Protein AF-A0A1E5MGR9-F1 (afdb_monomer_lite)

pLDDT: mean 73.89, std 19.74, range [27.45, 97.69]

Secondary structure (DSSP, 8-state):
-------------------------------PPP-------------SSHHHHHHHHHHHHHHHHHHHHHHHHTS--SPPP-----TTS-----------------S-HHHHHHHH-HHHHHHHHHHHHHHHHHHHHHHHHHHHHHH-SSS---HHHHHHHHHHHHHHHHHHHHHHHHHHHHHHHHHHHHTHHHHHHHHHTT--HHHHHHHHHHHHHHHHHHHHHHHHHHHHHHHHHHHHHHHHTTSS--------TTHHHHHHHHHHHHHHHHHHHHHHHHHS-HHHHHSTT-PPPTTTT--HHHHHHHHHHHHHHHHHHHHHHHHHTT-TTHHHHHHHHHHHHHHHHHHHHHHHHHHHHHHHHHHTTTSHHHHHHHHHHHHSHHHHHHHHHHHHHHHHHHHHHHHHHHHHHHHHHHHHHH-HHHHHHHHHHHHHHHHHHHHHHHHHHHHHHHHHHHHHHHHHHTTHHHHHHHHHTT--HHHHHHHHHHHHHHHHHHHHHHHHHHHHHHHHHHHHHTGGGSTT---PPP---HHHHHHHHHHHHHHHHHHHHHHHHHHHHS-HHHHHH--

Foldseek 3Di:
DDDDDDDDDDDDDDDDDDDDDDDDDDDDDDDDDDDDDDDDDDDDDDDDDPPVVVVVVVVVVVVVVVVVVVVVCVPDPDDPDDPPDDPDDDDDPDDDPDPDDPPVPDPPPLVVLCVVAVLLLQLLLLLLLLLLLLVQVLVQVVVQVVPDPPDDPPVVVVVVSVVVSVLSLVLSLLLLLLLLLLLLLLVLLVCLLVLLVVVVVPDDLVNVLVSQLVSLLVSLLSSLVNNNVVSQVVNLVVLVVCCVVVNGPNPDRDDDPVSVVSSVSSSVSSSVSSNVSSVVSVPDNSVVSNVPPCPDPPPDDPPVVLLVQLCCQQVQLVVQLVVLLVCLQADLCSLVSNSVSLSSNVVSVLSCQLVVVLVVLVVQLVVCVVPDQLVVLSVVCNVPSVLLSSLLSLLLSLLLQLLLLQLLLVVLVVLLVVVCVVPVVVCPSVVVVSVVVVVVSVVSSVSSLVSSLSSNLSSLLSSLLSCLLVLLVCVVVPQALVNSLSSLLSSLLVSLVVSNVSSNVNSQVSSLSSNSSNSNVPPPGDDDHGDGDPVSSVCSNCSSSVSNSVSSVVSSVVSSPDDSVVSVVPD

Radius of gyration: 34.25 Å; chains: 1; bounding box: 116×72×104 Å

Sequence (571 aa):
MAAGRRDGHHLRDGHRRPRLRHRTDDAGLHEPCRRDRGRLQDHPAEVGADHGRRRRARRLQGDVRAAVRRLVDDREGRPLGRVDAEPGRRRVLSVPRHRGRRRRGDHRLPFRLLVEDPATVSVAALSAGLGALVVTGAAAARRIVELGDRTGSSATVALILPVVAWVFIGVALYVSAVVASNTCATVIAGQTRSLALQRLLGATGARLRRQVTRTGLVSGLVGAVVGTVLGTLVADAALAVAAALGTLPPLGVLAPPALVPVGLLVATITTLAFRIGSRAVLAIPPLRALESGVEPPPGTTRSVGRTVTAAALFLSGAAGLGVAVVLGASTVDALLLAVGCGALSFTGVVVASPVLLPAVLRLVAAATARSVVPAMAARNSLRAPRRTARATVGLLIAVTLMATFAVGFATYASMLSQQAADDPEYYRGIEEQFDQLAVMFTGLVGAAGVIAAAGVVAVTALTIAQRGRELGLLRVVGATRQQVRALVLVETAITIAVAVVLGVLLGTAYGWAGAYTLLGATKGATLIAPVVPGWLVVVVLVGASATGLAAALGPAARAVRAAPVAALRYE

Structure (mmCIF, N/CA/C/O backbone):
data_AF-A0A1E5MGR9-F1
#
_entry.id   AF-A0A1E5MGR9-F1
#
loop_
_atom_site.group_PDB
_atom_site.id
_atom_site.type_symbol
_atom_site.label_atom_id
_atom_site.label_alt_id
_atom_site.label_comp_id
_atom_site.label_asym_id
_atom_site.label_entity_id
_atom_site.label_seq_id
_atom_site.pdbx_PDB_ins_code
_atom_site.Cartn_x
_atom_site.Cartn_y
_atom_site.Cartn_z
_atom_site.occupancy
_atom_site.B_iso_or_equiv
_atom_site.auth_seq_id
_atom_site.auth_comp_id
_atom_site.auth_asym_id
_atom_site.auth_atom_id
_atom_site.pdbx_PDB_model_num
ATOM 1 N N . MET A 1 1 ? 55.588 9.726 48.166 1.00 40.75 1 MET A N 1
ATOM 2 C CA . MET A 1 1 ? 55.482 10.911 49.045 1.00 40.75 1 MET A CA 1
ATOM 3 C C . MET A 1 1 ? 54.068 10.968 49.597 1.00 40.75 1 MET A C 1
ATOM 5 O O . MET A 1 1 ? 53.138 10.629 48.881 1.00 40.75 1 MET A O 1
ATOM 9 N N . ALA A 1 2 ? 53.966 11.206 50.899 1.00 32.16 2 ALA A N 1
ATOM 10 C CA . ALA A 1 2 ? 52.970 10.649 51.806 1.00 32.16 2 ALA A CA 1
ATOM 11 C C . ALA A 1 2 ? 51.600 11.352 51.842 1.00 32.16 2 ALA A C 1
ATOM 13 O O . ALA A 1 2 ? 51.458 12.521 51.502 1.00 32.16 2 ALA A O 1
ATOM 14 N N . ALA A 1 3 ? 50.623 10.593 52.342 1.00 39.44 3 ALA A N 1
ATOM 15 C CA . ALA A 1 3 ? 49.330 11.041 52.842 1.00 39.44 3 ALA A CA 1
ATOM 16 C C . ALA A 1 3 ? 49.456 11.988 54.057 1.00 39.44 3 ALA A C 1
ATOM 18 O O . ALA A 1 3 ? 50.406 11.876 54.831 1.00 39.44 3 ALA A O 1
ATOM 19 N N . GLY A 1 4 ? 48.453 12.847 54.278 1.00 31.98 4 GLY A N 1
ATOM 20 C CA . GLY A 1 4 ? 48.377 13.747 55.435 1.00 31.98 4 GLY A CA 1
ATOM 21 C C . GLY A 1 4 ? 46.939 14.156 55.767 1.00 31.98 4 GLY A C 1
ATOM 22 O O . GLY A 1 4 ? 46.261 14.769 54.958 1.00 31.98 4 GLY A O 1
ATOM 23 N N . ARG A 1 5 ? 46.483 13.748 56.951 1.00 40.75 5 ARG A N 1
ATOM 24 C CA . ARG A 1 5 ? 45.120 13.743 57.517 1.00 40.75 5 ARG A CA 1
ATOM 25 C C . ARG A 1 5 ? 44.881 14.977 58.423 1.00 40.75 5 ARG A C 1
ATOM 27 O O . ARG A 1 5 ? 45.863 15.480 58.958 1.00 40.75 5 ARG A O 1
ATOM 34 N N . ARG A 1 6 ? 43.596 15.254 58.742 1.00 36.41 6 ARG A N 1
ATOM 35 C CA . ARG A 1 6 ? 43.021 16.034 59.889 1.00 36.41 6 ARG A CA 1
ATOM 36 C C . ARG A 1 6 ? 42.923 17.561 59.736 1.00 36.41 6 ARG A C 1
ATOM 38 O O . ARG A 1 6 ? 43.790 18.152 59.119 1.00 36.41 6 ARG A O 1
ATOM 45 N N . ASP A 1 7 ? 42.009 18.302 60.371 1.00 37.56 7 ASP A N 1
ATOM 46 C CA . ASP A 1 7 ? 40.642 18.149 60.924 1.00 37.56 7 ASP A CA 1
ATOM 47 C C . ASP A 1 7 ? 40.231 19.558 61.432 1.00 37.56 7 ASP A C 1
ATOM 49 O O . ASP A 1 7 ? 41.080 20.272 61.959 1.00 37.56 7 ASP A O 1
ATOM 53 N N . GLY A 1 8 ? 38.935 19.905 61.364 1.00 31.95 8 GLY A N 1
ATOM 54 C CA . GLY A 1 8 ? 38.244 20.767 62.347 1.00 31.95 8 GLY A CA 1
ATOM 55 C C . GLY A 1 8 ? 38.149 22.290 62.110 1.00 31.95 8 GLY A C 1
ATOM 56 O O . GLY A 1 8 ? 39.122 23.006 62.294 1.00 31.95 8 GLY A O 1
ATOM 57 N N . HIS A 1 9 ? 36.937 22.816 61.855 1.00 32.44 9 HIS A N 1
ATOM 58 C CA . HIS A 1 9 ? 36.139 23.552 62.862 1.00 32.44 9 HIS A CA 1
ATOM 59 C C . HIS A 1 9 ? 34.752 24.020 62.349 1.00 32.44 9 HIS A C 1
ATOM 61 O O . HIS A 1 9 ? 34.523 24.238 61.165 1.00 32.44 9 HIS A O 1
ATOM 67 N N . HIS A 1 10 ? 33.834 24.116 63.314 1.00 33.66 10 HIS A N 1
ATOM 68 C CA . HIS A 1 10 ? 32.396 24.424 63.303 1.00 33.66 10 HIS A CA 1
ATOM 69 C C . HIS A 1 10 ? 31.927 25.730 62.625 1.00 33.66 10 HIS A C 1
ATOM 71 O O . HIS A 1 10 ? 32.617 26.736 62.719 1.00 33.66 10 HIS A O 1
ATOM 77 N N . LEU A 1 11 ? 30.663 25.752 62.150 1.00 35.34 11 LEU A N 1
ATOM 78 C CA . LEU A 1 11 ? 29.572 26.615 62.672 1.00 35.34 11 LEU A CA 1
ATOM 79 C C . LEU A 1 11 ? 28.176 26.249 62.093 1.00 35.34 11 LEU A C 1
ATOM 81 O O . LEU A 1 11 ? 28.044 25.771 60.970 1.00 35.34 11 LEU A O 1
ATOM 85 N N . ARG A 1 12 ? 27.157 26.429 62.945 1.00 34.25 12 ARG A N 1
ATOM 86 C CA . ARG A 1 12 ? 25.702 26.184 62.810 1.00 34.25 12 ARG A CA 1
ATOM 87 C C . ARG A 1 12 ? 25.030 27.064 61.734 1.00 34.25 12 ARG A C 1
ATOM 89 O O . ARG A 1 12 ? 25.466 28.185 61.537 1.00 34.25 12 ARG A O 1
ATOM 96 N N . ASP A 1 13 ? 23.938 26.632 61.092 1.00 33.78 13 ASP A N 1
ATOM 97 C CA . ASP A 1 13 ? 22.536 26.755 61.548 1.00 33.78 13 ASP A CA 1
ATOM 98 C C . ASP A 1 13 ? 21.529 26.334 60.456 1.00 33.78 13 ASP A C 1
ATOM 100 O O . ASP A 1 13 ? 21.789 26.421 59.257 1.00 33.78 13 ASP A O 1
ATOM 104 N N . GLY A 1 14 ? 20.373 25.819 60.887 1.00 31.42 14 GLY A N 1
ATOM 105 C CA . GLY A 1 14 ? 19.325 25.268 60.027 1.00 31.42 14 GLY A CA 1
ATOM 106 C C . GLY A 1 14 ? 18.208 26.254 59.671 1.00 31.42 14 GLY A C 1
ATOM 107 O O . GLY A 1 14 ? 17.793 27.066 60.490 1.00 31.42 14 GLY A O 1
ATOM 108 N N . HIS A 1 15 ? 17.619 26.093 58.481 1.00 33.97 15 HIS A N 1
ATOM 109 C CA . HIS A 1 15 ? 16.372 26.765 58.100 1.00 33.97 15 HIS A CA 1
ATOM 110 C C . HIS A 1 15 ? 15.193 25.785 58.010 1.00 33.97 15 HIS A C 1
ATOM 112 O O . HIS A 1 15 ? 15.117 24.918 57.138 1.00 33.97 15 HIS A O 1
ATOM 118 N N . ARG A 1 16 ? 14.236 25.967 58.931 1.00 33.56 16 ARG A N 1
ATOM 119 C CA . ARG A 1 16 ? 12.859 25.452 58.873 1.00 33.56 16 ARG A CA 1
ATOM 120 C C . ARG A 1 16 ? 11.961 26.424 58.092 1.00 33.56 16 ARG A C 1
ATOM 122 O O . ARG A 1 16 ? 12.127 27.635 58.163 1.00 33.56 16 ARG A O 1
ATOM 129 N N . ARG A 1 17 ? 10.966 25.855 57.402 1.00 35.66 17 ARG A N 1
ATOM 130 C CA . ARG A 1 17 ? 9.860 26.530 56.693 1.00 35.66 17 ARG A CA 1
ATOM 131 C C . ARG A 1 17 ? 8.928 27.311 57.639 1.00 35.66 17 ARG A C 1
ATOM 133 O O . ARG A 1 17 ? 8.664 26.800 58.729 1.00 35.66 17 ARG A O 1
ATOM 140 N N . PRO A 1 18 ? 8.265 28.387 57.173 1.00 37.91 18 PRO A N 1
ATOM 141 C CA . PRO A 1 18 ? 7.058 28.902 57.808 1.00 37.91 18 PRO A CA 1
ATOM 142 C C . PRO A 1 18 ? 5.771 28.560 57.032 1.00 37.91 18 PRO A C 1
ATOM 144 O O . PRO A 1 18 ? 5.722 28.551 55.803 1.00 37.91 18 PRO A O 1
ATOM 147 N N . ARG A 1 19 ? 4.718 28.272 57.806 1.00 34.41 19 ARG A N 1
ATOM 148 C CA . ARG A 1 19 ? 3.299 28.257 57.416 1.00 34.41 19 ARG A CA 1
ATOM 149 C C . ARG A 1 19 ? 2.758 29.685 57.513 1.00 34.41 19 ARG A C 1
ATOM 151 O O . ARG A 1 19 ? 3.053 30.348 58.502 1.00 34.41 19 ARG A O 1
ATOM 158 N N . LEU A 1 20 ? 1.883 30.102 56.597 1.00 34.19 20 LEU A N 1
ATOM 159 C CA . LEU A 1 20 ? 1.044 31.289 56.784 1.00 34.19 20 LEU A CA 1
ATOM 160 C C . LEU A 1 20 ? -0.440 30.946 56.619 1.00 34.19 20 LEU A C 1
ATOM 162 O O . LEU A 1 20 ? -0.850 30.260 55.685 1.00 34.19 20 LEU A O 1
ATOM 166 N N . ARG A 1 21 ? -1.194 31.392 57.628 1.00 30.08 21 ARG A N 1
ATOM 167 C CA . ARG A 1 21 ? -2.652 31.403 57.773 1.00 30.08 21 ARG A CA 1
ATOM 168 C C . ARG A 1 21 ? -3.216 32.590 56.984 1.00 30.08 21 ARG A C 1
ATOM 170 O O . ARG A 1 21 ? -2.609 33.653 57.018 1.00 30.08 21 ARG A O 1
ATOM 177 N N . HIS A 1 22 ? -4.412 32.449 56.418 1.00 30.16 22 HIS A N 1
ATOM 178 C CA . HIS A 1 22 ? -5.260 33.583 56.046 1.00 30.16 22 HIS A CA 1
ATOM 179 C C . HIS A 1 22 ? -6.579 33.519 56.834 1.00 30.16 22 HIS A C 1
ATOM 181 O O . HIS A 1 22 ? -7.263 32.498 56.824 1.00 30.16 22 HIS A O 1
ATOM 187 N N . ARG A 1 23 ? -6.878 34.618 57.537 1.00 29.06 23 ARG A N 1
ATOM 188 C CA . ARG A 1 23 ? -8.192 35.077 58.028 1.00 29.06 23 ARG A CA 1
ATOM 189 C C . ARG A 1 23 ? -8.547 36.277 57.127 1.00 29.06 23 ARG A C 1
ATOM 191 O O . ARG A 1 23 ? -7.646 37.071 56.873 1.00 29.06 23 ARG A O 1
ATOM 198 N N . THR A 1 24 ? -9.613 36.191 56.329 1.00 30.05 24 THR A N 1
ATOM 199 C CA . THR A 1 24 ? -10.964 36.774 56.533 1.00 30.05 24 THR A CA 1
ATOM 200 C C . THR A 1 24 ? -10.984 38.294 56.636 1.00 30.05 24 THR A C 1
ATOM 202 O O . THR A 1 24 ? -10.437 38.818 57.597 1.00 30.05 24 THR A O 1
ATOM 205 N N . ASP A 1 25 ? -11.690 38.934 55.701 1.00 28.56 25 ASP A N 1
ATOM 206 C CA . ASP A 1 25 ? -12.711 39.933 56.023 1.00 28.56 25 ASP A CA 1
ATOM 207 C C . ASP A 1 25 ? -13.871 39.863 55.015 1.00 28.56 25 ASP A C 1
ATOM 209 O O . ASP A 1 25 ? -13.696 39.490 53.852 1.00 28.56 25 ASP A O 1
ATOM 213 N N . ASP A 1 26 ? -15.053 40.123 55.567 1.00 31.56 26 ASP A N 1
ATOM 214 C CA . ASP A 1 26 ? -16.410 39.851 55.103 1.00 31.56 26 ASP A CA 1
ATOM 215 C C . ASP A 1 26 ? -17.000 40.901 54.148 1.00 31.56 26 ASP A C 1
ATOM 217 O O . ASP A 1 26 ? -16.723 42.091 54.259 1.00 31.56 26 ASP A O 1
ATOM 221 N N . ALA A 1 27 ? -17.929 40.442 53.303 1.00 29.59 27 ALA A N 1
ATOM 222 C CA . ALA A 1 27 ? -19.227 41.062 52.980 1.00 29.59 27 ALA A CA 1
ATOM 223 C C . ALA A 1 27 ? -19.928 40.123 51.975 1.00 29.59 27 ALA A C 1
ATOM 225 O O . ALA A 1 27 ? -19.333 39.768 50.966 1.00 29.59 27 ALA A O 1
ATOM 226 N N . GLY A 1 28 ? -21.155 39.633 52.107 1.00 27.92 28 GLY A N 1
ATOM 227 C CA . GLY A 1 28 ? -22.273 39.828 53.019 1.00 27.92 28 GLY A CA 1
ATOM 228 C C . GLY A 1 28 ? -23.504 39.197 52.335 1.00 27.92 28 GLY A C 1
ATOM 229 O O . GLY A 1 28 ? -23.497 39.017 51.118 1.00 27.92 28 GLY A O 1
ATOM 230 N N . LEU A 1 29 ? -24.550 38.905 53.116 1.00 30.78 29 LEU A N 1
ATOM 231 C CA . LEU A 1 29 ? -25.884 38.399 52.722 1.00 30.78 29 LEU A CA 1
ATOM 232 C C . LEU A 1 29 ? -26.057 36.867 52.644 1.00 30.78 29 LEU A C 1
ATOM 234 O O . LEU A 1 29 ? -26.198 36.259 51.586 1.00 30.78 29 LEU A O 1
ATOM 238 N N . HIS A 1 30 ? -26.162 36.275 53.838 1.00 29.61 30 HIS A N 1
ATOM 239 C CA . HIS A 1 30 ? -26.976 35.092 54.118 1.00 29.61 30 HIS A CA 1
ATOM 240 C C . HIS A 1 30 ? -28.259 35.538 54.833 1.00 29.61 30 HIS A C 1
ATOM 242 O O . HIS A 1 30 ? -28.177 36.267 55.819 1.00 29.61 30 HIS A O 1
ATOM 248 N N . GLU A 1 31 ? -29.413 35.021 54.411 1.00 32.34 31 GLU A N 1
ATOM 249 C CA . GLU A 1 31 ? -30.639 35.011 55.216 1.00 32.34 31 GLU A CA 1
ATOM 250 C C . GLU A 1 31 ? -31.077 33.543 55.440 1.00 32.34 31 GLU A C 1
ATOM 252 O O . GLU A 1 31 ? -31.094 32.767 54.478 1.00 32.34 31 GLU A O 1
ATOM 257 N N . PRO A 1 32 ? -31.361 33.101 56.685 1.00 36.81 32 PRO A N 1
ATOM 258 C CA . PRO A 1 32 ? -31.695 31.713 57.004 1.00 36.81 32 PRO A CA 1
ATOM 259 C C . PRO A 1 32 ? -33.201 31.522 57.249 1.00 36.81 32 PRO A C 1
ATOM 261 O O . PRO A 1 32 ? -33.793 32.193 58.093 1.00 36.81 32 PRO A O 1
ATOM 264 N N . CYS A 1 33 ? -33.829 30.547 56.586 1.00 27.45 33 CYS A N 1
ATOM 265 C CA . CYS A 1 33 ? -35.236 30.231 56.843 1.00 27.45 33 CYS A CA 1
ATOM 266 C C . CYS A 1 33 ? -35.388 29.226 58.001 1.00 27.45 33 CYS A C 1
ATOM 268 O O . CYS A 1 33 ? -34.855 28.113 57.980 1.00 27.45 33 CYS A O 1
ATOM 270 N N . ARG A 1 34 ? -36.099 29.683 59.036 1.00 32.53 34 ARG A N 1
ATOM 271 C CA . ARG A 1 34 ? -36.456 29.000 60.285 1.00 32.53 34 ARG A CA 1
ATOM 272 C C . ARG A 1 34 ? -37.511 27.907 60.077 1.00 32.53 34 ARG A C 1
ATOM 274 O O . ARG A 1 34 ? -38.329 27.958 59.170 1.00 32.53 34 ARG A O 1
ATOM 281 N N . ARG A 1 35 ? -37.505 26.970 61.033 1.00 34.66 35 ARG A N 1
ATOM 282 C CA . ARG A 1 35 ? -38.599 26.059 61.411 1.00 34.66 35 ARG A CA 1
ATOM 283 C C . ARG A 1 35 ? -39.973 26.728 61.346 1.00 34.66 35 ARG A C 1
ATOM 285 O O . ARG A 1 35 ? -40.137 27.781 61.956 1.00 34.66 35 ARG A O 1
ATOM 292 N N . ASP A 1 36 ? -40.958 25.985 60.847 1.00 32.50 36 ASP A N 1
ATOM 293 C CA . ASP A 1 36 ? -42.330 26.120 61.323 1.00 32.50 36 ASP A CA 1
ATOM 294 C C . ASP A 1 36 ? -42.951 24.752 61.651 1.00 32.50 36 ASP A C 1
ATOM 296 O O . ASP A 1 36 ? -42.753 23.756 60.951 1.00 32.50 36 ASP A O 1
ATOM 300 N N . ARG A 1 37 ? -43.636 24.706 62.794 1.00 34.75 37 ARG A N 1
ATOM 301 C CA . ARG A 1 37 ? -44.414 23.585 63.332 1.00 34.75 37 ARG A CA 1
ATOM 302 C C . ARG A 1 37 ? -45.860 24.072 63.356 1.00 34.75 37 ARG A C 1
ATOM 304 O O . ARG A 1 37 ? -46.156 24.954 64.154 1.00 34.75 37 ARG A O 1
ATOM 311 N N . GLY A 1 38 ? -46.781 23.422 62.645 1.00 29.67 38 GLY A N 1
ATOM 312 C CA . GLY A 1 38 ? -48.200 23.616 62.953 1.00 29.67 38 GLY A CA 1
ATOM 313 C C . GLY A 1 38 ? -49.220 23.082 61.949 1.00 29.67 38 GLY A C 1
ATOM 314 O O . GLY A 1 38 ? -49.337 23.625 60.865 1.00 29.67 38 GLY A O 1
ATOM 315 N N . ARG A 1 39 ? -50.015 22.111 62.435 1.00 31.77 39 ARG A N 1
ATOM 316 C CA . ARG A 1 39 ? -51.460 21.855 62.198 1.00 31.77 39 ARG A CA 1
ATOM 317 C C . ARG A 1 39 ? -51.910 21.430 60.785 1.00 31.77 39 ARG A C 1
ATOM 319 O O . ARG A 1 39 ? -51.790 22.169 59.826 1.00 31.77 39 ARG A O 1
ATOM 326 N N . LEU A 1 40 ? -52.329 20.169 60.616 1.00 33.09 40 LEU A N 1
ATOM 327 C CA . LEU A 1 40 ? -53.703 19.644 60.814 1.00 33.09 40 LEU A CA 1
ATOM 328 C C . LEU A 1 40 ? -54.726 20.252 59.843 1.00 33.09 40 LEU A C 1
ATOM 330 O O . LEU A 1 40 ? -55.331 21.275 60.148 1.00 33.09 40 LEU A O 1
ATOM 334 N N . GLN A 1 41 ? -54.967 19.545 58.737 1.00 33.81 41 GLN A N 1
ATOM 335 C CA . GLN A 1 41 ? -56.296 19.422 58.138 1.00 33.81 41 GLN A CA 1
ATOM 336 C C . GLN A 1 41 ? -56.512 17.959 57.733 1.00 33.81 41 GLN A C 1
ATOM 338 O O . GLN A 1 41 ? -55.766 17.401 56.928 1.00 33.81 41 GLN A O 1
ATOM 343 N N . ASP A 1 42 ? -57.505 17.350 58.375 1.00 31.67 42 ASP A N 1
ATOM 344 C CA . ASP A 1 42 ? -58.020 16.013 58.116 1.00 31.67 42 ASP A CA 1
ATOM 345 C C . ASP A 1 42 ? -58.845 15.992 56.823 1.00 31.67 42 ASP A C 1
ATOM 347 O O . ASP A 1 42 ? -59.769 16.788 56.654 1.00 31.67 42 ASP A O 1
ATOM 351 N N . HIS A 1 43 ? -58.591 15.009 55.957 1.00 30.61 43 HIS A N 1
ATOM 352 C CA . HIS A 1 43 ? -59.608 14.473 55.055 1.00 30.61 43 HIS A CA 1
ATOM 353 C C . HIS A 1 43 ? -59.535 12.936 55.052 1.00 30.61 43 HIS A C 1
ATOM 355 O O . HIS A 1 43 ? -58.435 12.381 54.978 1.00 30.61 43 HIS A O 1
ATOM 361 N N . PRO A 1 44 ? -60.677 12.234 55.190 1.00 40.78 44 PRO A N 1
ATOM 362 C CA . PRO A 1 44 ? -60.718 10.787 55.351 1.00 40.78 44 PRO A CA 1
ATOM 363 C C . PRO A 1 44 ? -60.778 10.062 53.995 1.00 40.78 44 PRO A C 1
ATOM 365 O O . PRO A 1 44 ? -61.059 10.671 52.970 1.00 40.78 44 PRO A O 1
ATOM 368 N N . ALA A 1 45 ? -60.619 8.735 54.064 1.00 34.75 45 ALA A N 1
ATOM 369 C CA . ALA A 1 45 ? -60.832 7.718 53.023 1.00 34.75 45 ALA A CA 1
ATOM 370 C C . ALA A 1 45 ? -59.576 7.247 52.262 1.00 34.75 45 ALA A C 1
ATOM 372 O O . ALA A 1 45 ? -59.086 7.888 51.345 1.00 34.75 45 ALA A O 1
ATOM 373 N N . GLU A 1 46 ? -59.065 6.075 52.661 1.00 36.03 46 GLU A N 1
ATOM 374 C CA . GLU A 1 46 ? -59.038 4.845 51.840 1.00 36.03 46 GLU A CA 1
ATOM 375 C C . GLU A 1 46 ? -58.137 3.790 52.513 1.00 36.03 46 GLU A C 1
ATOM 377 O O . GLU A 1 46 ? -57.000 3.506 52.129 1.00 36.03 46 GLU A O 1
ATOM 382 N N . VAL A 1 47 ? -58.671 3.168 53.566 1.00 41.69 47 VAL A N 1
ATOM 383 C CA . VAL A 1 47 ? -58.131 1.924 54.122 1.00 41.69 47 VAL A CA 1
ATOM 384 C C . VAL A 1 47 ? -58.641 0.784 53.238 1.00 41.69 47 VAL A C 1
ATOM 386 O O . VAL A 1 47 ? -59.791 0.379 53.355 1.00 41.69 47 VAL A O 1
ATOM 389 N N . GLY A 1 48 ? -57.809 0.267 52.330 1.00 41.59 48 GLY A N 1
ATOM 390 C CA . GLY A 1 48 ? -58.196 -0.920 51.550 1.00 41.59 48 GLY A CA 1
ATOM 391 C C . GLY A 1 48 ? -57.172 -1.491 50.567 1.00 41.59 48 GLY A C 1
ATOM 392 O O . GLY A 1 48 ? -57.154 -2.700 50.344 1.00 41.59 48 GLY A O 1
ATOM 393 N N . ALA A 1 49 ? -56.262 -0.686 50.009 1.00 41.81 49 ALA A N 1
ATOM 394 C CA . ALA A 1 49 ? -55.472 -1.118 48.844 1.00 41.81 49 ALA A CA 1
ATOM 395 C C . ALA A 1 49 ? -54.014 -1.570 49.115 1.00 41.81 49 ALA A C 1
ATOM 397 O O . ALA A 1 49 ? -53.342 -2.035 48.190 1.00 41.81 49 ALA A O 1
ATOM 398 N N . ASP A 1 50 ? -53.494 -1.489 50.350 1.00 46.81 50 ASP A N 1
ATOM 399 C CA . ASP A 1 50 ? -52.058 -1.746 50.621 1.00 46.81 50 ASP A CA 1
ATOM 400 C C . ASP A 1 50 ? -51.734 -3.208 51.026 1.00 46.81 50 ASP A C 1
ATOM 402 O O . ASP A 1 50 ? -50.607 -3.693 50.885 1.00 46.81 50 ASP A O 1
ATOM 406 N N . HIS A 1 51 ? -52.726 -3.991 51.465 1.00 47.06 51 HIS A N 1
ATOM 407 C CA . HIS A 1 51 ? -52.478 -5.367 51.932 1.00 47.06 51 HIS A CA 1
ATOM 408 C C . HIS A 1 51 ? -52.225 -6.372 50.789 1.00 47.06 51 HIS A C 1
ATOM 410 O O . HIS A 1 51 ? -51.447 -7.320 50.952 1.00 47.06 51 HIS A O 1
ATOM 416 N N . GLY A 1 52 ? -52.804 -6.145 49.604 1.00 46.12 52 GLY A N 1
ATOM 417 C CA . GLY A 1 52 ? -52.606 -7.000 48.425 1.00 46.12 52 GLY A CA 1
ATOM 418 C C . GLY A 1 52 ? -51.227 -6.837 47.772 1.00 46.12 52 GLY A C 1
ATOM 419 O O . GLY A 1 52 ? -50.593 -7.828 47.391 1.00 46.12 52 GLY A O 1
ATOM 420 N N . ARG A 1 53 ? -50.708 -5.600 47.703 1.00 46.72 53 ARG A N 1
ATOM 421 C CA . ARG A 1 53 ? -49.395 -5.303 47.098 1.00 46.72 53 ARG A CA 1
ATOM 422 C C . ARG A 1 53 ? -48.238 -5.804 47.963 1.00 46.72 53 ARG A C 1
ATOM 424 O O . ARG A 1 53 ? -47.310 -6.418 47.433 1.00 46.72 53 ARG A O 1
ATOM 431 N N . ARG A 1 54 ? -48.329 -5.673 49.293 1.00 50.88 54 ARG A N 1
ATOM 432 C CA . ARG A 1 54 ? -47.316 -6.214 50.222 1.00 50.88 54 ARG A CA 1
ATOM 433 C C . ARG A 1 54 ? -47.272 -7.745 50.235 1.00 50.88 54 ARG A C 1
ATOM 435 O O . ARG A 1 54 ? -46.186 -8.318 50.325 1.00 50.88 54 ARG A O 1
ATOM 442 N N . ARG A 1 55 ? -48.416 -8.431 50.086 1.00 51.62 55 ARG A N 1
ATOM 443 C CA . ARG A 1 55 ? -48.455 -9.905 49.977 1.00 51.62 55 ARG A CA 1
ATOM 444 C C . ARG A 1 55 ? -47.869 -10.415 48.654 1.00 51.62 55 ARG A C 1
ATOM 446 O O . ARG A 1 55 ? -47.142 -11.408 48.679 1.00 51.62 55 ARG A O 1
ATOM 453 N N . ARG A 1 56 ? -48.103 -9.730 47.525 1.00 50.06 56 ARG A N 1
ATOM 454 C CA . ARG A 1 56 ? -47.476 -10.079 46.231 1.00 50.06 56 ARG A CA 1
ATOM 455 C C . ARG A 1 56 ? -45.966 -9.822 46.214 1.00 50.06 56 ARG A C 1
ATOM 457 O O . ARG A 1 56 ? -45.228 -10.686 45.753 1.00 50.06 56 ARG A O 1
ATOM 464 N N . ALA A 1 57 ? -45.493 -8.714 46.790 1.00 52.53 57 ALA A N 1
ATOM 465 C CA . ALA A 1 57 ? -44.058 -8.426 46.888 1.00 52.53 57 ALA A CA 1
ATOM 466 C C . ALA A 1 57 ? -43.304 -9.457 47.754 1.00 52.53 57 ALA A C 1
ATOM 468 O O . ALA A 1 57 ? -42.219 -9.902 47.383 1.00 52.53 57 ALA A O 1
ATOM 469 N N . ARG A 1 58 ? -43.910 -9.907 48.866 1.00 54.50 58 ARG A N 1
ATOM 470 C CA . ARG A 1 58 ? -43.331 -10.955 49.726 1.00 54.50 58 ARG A CA 1
ATOM 471 C C . ARG A 1 58 ? -43.287 -12.332 49.054 1.00 54.50 58 ARG A C 1
ATOM 473 O O . ARG A 1 58 ? -42.317 -13.054 49.263 1.00 54.50 58 ARG A O 1
ATOM 480 N N . ARG A 1 59 ? -44.283 -12.687 48.228 1.00 55.91 59 ARG A N 1
ATOM 481 C CA . ARG A 1 59 ? -44.265 -13.942 47.448 1.00 55.91 59 ARG A CA 1
ATOM 482 C C . ARG A 1 59 ? -43.174 -13.931 46.371 1.00 55.91 59 ARG A C 1
ATOM 484 O O . ARG A 1 59 ? -42.376 -14.856 46.332 1.00 55.91 59 ARG A O 1
ATOM 491 N N . LEU A 1 60 ? -43.039 -12.837 45.617 1.00 53.06 60 LEU A N 1
ATOM 492 C CA . LEU A 1 60 ? -41.967 -12.674 44.621 1.00 53.06 60 LEU A CA 1
ATOM 493 C C . LEU A 1 60 ? -40.557 -12.700 45.242 1.00 53.06 60 LEU A C 1
ATOM 495 O O . LEU A 1 60 ? -39.648 -13.301 44.676 1.00 53.06 60 LEU A O 1
ATOM 499 N N . GLN A 1 61 ? -40.359 -12.114 46.429 1.00 54.19 61 GLN A N 1
ATOM 500 C CA . GLN A 1 61 ? -39.086 -12.230 47.160 1.00 54.19 61 GLN A CA 1
ATOM 501 C C . GLN A 1 61 ? -38.806 -13.652 47.674 1.00 54.19 61 GLN A C 1
ATOM 503 O O . GLN A 1 61 ? -37.640 -14.051 47.749 1.00 54.19 61 GLN A O 1
ATOM 508 N N . GLY A 1 62 ? -39.849 -14.413 48.020 1.00 58.25 62 GLY A N 1
ATOM 509 C CA . GLY A 1 62 ? -39.745 -15.827 48.385 1.00 58.25 62 GLY A CA 1
ATOM 510 C C . GLY A 1 62 ? -39.319 -16.697 47.203 1.00 58.25 62 GLY A C 1
ATOM 511 O O . GLY A 1 62 ? -38.365 -17.466 47.329 1.00 58.25 62 GLY A O 1
ATOM 512 N N . ASP A 1 63 ? -39.946 -16.499 46.043 1.00 62.97 63 ASP A N 1
ATOM 513 C CA . ASP A 1 63 ? -39.668 -17.268 44.825 1.00 62.97 63 ASP A CA 1
ATOM 514 C C . ASP A 1 63 ? -38.265 -16.988 44.271 1.00 62.97 63 ASP A C 1
ATOM 516 O O . ASP A 1 63 ? -37.555 -17.913 43.879 1.00 62.97 63 ASP A O 1
ATOM 520 N N . VAL A 1 64 ? -37.795 -15.736 44.339 1.00 54.75 64 VAL A N 1
ATOM 521 C CA . VAL A 1 64 ? -36.416 -15.386 43.957 1.00 54.75 64 VAL A CA 1
ATOM 522 C C . VAL A 1 64 ? -35.396 -16.007 44.917 1.00 54.75 64 VAL A C 1
ATOM 524 O O . VAL A 1 64 ? -34.378 -16.530 44.471 1.00 54.75 64 VAL A O 1
ATOM 527 N N . ARG A 1 65 ? -35.657 -16.028 46.233 1.00 57.38 65 ARG A N 1
ATOM 528 C CA . ARG A 1 65 ? -34.764 -16.699 47.200 1.00 57.38 65 ARG A CA 1
ATOM 529 C C . ARG A 1 65 ? -34.738 -18.216 47.016 1.00 57.38 65 ARG A C 1
ATOM 531 O O . ARG A 1 65 ? -33.677 -18.817 47.181 1.00 57.38 65 ARG A O 1
ATOM 538 N N . ALA A 1 66 ? -35.868 -18.825 46.665 1.00 57.34 66 ALA A N 1
ATOM 539 C CA . ALA A 1 66 ? -35.946 -20.251 46.369 1.00 57.34 66 ALA A CA 1
ATOM 540 C C . ALA A 1 66 ? -35.215 -20.600 45.061 1.00 57.34 66 ALA A C 1
ATOM 542 O O . ALA A 1 66 ? -34.465 -21.573 45.027 1.00 57.34 66 ALA A O 1
ATOM 543 N N . ALA A 1 67 ? -35.354 -19.774 44.019 1.00 54.50 67 ALA A N 1
ATOM 544 C CA . ALA A 1 67 ? -34.642 -19.940 42.754 1.00 54.50 67 ALA A CA 1
ATOM 545 C C . ALA A 1 67 ? -33.124 -19.761 42.913 1.00 54.50 67 ALA A C 1
ATOM 547 O O . ALA A 1 67 ? -32.354 -20.556 42.384 1.00 54.50 67 ALA A O 1
ATOM 548 N N . VAL A 1 68 ? -32.687 -18.774 43.705 1.00 50.16 68 VAL A N 1
ATOM 549 C CA . VAL A 1 68 ? -31.263 -18.559 44.011 1.00 50.16 68 VAL A CA 1
ATOM 550 C C . VAL A 1 68 ? -30.688 -19.713 44.836 1.00 50.16 68 VAL A C 1
ATOM 552 O O . VAL A 1 68 ? -29.576 -20.141 44.554 1.00 50.16 68 VAL A O 1
ATOM 555 N N . ARG A 1 69 ? -31.433 -20.279 45.799 1.00 50.47 69 ARG A N 1
ATOM 556 C CA . ARG A 1 69 ? -30.983 -21.482 46.527 1.00 50.47 69 ARG A CA 1
ATOM 557 C C . ARG A 1 69 ? -30.847 -22.697 45.614 1.00 50.47 69 ARG A C 1
ATOM 559 O O . ARG A 1 69 ? -29.829 -23.370 45.684 1.00 50.47 69 ARG A O 1
ATOM 566 N N . ARG A 1 70 ? -31.803 -22.923 44.707 1.00 48.41 70 ARG A N 1
ATOM 567 C CA . ARG A 1 70 ? -31.715 -24.017 43.724 1.00 48.41 70 ARG A CA 1
ATOM 568 C C . ARG A 1 70 ? -30.537 -23.840 42.758 1.00 48.41 70 ARG A C 1
ATOM 570 O O . ARG A 1 70 ? -29.886 -24.818 42.433 1.00 48.41 70 ARG A O 1
ATOM 577 N N . LEU A 1 71 ? -30.214 -22.607 42.361 1.00 45.91 71 LEU A N 1
ATOM 578 C CA . LEU A 1 71 ? -29.051 -22.294 41.513 1.00 45.91 71 LEU A CA 1
ATOM 579 C C . LEU A 1 71 ? -27.698 -22.445 42.223 1.00 45.91 71 LEU A C 1
ATOM 581 O O . LEU A 1 71 ? -26.685 -22.649 41.556 1.00 45.91 71 LEU A O 1
ATOM 585 N N . VAL A 1 72 ? -27.674 -22.319 43.552 1.00 46.47 72 VAL A N 1
ATOM 586 C CA . VAL A 1 72 ? -26.468 -22.517 44.369 1.00 46.47 72 VAL A CA 1
ATOM 587 C C . VAL A 1 72 ? -26.255 -24.000 44.695 1.00 46.47 72 VAL A C 1
ATOM 589 O O . VAL A 1 72 ? -25.109 -24.431 44.701 1.00 46.47 72 VAL A O 1
ATOM 592 N N . ASP A 1 73 ? -27.319 -24.790 44.873 1.00 44.19 73 ASP A N 1
ATOM 593 C CA . ASP A 1 73 ? -27.206 -26.243 45.101 1.00 44.19 73 ASP A CA 1
ATOM 594 C C . ASP A 1 73 ? -26.831 -27.037 43.832 1.00 44.19 73 ASP A C 1
ATOM 596 O O . ASP A 1 73 ? -26.191 -28.082 43.930 1.00 44.19 73 ASP A O 1
ATOM 600 N N . ASP A 1 74 ? -27.157 -26.537 42.632 1.00 42.22 74 ASP A N 1
ATOM 601 C CA . ASP A 1 74 ? -26.883 -27.236 41.359 1.00 42.22 74 ASP A CA 1
ATOM 602 C C . ASP A 1 74 ? -25.419 -27.100 40.883 1.00 42.22 74 ASP A C 1
ATOM 604 O O . ASP A 1 74 ? -24.984 -27.735 39.919 1.00 42.22 74 ASP A O 1
ATOM 608 N N . ARG A 1 75 ? -24.613 -26.273 41.566 1.00 42.38 75 ARG A N 1
ATOM 609 C CA . ARG A 1 75 ? -23.170 -26.150 41.328 1.00 42.38 75 ARG A CA 1
ATOM 610 C C . ARG A 1 75 ? -22.391 -26.514 42.582 1.00 42.38 75 ARG A C 1
ATOM 612 O O . ARG A 1 75 ? -22.047 -25.660 43.384 1.00 42.38 75 ARG A O 1
ATOM 619 N N . GLU A 1 76 ? -22.039 -27.794 42.632 1.00 46.19 76 GLU A N 1
ATOM 620 C CA . GLU A 1 76 ? -21.188 -28.442 43.634 1.00 46.19 76 GLU A CA 1
ATOM 621 C C . GLU A 1 76 ? -21.904 -28.739 44.956 1.00 46.19 76 GLU A C 1
ATOM 623 O O . GLU A 1 76 ? -21.880 -27.958 45.900 1.00 46.19 76 GLU A O 1
ATOM 628 N N . GLY A 1 77 ? -22.479 -29.944 45.045 1.00 41.06 77 GLY A N 1
ATOM 629 C CA . GLY A 1 77 ? -23.047 -30.515 46.268 1.00 41.06 77 GLY A CA 1
ATOM 630 C C . GLY A 1 77 ? -22.013 -30.762 47.372 1.00 41.06 77 GLY A C 1
ATOM 631 O O . GLY A 1 77 ? -21.721 -31.906 47.721 1.00 41.06 77 GLY A O 1
ATOM 632 N N . ARG A 1 78 ? -21.454 -29.696 47.950 1.00 38.44 78 ARG A N 1
ATOM 633 C CA . ARG A 1 78 ? -20.756 -29.725 49.237 1.00 38.44 78 ARG A CA 1
ATOM 634 C C . ARG A 1 78 ? -21.160 -28.503 50.057 1.00 38.44 78 ARG A C 1
ATOM 636 O O . ARG A 1 78 ? -20.986 -27.382 49.584 1.00 38.44 78 ARG A O 1
ATOM 643 N N . PRO A 1 79 ? -21.661 -28.688 51.289 1.00 37.59 79 PRO A N 1
ATOM 644 C CA . PRO A 1 79 ? -22.047 -27.565 52.123 1.00 37.59 79 PRO A CA 1
ATOM 645 C C . PRO A 1 79 ? -20.813 -26.707 52.415 1.00 37.59 79 PRO A C 1
ATOM 647 O O . PRO A 1 79 ? -19.806 -27.194 52.935 1.00 37.59 79 PRO A O 1
ATOM 650 N N . LEU A 1 80 ? -20.892 -25.419 52.075 1.00 40.31 80 LEU A N 1
ATOM 651 C CA . LEU A 1 80 ? -19.972 -24.412 52.593 1.00 40.31 80 LEU A CA 1
ATOM 652 C C . LEU A 1 80 ? -20.060 -24.472 54.123 1.00 40.31 80 LEU A C 1
ATOM 654 O O . LEU A 1 80 ? -21.142 -24.309 54.690 1.00 40.31 80 LEU A O 1
ATOM 658 N N . GLY A 1 81 ? -18.935 -24.788 54.770 1.00 35.78 81 GLY A N 1
ATOM 659 C CA . GLY A 1 81 ? -18.853 -24.954 56.218 1.00 35.78 81 GLY A CA 1
ATOM 660 C C . GLY A 1 81 ? -19.470 -23.766 56.954 1.00 35.78 81 GLY A C 1
ATOM 661 O O . GLY A 1 81 ? -19.280 -22.615 56.552 1.00 35.78 81 GLY A O 1
ATOM 662 N N . ARG A 1 82 ? -20.234 -24.068 58.012 1.00 36.88 82 ARG A N 1
ATOM 663 C CA . ARG A 1 82 ? -20.825 -23.081 58.922 1.00 36.88 82 ARG A CA 1
ATOM 664 C C . ARG A 1 82 ? -19.784 -22.026 59.286 1.00 36.88 82 ARG A C 1
ATOM 666 O O . ARG A 1 82 ? -18.707 -22.341 59.784 1.00 36.88 82 ARG A O 1
ATOM 673 N N . VAL A 1 83 ? -20.125 -20.770 59.022 1.00 41.16 83 VAL A N 1
ATOM 674 C CA . VAL A 1 83 ? -19.412 -19.623 59.576 1.00 41.16 83 VAL A CA 1
ATOM 675 C C . VAL A 1 83 ? -20.012 -19.391 60.953 1.00 41.16 83 VAL A C 1
ATOM 677 O O . VAL A 1 83 ? -21.003 -18.675 61.085 1.00 41.16 83 VAL A O 1
ATOM 680 N N . ASP A 1 84 ? -19.445 -20.045 61.962 1.00 37.00 84 ASP A N 1
ATOM 681 C CA . ASP A 1 84 ? -19.749 -19.722 63.349 1.00 37.00 84 ASP A CA 1
ATOM 682 C C . ASP A 1 84 ? -19.159 -18.339 63.646 1.00 37.00 84 ASP A C 1
ATOM 684 O O . ASP A 1 84 ? -17.959 -18.083 63.501 1.00 37.00 84 ASP A O 1
ATOM 688 N N . ALA A 1 85 ? -20.048 -17.397 63.946 1.00 41.91 85 ALA A N 1
ATOM 689 C CA . ALA A 1 85 ? -19.711 -16.012 64.207 1.00 41.91 85 ALA A CA 1
ATOM 690 C C . ALA A 1 85 ? -19.409 -15.834 65.699 1.00 41.91 85 ALA A C 1
ATOM 692 O O . ALA A 1 85 ? -20.325 -15.615 66.486 1.00 41.91 85 ALA A O 1
ATOM 693 N N . GLU A 1 86 ? -18.132 -15.870 66.081 1.00 44.38 86 GLU A N 1
ATOM 694 C CA . GLU A 1 86 ? -17.701 -15.295 67.359 1.00 44.38 86 GLU A CA 1
ATOM 695 C C . GLU A 1 86 ? -17.290 -13.818 67.187 1.00 44.38 86 GLU A C 1
ATOM 697 O O . GLU A 1 86 ? -16.531 -13.483 66.264 1.00 44.38 86 GLU A O 1
ATOM 702 N N . PRO A 1 87 ? -17.757 -12.899 68.055 1.00 38.62 87 PRO A N 1
ATOM 703 C CA . PRO A 1 87 ? -17.382 -11.495 67.990 1.00 38.62 87 PRO A CA 1
ATOM 704 C C . PRO A 1 87 ? -16.001 -11.279 68.628 1.00 38.62 87 PRO A C 1
ATOM 706 O O . PRO A 1 87 ? -15.854 -11.385 69.840 1.00 38.62 87 PRO A O 1
ATOM 709 N N . GLY A 1 88 ? -14.983 -10.925 67.829 1.00 44.75 88 GLY A N 1
ATOM 710 C CA . GLY A 1 88 ? -13.725 -10.388 68.380 1.00 44.75 88 GLY A CA 1
ATOM 711 C C . GLY A 1 88 ? -12.431 -10.581 67.581 1.00 44.75 88 GLY A C 1
ATOM 712 O O . GLY A 1 88 ? -11.441 -9.924 67.893 1.00 44.75 88 GLY A O 1
ATOM 713 N N . ARG A 1 89 ? -12.381 -11.419 66.534 1.00 38.47 89 ARG A N 1
ATOM 714 C CA . ARG A 1 89 ? -11.135 -11.642 65.764 1.00 38.47 89 ARG A CA 1
ATOM 715 C C . ARG A 1 89 ? -11.162 -11.038 64.358 1.00 38.47 89 ARG A C 1
ATOM 717 O O . ARG A 1 89 ? -12.119 -11.189 63.602 1.00 38.47 89 ARG A O 1
ATOM 724 N N . ARG A 1 90 ? -10.067 -10.347 64.004 1.00 40.09 90 ARG A N 1
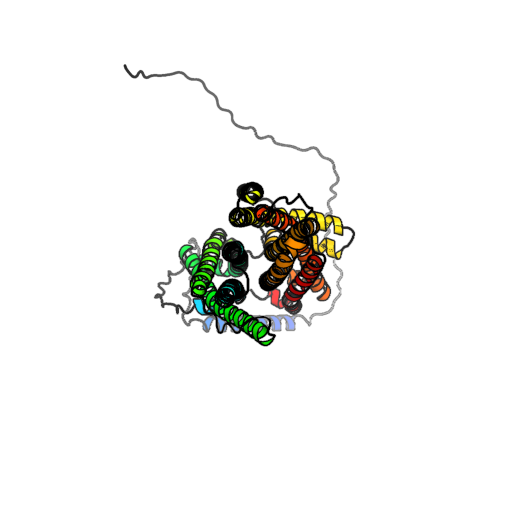ATOM 725 C CA . ARG A 1 90 ? -9.821 -9.761 62.674 1.00 40.09 90 ARG A CA 1
ATOM 726 C C . ARG A 1 90 ? -9.988 -10.823 61.583 1.00 40.09 90 ARG A C 1
ATOM 728 O O . ARG A 1 90 ? -9.340 -11.865 61.615 1.00 40.09 90 ARG A O 1
ATOM 735 N N . ARG A 1 91 ? -10.834 -10.515 60.597 1.00 42.28 91 ARG A N 1
ATOM 736 C CA . ARG A 1 91 ? -11.111 -11.358 59.428 1.00 42.28 91 ARG A CA 1
ATOM 737 C C . ARG A 1 91 ? -9.860 -11.470 58.556 1.00 42.28 91 ARG A C 1
ATOM 739 O O . ARG A 1 91 ? -9.487 -10.505 57.897 1.00 42.28 91 ARG A O 1
ATOM 746 N N . VAL A 1 92 ? -9.248 -12.649 58.507 1.00 39.38 92 VAL A N 1
ATOM 747 C CA . VAL A 1 92 ? -8.330 -13.024 57.424 1.00 39.38 92 VAL A CA 1
ATOM 748 C C . VAL A 1 92 ? -9.090 -13.995 56.533 1.00 39.38 92 VAL A C 1
ATOM 750 O O . VAL A 1 92 ? -9.407 -15.106 56.945 1.00 39.38 92 VAL A O 1
ATOM 753 N N . LEU A 1 93 ? -9.433 -13.546 55.326 1.00 35.84 93 LEU A N 1
ATOM 754 C CA . LEU A 1 93 ? -10.059 -14.378 54.305 1.00 35.84 93 LEU A CA 1
ATOM 755 C C . LEU A 1 93 ? -9.014 -15.394 53.814 1.00 35.84 93 LEU A C 1
ATOM 757 O O . LEU A 1 93 ? -8.183 -15.083 52.959 1.00 35.84 93 LEU A O 1
ATOM 761 N N . SER A 1 94 ? -9.008 -16.597 54.383 1.00 35.47 94 SER A N 1
ATOM 762 C CA . SER A 1 94 ? -8.175 -17.696 53.904 1.00 35.47 94 SER A CA 1
ATOM 763 C C . SER A 1 94 ? -8.808 -18.296 52.647 1.00 35.47 94 SER A C 1
ATOM 765 O O . SER A 1 94 ? -9.683 -19.155 52.699 1.00 35.47 94 SER A O 1
ATOM 767 N N . VAL A 1 95 ? -8.367 -17.829 51.478 1.00 40.81 95 VAL A N 1
ATOM 768 C CA . VAL A 1 95 ? -8.701 -18.483 50.206 1.00 40.81 95 VAL A CA 1
ATOM 769 C C . VAL A 1 95 ? -7.973 -19.837 50.164 1.00 40.81 95 VAL A C 1
ATOM 771 O O . VAL A 1 95 ? -6.742 -19.856 50.292 1.00 40.81 95 VAL A O 1
ATOM 774 N N . PRO A 1 96 ? -8.671 -20.976 49.988 1.00 37.72 96 PRO A N 1
ATOM 775 C CA . PRO A 1 96 ? -8.024 -22.280 49.941 1.00 37.72 96 PRO A CA 1
ATOM 776 C C . PRO A 1 96 ? -7.059 -22.343 48.754 1.00 37.72 96 PRO A C 1
ATOM 778 O O . PRO A 1 96 ? -7.430 -22.061 47.613 1.00 37.72 96 PRO A O 1
ATOM 781 N N . ARG A 1 97 ? -5.805 -22.744 48.997 1.00 40.88 97 ARG A N 1
ATOM 782 C CA . ARG A 1 97 ? -4.856 -23.046 47.918 1.00 40.88 97 ARG A CA 1
ATOM 783 C C . ARG A 1 97 ? -5.329 -24.295 47.180 1.00 40.88 97 ARG A C 1
ATOM 785 O O . ARG A 1 97 ? -5.069 -25.419 47.601 1.00 40.88 97 ARG A O 1
ATOM 792 N N . HIS A 1 98 ? -6.000 -24.088 46.055 1.00 38.25 98 HIS A N 1
ATOM 793 C CA . HIS A 1 98 ? -6.422 -25.153 45.158 1.00 38.25 98 HIS A CA 1
ATOM 794 C C . HIS A 1 98 ? -5.182 -25.854 44.570 1.00 38.25 98 HIS A C 1
ATOM 796 O O . HIS A 1 98 ? -4.542 -25.357 43.642 1.00 38.25 98 HIS A O 1
ATOM 802 N N . ARG A 1 99 ? -4.829 -27.040 45.083 1.00 42.03 99 ARG A N 1
ATOM 803 C CA . ARG A 1 99 ? -3.925 -27.983 44.397 1.00 42.03 99 ARG A CA 1
ATOM 804 C C . ARG A 1 99 ? -4.702 -28.672 43.271 1.00 42.03 99 ARG A C 1
ATOM 806 O O . ARG A 1 99 ? -5.045 -29.845 43.346 1.00 42.03 99 ARG A O 1
ATOM 813 N N . GLY A 1 100 ? -5.035 -27.915 42.228 1.00 37.84 100 GLY A N 1
ATOM 814 C CA . GLY A 1 100 ? -5.593 -28.470 40.999 1.00 37.84 100 GLY A CA 1
ATOM 815 C C . GLY A 1 100 ? -4.516 -29.243 40.241 1.00 37.84 100 GLY A C 1
ATOM 816 O O . GLY A 1 100 ? -3.530 -28.656 39.791 1.00 37.84 100 GLY A O 1
ATOM 817 N N . ARG A 1 101 ? -4.699 -30.562 40.093 1.00 39.78 101 ARG A N 1
ATOM 818 C CA . ARG A 1 101 ? -3.955 -31.387 39.129 1.00 39.78 101 ARG A CA 1
ATOM 819 C C . ARG A 1 101 ? -3.950 -30.662 37.781 1.00 39.78 101 ARG A C 1
ATOM 821 O O . ARG A 1 101 ? -5.011 -30.348 37.245 1.00 39.78 101 ARG A O 1
ATOM 828 N N . ARG A 1 102 ? -2.757 -30.406 37.234 1.00 41.00 102 ARG A N 1
ATOM 829 C CA . ARG A 1 102 ? -2.565 -29.857 35.886 1.00 41.00 102 ARG A CA 1
ATOM 830 C C . ARG A 1 102 ? -3.124 -30.847 34.861 1.00 41.00 102 ARG A C 1
ATOM 832 O O . ARG A 1 102 ? -2.374 -31.638 34.296 1.00 41.00 102 ARG A O 1
ATOM 839 N N . ARG A 1 103 ? -4.432 -30.807 34.593 1.00 40.84 103 ARG A N 1
ATOM 840 C CA . ARG A 1 103 ? -4.959 -31.334 33.333 1.00 40.84 103 ARG A CA 1
ATOM 841 C C . ARG A 1 103 ? -4.257 -30.542 32.234 1.00 40.84 103 ARG A C 1
ATOM 843 O O . ARG A 1 103 ? -4.370 -29.317 32.185 1.00 40.84 103 ARG A O 1
ATOM 850 N N . ARG A 1 104 ? -3.459 -31.236 31.416 1.00 44.62 104 ARG A N 1
ATOM 851 C CA . ARG A 1 104 ? -2.908 -30.715 30.162 1.00 44.62 104 ARG A CA 1
ATOM 852 C C . ARG A 1 104 ? -4.101 -30.273 29.316 1.00 44.62 104 ARG A C 1
ATOM 854 O O . ARG A 1 104 ? -4.734 -31.090 28.665 1.00 44.62 104 ARG A O 1
ATOM 861 N N . GLY A 1 105 ? -4.455 -28.995 29.430 1.00 42.22 105 GLY A N 1
ATOM 862 C CA . GLY A 1 105 ? -5.473 -28.364 28.609 1.00 42.22 105 GLY A CA 1
ATOM 863 C C . GLY A 1 105 ? -5.047 -28.469 27.155 1.00 42.22 105 GLY A C 1
ATOM 864 O O . GLY A 1 105 ? -3.950 -28.030 26.792 1.00 42.22 105 GLY A O 1
ATOM 865 N N . ASP A 1 106 ? -5.916 -29.110 26.390 1.00 42.72 106 ASP A N 1
ATOM 866 C CA . ASP A 1 106 ? -5.828 -29.401 24.972 1.00 42.72 106 ASP A CA 1
ATOM 867 C C . ASP A 1 106 ? -5.139 -28.260 24.200 1.00 42.72 106 ASP A C 1
ATOM 869 O O . ASP A 1 106 ? -5.583 -27.111 24.188 1.00 42.72 106 ASP A O 1
ATOM 873 N N . HIS A 1 107 ? -3.984 -28.551 23.601 1.00 46.94 107 HIS A N 1
ATOM 874 C CA . HIS A 1 107 ? -3.121 -27.570 22.934 1.00 46.94 107 HIS A CA 1
ATOM 875 C C . HIS A 1 107 ? -3.639 -27.136 21.549 1.00 46.94 107 HIS A C 1
ATOM 877 O O . HIS A 1 107 ? -2.900 -26.518 20.785 1.00 46.94 107 HIS A O 1
ATOM 883 N N . ARG A 1 108 ? -4.920 -27.368 21.236 1.00 45.44 108 ARG A N 1
ATOM 884 C CA . ARG A 1 108 ? -5.573 -26.989 19.966 1.00 45.44 108 ARG A CA 1
ATOM 885 C C . ARG A 1 108 ? -5.917 -25.491 19.846 1.00 45.44 108 ARG A C 1
ATOM 887 O O . ARG A 1 108 ? -6.756 -25.095 19.045 1.00 45.44 108 ARG A O 1
ATOM 894 N N . LEU A 1 109 ? -5.238 -24.635 20.609 1.00 52.00 109 LEU A N 1
ATOM 895 C CA . LEU A 1 109 ? -5.399 -23.178 20.577 1.00 52.00 109 LEU A CA 1
ATOM 896 C C . LEU A 1 109 ? -4.915 -22.471 19.288 1.00 52.00 109 LEU A C 1
ATOM 898 O O . LEU A 1 109 ? -5.524 -21.454 18.963 1.00 52.00 109 LEU A O 1
ATOM 902 N N . PRO A 1 110 ? -3.889 -22.924 18.524 1.00 48.78 110 PRO A N 1
ATOM 903 C CA . PRO A 1 110 ? -3.432 -22.145 17.369 1.00 48.78 110 PRO A CA 1
ATOM 904 C C . PRO A 1 110 ? -4.436 -22.149 16.204 1.00 48.78 110 PRO A C 1
ATOM 906 O O . PRO A 1 110 ? -4.510 -21.161 15.483 1.00 48.78 110 PRO A O 1
ATOM 909 N N . PHE A 1 111 ? -5.245 -23.205 16.048 1.00 44.81 111 PHE A N 1
ATOM 910 C CA . PHE A 1 111 ? -6.208 -23.317 14.943 1.00 44.81 111 PHE A CA 1
ATOM 911 C C . PHE A 1 111 ? -7.465 -22.462 15.135 1.00 44.81 111 PHE A C 1
ATOM 913 O O . PHE A 1 111 ? -7.930 -21.858 14.174 1.00 44.81 111 PHE A O 1
ATOM 920 N N . ARG A 1 112 ? -7.990 -22.338 16.365 1.00 49.69 112 ARG A N 1
ATOM 921 C CA . ARG A 1 112 ? -9.140 -21.449 16.631 1.00 49.69 112 ARG A CA 1
ATOM 922 C C . ARG A 1 112 ? -8.800 -19.979 16.376 1.00 49.69 112 ARG A C 1
ATOM 924 O O . ARG A 1 112 ? -9.595 -19.271 15.776 1.00 49.69 112 ARG A O 1
ATOM 931 N N . LEU A 1 113 ? -7.584 -19.565 16.737 1.00 50.22 113 LEU A N 1
ATOM 932 C CA . LEU A 1 113 ? -7.081 -18.213 16.474 1.00 50.22 113 LEU A CA 1
ATOM 933 C C . LEU A 1 113 ? -6.898 -17.909 14.978 1.00 50.22 113 LEU A C 1
ATOM 935 O O . LEU A 1 113 ? -6.974 -16.747 14.596 1.00 50.22 113 LEU A O 1
ATOM 939 N N . LEU A 1 114 ? -6.672 -18.923 14.134 1.00 50.31 114 LEU A N 1
ATOM 940 C CA . LEU A 1 114 ? -6.535 -18.734 12.686 1.00 50.31 114 LEU A CA 1
ATOM 941 C C . LEU A 1 114 ? -7.881 -18.435 12.008 1.00 50.31 114 LEU A C 1
ATOM 943 O O . LEU A 1 114 ? -7.938 -17.648 11.071 1.00 50.31 114 LEU A O 1
ATOM 947 N N . VAL A 1 115 ? -8.961 -19.037 12.514 1.00 48.28 115 VAL A N 1
ATOM 948 C CA . VAL A 1 115 ? -10.338 -18.785 12.053 1.00 48.28 115 VAL A CA 1
ATOM 949 C C . VAL A 1 115 ? -10.855 -17.429 12.554 1.00 48.28 115 VAL A C 1
ATOM 951 O O . VAL A 1 115 ? -11.699 -16.810 11.912 1.00 48.28 115 VAL A O 1
ATOM 954 N N . GLU A 1 116 ? -10.335 -16.941 13.683 1.00 57.34 116 GLU A N 1
ATOM 955 C CA . GLU A 1 116 ? -10.763 -15.679 14.298 1.00 57.34 116 GLU A CA 1
ATOM 956 C C . GLU A 1 116 ? -10.144 -14.422 13.655 1.00 57.34 116 GLU A C 1
ATOM 958 O O . GLU A 1 116 ? -10.689 -13.335 13.844 1.00 57.34 116 GLU A O 1
ATOM 963 N N . ASP A 1 117 ? -9.058 -14.539 12.875 1.00 70.00 117 ASP A N 1
ATOM 964 C CA . ASP A 1 117 ? -8.367 -13.380 12.282 1.00 70.00 117 ASP A CA 1
ATOM 965 C C . ASP A 1 117 ? -8.047 -13.536 10.779 1.00 70.00 117 ASP A C 1
ATOM 967 O O . ASP A 1 117 ? -6.879 -13.601 10.368 1.00 70.00 117 ASP A O 1
ATOM 971 N N . PRO A 1 118 ? -9.084 -13.582 9.920 1.00 77.69 118 PRO A N 1
ATOM 972 C CA . PRO A 1 118 ? -8.910 -13.722 8.474 1.00 77.69 118 PRO A CA 1
ATOM 973 C C . PRO A 1 118 ? -8.124 -12.559 7.856 1.00 77.69 118 PRO A C 1
ATOM 975 O O . PRO A 1 118 ? -7.460 -12.747 6.840 1.00 77.69 118 PRO A O 1
ATOM 978 N N . ALA A 1 119 ? -8.147 -11.379 8.486 1.00 78.12 119 ALA A N 1
ATOM 979 C CA . ALA A 1 119 ? -7.462 -10.183 8.007 1.00 78.12 119 ALA A CA 1
ATOM 980 C C . ALA A 1 119 ? -5.938 -10.366 7.946 1.00 78.12 119 ALA A C 1
ATOM 982 O O . ALA A 1 119 ? -5.291 -9.933 6.992 1.00 78.12 119 ALA A O 1
ATOM 983 N N . THR A 1 120 ? -5.350 -11.030 8.943 1.00 82.19 120 THR A N 1
ATOM 984 C CA . THR A 1 120 ? -3.897 -11.244 8.975 1.00 82.19 120 THR A CA 1
ATOM 985 C C . THR A 1 120 ? -3.454 -12.217 7.881 1.00 82.19 120 THR A C 1
ATOM 987 O O . THR A 1 120 ? -2.470 -11.962 7.186 1.00 82.19 120 THR A O 1
ATOM 990 N N . VAL A 1 121 ? -4.200 -13.311 7.694 1.00 88.31 121 VAL A N 1
ATOM 991 C CA . VAL A 1 121 ? -3.911 -14.309 6.653 1.00 88.31 121 VAL A CA 1
ATOM 992 C C . VAL A 1 121 ? -4.101 -13.711 5.260 1.00 88.31 121 VAL A C 1
ATOM 994 O O . VAL A 1 121 ? -3.243 -13.907 4.403 1.00 88.31 121 VAL A O 1
ATOM 997 N N . SER A 1 122 ? -5.168 -12.932 5.039 1.00 86.25 122 SER A N 1
ATOM 998 C CA . SER A 1 122 ? -5.416 -12.291 3.744 1.00 86.25 122 SER A CA 1
ATOM 999 C C . SER A 1 122 ? -4.316 -11.301 3.371 1.00 86.25 122 SER A C 1
ATOM 1001 O O . SER A 1 122 ? -3.871 -11.291 2.231 1.00 86.25 122 SER A O 1
ATOM 1003 N N . VAL A 1 123 ? -3.832 -10.500 4.328 1.00 80.81 123 VAL A N 1
ATOM 1004 C CA . VAL A 1 123 ? -2.725 -9.560 4.088 1.00 80.81 123 VAL A CA 1
ATOM 1005 C C . VAL A 1 123 ? -1.445 -10.311 3.724 1.00 80.81 123 VAL A C 1
ATOM 1007 O O . VAL A 1 123 ? -0.801 -9.966 2.738 1.00 80.81 123 VAL A O 1
ATOM 1010 N N . ALA A 1 124 ? -1.089 -11.355 4.478 1.00 86.75 124 ALA A N 1
ATOM 1011 C CA . ALA A 1 124 ? 0.093 -12.160 4.178 1.00 86.75 124 ALA A CA 1
ATOM 1012 C C . ALA A 1 124 ? -0.011 -12.849 2.803 1.00 86.75 124 ALA A C 1
ATOM 1014 O O . ALA A 1 124 ? 0.970 -12.869 2.059 1.00 86.75 124 ALA A O 1
ATOM 1015 N N . ALA A 1 125 ? -1.198 -13.348 2.439 1.00 90.06 125 ALA A N 1
ATOM 1016 C CA . ALA A 1 125 ? -1.451 -13.945 1.130 1.00 90.06 125 ALA A CA 1
ATOM 1017 C C . ALA A 1 125 ? -1.328 -12.943 -0.016 1.00 90.06 125 ALA A C 1
ATOM 1019 O O . ALA A 1 125 ? -0.662 -13.224 -1.004 1.00 90.06 125 ALA A O 1
ATOM 1020 N N . LEU A 1 126 ? -1.898 -11.750 0.124 1.00 86.75 126 LEU A N 1
ATOM 1021 C CA . LEU A 1 126 ? -1.794 -10.712 -0.899 1.00 86.75 126 LEU A CA 1
ATOM 1022 C C . LEU A 1 126 ? -0.351 -10.236 -1.097 1.00 86.75 126 LEU A C 1
ATOM 1024 O O . LEU A 1 126 ? 0.094 -10.092 -2.234 1.00 86.75 126 LEU A O 1
ATOM 1028 N N . SER A 1 127 ? 0.407 -10.065 -0.009 1.00 84.69 127 SER A N 1
ATOM 1029 C CA . SER A 1 127 ? 1.830 -9.719 -0.081 1.00 84.69 127 SER A CA 1
ATOM 1030 C C . SER A 1 127 ? 2.658 -10.792 -0.794 1.00 84.69 127 SER A C 1
ATOM 1032 O O . SER A 1 127 ? 3.482 -10.472 -1.649 1.00 84.69 127 SER A O 1
ATOM 1034 N N . ALA A 1 128 ? 2.447 -12.068 -0.455 1.00 89.50 128 ALA A N 1
ATOM 1035 C CA . ALA A 1 128 ? 3.147 -13.177 -1.100 1.00 89.50 128 ALA A CA 1
ATOM 1036 C C . ALA A 1 128 ? 2.714 -13.376 -2.559 1.00 89.50 128 ALA A C 1
ATOM 1038 O O . ALA A 1 128 ? 3.558 -13.669 -3.401 1.00 89.50 128 ALA A O 1
ATOM 1039 N N . GLY A 1 129 ? 1.435 -13.153 -2.870 1.00 89.81 129 GLY A N 1
ATOM 1040 C CA . GLY A 1 129 ? 0.909 -13.212 -4.231 1.00 89.81 129 GLY A CA 1
ATOM 1041 C C . GLY A 1 129 ? 1.477 -12.130 -5.139 1.00 89.81 129 GLY A C 1
ATOM 1042 O O . GLY A 1 129 ? 1.863 -12.435 -6.262 1.00 89.81 129 GLY A O 1
ATOM 1043 N N . LEU A 1 130 ? 1.639 -10.899 -4.644 1.00 86.81 130 LEU A N 1
ATOM 1044 C CA . LEU A 1 130 ? 2.342 -9.854 -5.394 1.00 86.81 130 LEU A CA 1
ATOM 1045 C C . LEU A 1 130 ? 3.803 -10.225 -5.641 1.00 86.81 130 LEU A C 1
ATOM 1047 O O . LEU A 1 130 ? 4.291 -10.083 -6.758 1.00 86.81 130 LEU A O 1
ATOM 1051 N N . GLY A 1 131 ? 4.497 -10.711 -4.608 1.00 86.75 131 GLY A N 1
ATOM 1052 C CA . GLY A 1 131 ? 5.873 -11.176 -4.753 1.00 86.75 131 GLY A CA 1
ATOM 1053 C C . GLY A 1 131 ? 5.991 -12.276 -5.811 1.00 86.75 131 GLY A C 1
ATOM 1054 O O . GLY A 1 131 ? 6.877 -12.217 -6.659 1.00 86.75 131 GLY A O 1
ATOM 1055 N N . ALA A 1 132 ? 5.060 -13.232 -5.814 1.00 89.19 132 ALA A N 1
ATOM 1056 C CA . ALA A 1 132 ? 4.992 -14.272 -6.832 1.00 89.19 132 ALA A CA 1
ATOM 1057 C C . ALA A 1 132 ? 4.718 -13.710 -8.232 1.00 89.19 132 ALA A C 1
ATOM 1059 O O . ALA A 1 132 ? 5.379 -14.128 -9.177 1.00 89.19 132 ALA A O 1
ATOM 1060 N N . LEU A 1 133 ? 3.824 -12.729 -8.369 1.00 87.75 133 LEU A N 1
ATOM 1061 C CA . LEU A 1 133 ? 3.522 -12.086 -9.648 1.00 87.75 133 LEU A CA 1
ATOM 1062 C C . LEU A 1 133 ? 4.746 -11.363 -10.231 1.00 87.75 133 LEU A C 1
ATOM 1064 O O . LEU A 1 133 ? 5.065 -11.552 -11.402 1.00 87.75 133 LEU A O 1
ATOM 1068 N N . VAL A 1 134 ? 5.491 -10.619 -9.406 1.00 83.75 134 VAL A N 1
ATOM 1069 C CA . VAL A 1 134 ? 6.735 -9.941 -9.820 1.00 83.75 134 VAL A CA 1
ATOM 1070 C C . VAL A 1 134 ? 7.813 -10.948 -10.222 1.00 83.75 134 VAL A C 1
ATOM 1072 O O . VAL A 1 134 ? 8.442 -10.798 -11.267 1.00 83.75 134 VAL A O 1
ATOM 1075 N N . VAL A 1 135 ? 8.026 -11.993 -9.417 1.00 86.94 135 VAL A N 1
ATOM 1076 C CA . VAL A 1 135 ? 9.056 -13.010 -9.688 1.00 86.94 135 VAL A CA 1
ATOM 1077 C C . VAL A 1 135 ? 8.723 -13.822 -10.941 1.00 86.94 135 VAL A C 1
ATOM 1079 O O . VAL A 1 135 ? 9.614 -14.097 -11.744 1.00 86.94 135 VAL A O 1
ATOM 1082 N N . THR A 1 136 ? 7.453 -14.181 -11.131 1.00 88.06 136 THR A N 1
ATOM 1083 C CA . THR A 1 136 ? 6.989 -14.929 -12.310 1.00 88.06 136 THR A CA 1
ATOM 1084 C C . THR A 1 136 ? 7.066 -14.062 -13.564 1.00 88.06 136 THR A C 1
ATOM 1086 O O . THR A 1 136 ? 7.587 -14.517 -14.576 1.00 88.06 136 THR A O 1
ATOM 1089 N N . GLY A 1 137 ? 6.669 -12.786 -13.482 1.00 81.94 137 GLY A N 1
ATOM 1090 C CA . GLY A 1 137 ? 6.822 -11.825 -14.577 1.00 81.94 137 GLY A CA 1
ATOM 1091 C C . GLY A 1 137 ? 8.285 -11.607 -14.976 1.00 81.94 137 GLY A C 1
ATOM 1092 O O . GLY A 1 137 ? 8.612 -11.642 -16.159 1.00 81.94 137 GLY A O 1
ATOM 1093 N N . ALA A 1 138 ? 9.194 -11.481 -14.005 1.00 80.00 138 ALA A N 1
ATOM 1094 C CA . ALA A 1 138 ? 10.628 -11.377 -14.280 1.00 80.00 138 ALA A CA 1
ATOM 1095 C C . ALA A 1 138 ? 11.195 -12.653 -14.929 1.00 80.00 138 ALA A C 1
ATOM 1097 O O . ALA A 1 138 ? 12.040 -12.573 -15.820 1.00 80.00 138 ALA A O 1
ATOM 1098 N N . ALA A 1 139 ? 10.732 -13.834 -14.508 1.00 83.94 139 ALA A N 1
ATOM 1099 C CA . ALA A 1 139 ? 11.117 -15.100 -15.127 1.00 83.94 139 ALA A CA 1
ATOM 1100 C C . ALA A 1 139 ? 10.575 -15.229 -16.561 1.00 83.94 139 ALA A C 1
ATOM 1102 O O . ALA A 1 139 ? 11.294 -15.699 -17.442 1.00 83.94 139 ALA A O 1
ATOM 1103 N N . ALA A 1 140 ? 9.347 -14.768 -16.805 1.00 82.25 140 ALA A N 1
ATOM 1104 C CA . ALA A 1 140 ? 8.746 -14.734 -18.133 1.00 82.25 140 ALA A CA 1
ATOM 1105 C C . ALA A 1 140 ? 9.532 -13.812 -19.069 1.00 82.25 140 ALA A C 1
ATOM 1107 O O . ALA A 1 140 ? 9.906 -14.230 -20.159 1.00 82.25 140 ALA A O 1
ATOM 1108 N N . ALA A 1 141 ? 9.871 -12.606 -18.609 1.00 76.75 141 ALA A N 1
ATOM 1109 C CA . ALA A 1 141 ? 10.665 -11.656 -19.379 1.00 76.75 141 ALA A CA 1
ATOM 1110 C C . ALA A 1 141 ? 12.048 -12.220 -19.753 1.00 76.75 141 ALA A C 1
ATOM 1112 O O . ALA A 1 141 ? 12.474 -12.084 -20.896 1.00 76.75 141 ALA A O 1
ATOM 1113 N N . ARG A 1 142 ? 12.720 -12.936 -18.837 1.00 77.69 142 ARG A N 1
ATOM 1114 C CA . ARG A 1 142 ? 13.980 -13.638 -19.149 1.00 77.69 142 ARG A CA 1
ATOM 1115 C C . ARG A 1 142 ? 13.801 -14.713 -20.221 1.00 77.69 142 ARG A C 1
ATOM 1117 O O . ARG A 1 142 ? 14.582 -14.740 -21.163 1.00 77.69 142 ARG A O 1
ATOM 1124 N N . ARG A 1 143 ? 12.757 -15.545 -20.125 1.00 80.00 143 ARG A N 1
ATOM 1125 C CA . ARG A 1 143 ? 12.477 -16.569 -21.146 1.00 80.00 143 ARG A CA 1
ATOM 1126 C C . ARG A 1 143 ? 12.155 -15.971 -22.514 1.00 80.00 143 ARG A C 1
ATOM 1128 O O . ARG A 1 143 ? 12.558 -16.535 -23.519 1.00 80.00 143 ARG A O 1
ATOM 1135 N N . ILE A 1 144 ? 11.435 -14.849 -22.562 1.00 75.50 144 ILE A N 1
ATOM 1136 C CA . ILE A 1 144 ? 11.136 -14.151 -23.823 1.00 75.50 144 ILE A CA 1
ATOM 1137 C C . ILE A 1 144 ? 12.437 -13.706 -24.500 1.00 75.50 144 ILE A C 1
ATOM 1139 O O . ILE A 1 144 ? 12.596 -13.914 -25.698 1.00 75.50 144 ILE A O 1
ATOM 1143 N N . VAL A 1 145 ? 13.381 -13.159 -23.727 1.00 71.88 145 VAL A N 1
ATOM 1144 C CA . VAL A 1 145 ? 14.705 -12.764 -24.232 1.00 71.88 145 VAL A CA 1
ATOM 1145 C C . VAL A 1 145 ? 15.525 -13.976 -24.688 1.00 71.88 145 VAL A C 1
ATOM 1147 O O . VAL A 1 145 ? 16.207 -13.889 -25.700 1.00 71.88 145 VAL A O 1
ATOM 1150 N N . GLU A 1 146 ? 15.445 -15.110 -23.987 1.00 74.69 146 GLU A N 1
ATOM 1151 C CA . GLU A 1 146 ? 16.138 -16.351 -24.378 1.00 74.69 146 GLU A CA 1
ATOM 1152 C C . GLU A 1 146 ? 15.568 -16.990 -25.659 1.00 74.69 146 GLU A C 1
ATOM 1154 O O . GLU A 1 146 ? 16.312 -17.618 -26.405 1.00 74.69 146 GLU A O 1
ATOM 1159 N N . LEU A 1 147 ? 14.260 -16.856 -25.911 1.00 70.50 147 LEU A N 1
ATOM 1160 C CA . LEU A 1 147 ? 13.569 -17.473 -27.054 1.00 70.50 147 LEU A CA 1
ATOM 1161 C C . LEU A 1 147 ? 13.560 -16.601 -28.322 1.00 70.50 147 LEU A C 1
ATOM 1163 O O . LEU A 1 147 ? 13.278 -17.106 -29.408 1.00 70.50 147 LEU A O 1
ATOM 1167 N N . GLY A 1 148 ? 13.795 -15.295 -28.199 1.00 65.12 148 GLY A N 1
ATOM 1168 C CA . GLY A 1 148 ? 13.743 -14.358 -29.317 1.00 65.12 148 GLY A CA 1
ATOM 1169 C C . GLY A 1 148 ? 15.086 -14.191 -30.030 1.00 65.12 148 GLY A C 1
ATOM 1170 O O . GLY A 1 148 ? 15.891 -13.368 -29.614 1.00 65.12 148 GLY A O 1
ATOM 1171 N N . ASP A 1 149 ? 15.273 -14.838 -31.186 1.00 55.22 149 ASP A N 1
ATOM 1172 C CA . ASP A 1 149 ? 16.392 -14.559 -32.119 1.00 55.22 149 ASP A CA 1
ATOM 1173 C C . ASP A 1 149 ? 16.295 -13.169 -32.799 1.00 55.22 149 ASP A C 1
ATOM 1175 O O . ASP A 1 149 ? 17.186 -12.750 -33.539 1.00 55.22 149 ASP A O 1
ATOM 1179 N N . ARG A 1 150 ? 15.204 -12.420 -32.573 1.00 51.38 150 ARG A N 1
ATOM 1180 C CA . ARG A 1 150 ? 14.938 -11.098 -33.163 1.00 51.38 150 ARG A CA 1
ATOM 1181 C C . ARG A 1 150 ? 14.521 -10.071 -32.115 1.00 51.38 150 ARG A C 1
ATOM 1183 O O . ARG A 1 150 ? 13.367 -9.679 -32.067 1.00 51.38 150 ARG A O 1
ATOM 1190 N N . THR A 1 151 ? 15.481 -9.599 -31.335 1.00 47.28 151 THR A N 1
ATOM 1191 C CA . THR A 1 151 ? 15.538 -8.214 -30.835 1.00 47.28 151 THR A CA 1
ATOM 1192 C C . THR A 1 151 ? 16.959 -8.003 -30.344 1.00 47.28 151 THR A C 1
ATOM 1194 O O . THR A 1 151 ? 17.397 -8.700 -29.433 1.00 47.28 151 THR A O 1
ATOM 1197 N N . GLY A 1 152 ? 17.698 -7.105 -30.997 1.00 47.44 152 GLY A N 1
ATOM 1198 C CA . GLY A 1 152 ? 19.119 -6.870 -30.757 1.00 47.44 152 GLY A CA 1
ATOM 1199 C C . GLY A 1 152 ? 19.475 -6.844 -29.271 1.00 47.44 152 GLY A C 1
ATOM 1200 O O . GLY A 1 152 ? 18.903 -6.087 -28.488 1.00 47.44 152 GLY A O 1
ATOM 1201 N N . SER A 1 153 ? 20.434 -7.690 -28.910 1.00 48.44 153 SER A N 1
ATOM 1202 C CA . SER A 1 153 ? 21.047 -7.825 -27.595 1.00 48.44 153 SER A CA 1
ATOM 1203 C C . SER A 1 153 ? 21.702 -6.514 -27.148 1.00 48.44 153 SER A C 1
ATOM 1205 O O . SER A 1 153 ? 22.920 -6.353 -27.206 1.00 48.44 153 SER A O 1
ATOM 1207 N N . SER A 1 154 ? 20.909 -5.545 -26.702 1.00 55.75 154 SER A N 1
ATOM 1208 C CA . SER A 1 154 ? 21.448 -4.407 -25.973 1.00 55.75 154 SER A CA 1
ATOM 1209 C C . SER A 1 154 ? 21.755 -4.898 -24.564 1.00 55.75 154 SER A C 1
ATOM 1211 O O . SER A 1 154 ? 20.838 -5.208 -23.799 1.00 55.75 154 SER A O 1
ATOM 1213 N N . ALA A 1 155 ? 23.044 -4.995 -24.215 1.00 61.59 155 ALA A N 1
ATOM 1214 C CA . ALA A 1 155 ? 23.515 -5.336 -22.866 1.00 61.59 155 ALA A CA 1
ATOM 1215 C C . ALA A 1 155 ? 22.766 -4.543 -21.771 1.00 61.59 155 ALA A C 1
ATOM 1217 O O . ALA A 1 155 ? 22.566 -5.023 -20.659 1.00 61.59 155 ALA A O 1
ATOM 1218 N N . THR A 1 156 ? 22.265 -3.361 -22.126 1.00 62.16 156 THR A N 1
ATOM 1219 C CA . THR A 1 156 ? 21.425 -2.479 -21.322 1.00 62.16 156 THR A CA 1
ATOM 1220 C C . THR A 1 156 ? 20.119 -3.124 -20.837 1.00 62.16 156 THR A C 1
ATOM 1222 O O . THR A 1 156 ? 19.805 -3.014 -19.655 1.00 62.16 156 THR A O 1
ATOM 1225 N N . VAL A 1 157 ? 19.366 -3.847 -21.680 1.00 64.19 157 VAL A N 1
ATOM 1226 C CA . VAL A 1 157 ? 18.093 -4.480 -21.260 1.00 64.19 157 VAL A CA 1
ATOM 1227 C C . VAL A 1 157 ? 18.361 -5.606 -20.261 1.00 64.19 157 VAL A C 1
ATOM 1229 O O . VAL A 1 157 ? 17.686 -5.700 -19.234 1.00 64.19 157 VAL A O 1
ATOM 1232 N N . ALA A 1 158 ? 19.401 -6.409 -20.509 1.00 65.31 158 ALA A N 1
ATOM 1233 C CA . ALA A 1 158 ? 19.828 -7.481 -19.612 1.00 65.31 158 ALA A CA 1
ATOM 1234 C C . ALA A 1 158 ? 20.322 -6.961 -18.246 1.00 65.31 158 ALA A C 1
ATOM 1236 O O . ALA A 1 158 ? 20.169 -7.657 -17.242 1.00 65.31 158 ALA A O 1
ATOM 1237 N N . LEU A 1 159 ? 20.865 -5.738 -18.192 1.00 65.75 159 LEU A N 1
ATOM 1238 C CA . LEU A 1 159 ? 21.287 -5.073 -16.955 1.00 65.75 159 LEU A CA 1
ATOM 1239 C C . LEU A 1 159 ? 20.125 -4.392 -16.208 1.00 65.75 159 LEU A C 1
ATOM 1241 O O . LEU A 1 159 ? 20.083 -4.444 -14.981 1.00 65.75 159 LEU A O 1
ATOM 1245 N N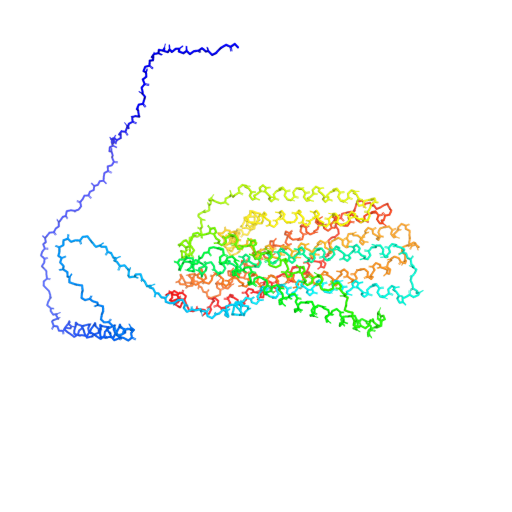 . ILE A 1 160 ? 19.151 -3.803 -16.911 1.00 69.75 160 ILE A N 1
ATOM 1246 C CA . ILE A 1 160 ? 18.027 -3.077 -16.287 1.00 69.75 160 ILE A CA 1
ATOM 1247 C C . ILE A 1 160 ? 16.983 -4.032 -15.694 1.00 69.75 160 ILE A C 1
ATOM 1249 O O . ILE A 1 160 ? 16.507 -3.811 -14.579 1.00 69.75 160 ILE A O 1
ATOM 1253 N N . LEU A 1 161 ? 16.638 -5.116 -16.397 1.00 72.06 161 LEU A N 1
ATOM 1254 C CA . LEU A 1 161 ? 15.623 -6.080 -15.955 1.00 72.06 161 LEU A CA 1
ATOM 1255 C C . LEU A 1 161 ? 15.843 -6.626 -14.528 1.00 72.06 161 LEU A C 1
ATOM 1257 O O . LEU A 1 161 ? 14.891 -6.622 -13.739 1.00 72.06 161 LEU A O 1
ATOM 1261 N N . PRO A 1 162 ? 17.052 -7.092 -14.139 1.00 74.31 162 PRO A N 1
ATOM 1262 C CA . PRO A 1 162 ? 17.290 -7.563 -12.780 1.00 74.31 162 PRO A CA 1
ATOM 1263 C C . PRO A 1 162 ? 17.211 -6.433 -11.750 1.00 74.31 162 PRO A C 1
ATOM 1265 O O . PRO A 1 162 ? 16.674 -6.668 -10.668 1.00 74.31 162 PRO A O 1
ATOM 1268 N N . VAL A 1 163 ? 17.681 -5.222 -12.069 1.00 77.56 163 VAL A N 1
ATOM 1269 C CA . VAL A 1 163 ? 17.587 -4.060 -11.168 1.00 77.56 163 VAL A CA 1
ATOM 1270 C C . VAL A 1 163 ? 16.122 -3.725 -10.897 1.00 77.56 163 VAL A C 1
ATOM 1272 O O . VAL A 1 163 ? 15.713 -3.654 -9.739 1.00 77.56 163 VAL A O 1
ATOM 1275 N N . VAL A 1 164 ? 15.303 -3.619 -11.946 1.00 75.44 164 VAL A N 1
ATOM 1276 C CA . VAL A 1 164 ? 13.862 -3.351 -11.837 1.00 75.44 164 VAL A CA 1
ATOM 1277 C C . VAL A 1 164 ? 13.159 -4.447 -11.029 1.00 75.44 164 VAL A C 1
ATOM 1279 O O . VAL A 1 164 ? 12.398 -4.144 -10.108 1.00 75.44 164 VAL A O 1
ATOM 1282 N N . ALA A 1 165 ? 13.459 -5.723 -11.291 1.00 77.06 165 ALA A N 1
ATOM 1283 C CA . ALA A 1 165 ? 12.899 -6.834 -10.523 1.00 77.06 165 ALA A CA 1
ATOM 1284 C C . ALA A 1 165 ? 13.255 -6.746 -9.026 1.00 77.06 165 ALA A C 1
ATOM 1286 O O . ALA A 1 165 ? 12.379 -6.907 -8.174 1.00 77.06 165 ALA A O 1
ATOM 1287 N N . TRP A 1 166 ? 14.512 -6.441 -8.688 1.00 82.56 166 TRP A N 1
ATOM 1288 C CA . TRP A 1 166 ? 14.948 -6.273 -7.298 1.00 82.56 166 TRP A CA 1
ATOM 1289 C C . TRP A 1 166 ? 14.312 -5.065 -6.612 1.00 82.56 166 TRP A C 1
ATOM 1291 O O . TRP A 1 166 ? 13.934 -5.174 -5.443 1.00 82.56 166 TRP A O 1
ATOM 1301 N N . VAL A 1 167 ? 14.126 -3.951 -7.327 1.00 83.69 167 VAL A N 1
ATOM 1302 C CA . VAL A 1 167 ? 13.376 -2.788 -6.832 1.00 83.69 167 VAL A CA 1
ATOM 1303 C C . VAL A 1 167 ? 11.964 -3.204 -6.436 1.00 83.69 167 VAL A C 1
ATOM 1305 O O . VAL A 1 167 ? 11.536 -2.942 -5.311 1.00 83.69 167 VAL A O 1
ATOM 1308 N N . PHE A 1 168 ? 11.249 -3.908 -7.313 1.00 80.12 168 PHE A N 1
ATOM 1309 C CA . PHE A 1 168 ? 9.874 -4.313 -7.040 1.00 80.12 168 PHE A CA 1
ATOM 1310 C C . PHE A 1 168 ? 9.753 -5.357 -5.935 1.00 80.12 168 PHE A C 1
ATOM 1312 O O . PHE A 1 168 ? 8.868 -5.239 -5.088 1.00 80.12 168 PHE A O 1
ATOM 1319 N N . ILE A 1 169 ? 10.658 -6.337 -5.885 1.00 80.19 169 ILE A N 1
ATOM 1320 C CA . ILE A 1 169 ? 10.720 -7.296 -4.775 1.00 80.19 169 ILE A CA 1
ATOM 1321 C C . ILE A 1 169 ? 10.982 -6.550 -3.460 1.00 80.19 169 ILE A C 1
ATOM 1323 O O . ILE A 1 169 ? 10.268 -6.765 -2.481 1.00 80.19 169 ILE A O 1
ATOM 1327 N N . GLY A 1 170 ? 11.956 -5.635 -3.433 1.00 83.56 170 GLY A N 1
ATOM 1328 C CA . GLY A 1 170 ? 12.283 -4.836 -2.252 1.00 83.56 170 GLY A CA 1
ATOM 1329 C C . GLY A 1 170 ? 11.102 -3.994 -1.769 1.00 83.56 170 GLY A C 1
ATOM 1330 O O . GLY A 1 170 ? 10.756 -4.024 -0.587 1.00 83.56 170 GLY A O 1
ATOM 1331 N N . VAL A 1 171 ? 10.424 -3.311 -2.691 1.00 84.06 171 VAL A N 1
ATOM 1332 C CA . VAL A 1 171 ? 9.210 -2.535 -2.419 1.00 84.06 171 VAL A CA 1
ATOM 1333 C C . VAL A 1 171 ? 8.075 -3.423 -1.902 1.00 84.06 171 VAL A C 1
ATOM 1335 O O . VAL A 1 171 ? 7.440 -3.075 -0.905 1.00 84.06 171 VAL A O 1
ATOM 1338 N N . ALA A 1 172 ? 7.826 -4.580 -2.521 1.00 80.69 172 ALA A N 1
ATOM 1339 C CA . ALA A 1 172 ? 6.781 -5.509 -2.095 1.00 80.69 172 ALA A CA 1
ATOM 1340 C C . ALA A 1 172 ? 7.039 -6.039 -0.675 1.00 80.69 172 ALA A C 1
ATOM 1342 O O . ALA A 1 172 ? 6.131 -6.062 0.161 1.00 80.69 172 ALA A O 1
ATOM 1343 N N . LEU A 1 173 ? 8.287 -6.405 -0.365 1.00 84.19 173 LEU A N 1
ATOM 1344 C CA . LEU A 1 173 ? 8.693 -6.831 0.976 1.00 84.19 173 LEU A CA 1
ATOM 1345 C C . LEU A 1 173 ? 8.564 -5.693 1.996 1.00 84.19 173 LEU A C 1
ATOM 1347 O O . LEU A 1 173 ? 8.074 -5.919 3.106 1.00 84.19 173 LEU A O 1
ATOM 1351 N N . TYR A 1 174 ? 8.947 -4.471 1.624 1.00 87.00 174 TYR A N 1
ATOM 1352 C CA . TYR A 1 174 ? 8.804 -3.293 2.474 1.00 87.00 174 TYR A CA 1
ATOM 1353 C C . TYR A 1 174 ? 7.334 -2.997 2.795 1.00 87.00 174 TYR A C 1
ATOM 1355 O O . TYR A 1 174 ? 6.961 -2.916 3.968 1.00 87.00 174 TYR A O 1
ATOM 1363 N N . VAL A 1 175 ? 6.475 -2.902 1.774 1.00 82.44 175 VAL A N 1
ATOM 1364 C CA . VAL A 1 175 ? 5.034 -2.681 1.959 1.00 82.44 175 VAL A CA 1
ATOM 1365 C C . VAL A 1 175 ? 4.429 -3.800 2.799 1.00 82.44 175 VAL A C 1
ATOM 1367 O O . VAL A 1 175 ? 3.710 -3.513 3.756 1.00 82.44 175 VAL A O 1
ATOM 1370 N N . SER A 1 176 ? 4.787 -5.058 2.529 1.00 81.50 176 SER A N 1
ATOM 1371 C CA . SER A 1 176 ? 4.367 -6.201 3.343 1.00 81.50 176 SER A CA 1
ATOM 1372 C C . SER A 1 176 ? 4.746 -6.022 4.813 1.00 81.50 176 SER A C 1
ATOM 1374 O O . SER A 1 176 ? 3.901 -6.190 5.691 1.00 81.50 176 SER A O 1
ATOM 1376 N N . ALA A 1 177 ? 5.978 -5.598 5.109 1.00 84.69 177 ALA A N 1
ATOM 1377 C CA . ALA A 1 177 ? 6.428 -5.369 6.478 1.00 84.69 177 ALA A CA 1
ATOM 1378 C C . ALA A 1 177 ? 5.631 -4.275 7.190 1.00 84.69 177 ALA A C 1
ATOM 1380 O O . ALA A 1 177 ? 5.210 -4.462 8.338 1.00 84.69 177 ALA A O 1
ATOM 1381 N N . VAL A 1 178 ? 5.382 -3.149 6.519 1.00 83.31 178 VAL A N 1
ATOM 1382 C CA . VAL A 1 178 ? 4.624 -2.044 7.111 1.00 83.31 178 VAL A CA 1
ATOM 1383 C C . VAL A 1 178 ? 3.159 -2.438 7.324 1.00 83.31 178 VAL A C 1
ATOM 1385 O O . VAL A 1 178 ? 2.623 -2.236 8.419 1.00 83.31 178 VAL A O 1
ATOM 1388 N N . VAL A 1 179 ? 2.514 -3.051 6.327 1.00 78.75 179 VAL A N 1
ATOM 1389 C CA . VAL A 1 179 ? 1.108 -3.477 6.415 1.00 78.75 179 VAL A CA 1
ATOM 1390 C C . VAL A 1 179 ? 0.939 -4.592 7.451 1.00 78.75 179 VAL A C 1
ATOM 1392 O O . VAL A 1 179 ? 0.020 -4.519 8.271 1.00 78.75 179 VAL A O 1
ATOM 1395 N N . ALA A 1 180 ? 1.840 -5.578 7.503 1.00 81.31 180 ALA A N 1
ATOM 1396 C CA . ALA A 1 180 ? 1.827 -6.633 8.517 1.00 81.31 180 ALA A CA 1
ATOM 1397 C C . ALA A 1 180 ? 2.016 -6.065 9.930 1.00 81.31 180 ALA A C 1
ATOM 1399 O O . ALA A 1 180 ? 1.294 -6.447 10.852 1.00 81.31 180 ALA A O 1
ATOM 1400 N N . SER A 1 181 ? 2.936 -5.110 10.109 1.00 82.00 181 SER A N 1
ATOM 1401 C CA . SER A 1 181 ? 3.142 -4.410 11.385 1.00 82.00 181 SER A CA 1
ATOM 1402 C C . SER A 1 181 ? 1.890 -3.651 11.830 1.00 82.00 181 SER A C 1
ATOM 1404 O O . SER A 1 181 ? 1.463 -3.777 12.983 1.00 82.00 181 SER A O 1
ATOM 1406 N N . ASN A 1 182 ? 1.244 -2.927 10.911 1.00 81.44 182 ASN A N 1
ATOM 1407 C CA . ASN A 1 182 ? 0.013 -2.196 11.207 1.00 81.44 182 ASN A CA 1
ATOM 1408 C C . ASN A 1 182 ? -1.155 -3.136 11.540 1.00 81.44 182 ASN A C 1
ATOM 1410 O O . ASN A 1 182 ? -1.882 -2.921 12.514 1.00 81.44 182 ASN A O 1
ATOM 1414 N N . THR A 1 183 ? -1.310 -4.210 10.767 1.00 81.44 183 THR A N 1
ATOM 1415 C CA . THR A 1 183 ? -2.350 -5.225 10.980 1.00 81.44 183 THR A CA 1
ATOM 1416 C C . THR A 1 183 ? -2.161 -5.888 12.339 1.00 81.44 183 THR A C 1
ATOM 1418 O O . THR A 1 183 ? -3.062 -5.841 13.171 1.00 81.44 183 THR A O 1
ATOM 1421 N N . CYS A 1 184 ? -0.950 -6.367 12.631 1.00 80.62 184 CYS A N 1
ATOM 1422 C CA . CYS A 1 184 ? -0.566 -6.917 13.928 1.00 80.62 184 CYS A CA 1
ATOM 1423 C C . CYS A 1 184 ? -0.915 -5.970 15.084 1.00 80.62 184 CYS A C 1
ATOM 1425 O O . CYS A 1 184 ? -1.574 -6.378 16.039 1.00 80.62 184 CYS A O 1
ATOM 1427 N N . ALA A 1 185 ? -0.526 -4.692 15.002 1.00 78.50 185 ALA A N 1
ATOM 1428 C CA . ALA A 1 185 ? -0.829 -3.715 16.045 1.00 78.50 185 ALA A CA 1
ATOM 1429 C C . ALA A 1 185 ? -2.342 -3.542 16.270 1.00 78.50 185 ALA A C 1
ATOM 1431 O O . ALA A 1 185 ? -2.783 -3.342 17.404 1.00 78.50 185 ALA A O 1
ATOM 1432 N N . THR A 1 186 ? -3.134 -3.636 15.202 1.00 77.44 186 THR A N 1
ATOM 1433 C CA . THR A 1 186 ? -4.593 -3.469 15.234 1.00 77.44 186 THR A CA 1
ATOM 1434 C C . THR A 1 186 ? -5.290 -4.713 15.800 1.00 77.44 186 THR A C 1
ATOM 1436 O O . THR A 1 186 ? -6.166 -4.587 16.660 1.00 77.44 186 THR A O 1
ATOM 1439 N N . VAL A 1 187 ? -4.834 -5.905 15.412 1.00 78.50 187 VAL A N 1
ATOM 1440 C CA . VAL A 1 187 ? -5.266 -7.210 15.942 1.00 78.50 187 VAL A CA 1
ATOM 1441 C C . VAL A 1 187 ? -4.977 -7.319 17.433 1.00 78.50 187 VAL A C 1
ATOM 1443 O O . VAL A 1 187 ? -5.862 -7.588 18.246 1.00 78.50 187 VAL A O 1
ATOM 1446 N N . ILE A 1 188 ? -3.734 -7.028 17.808 1.00 76.56 188 ILE A N 1
ATOM 1447 C CA . ILE A 1 188 ? -3.274 -7.048 19.189 1.00 76.56 188 ILE A CA 1
ATOM 1448 C C . ILE A 1 188 ? -4.105 -6.096 20.057 1.00 76.56 188 ILE A C 1
ATOM 1450 O O . ILE A 1 188 ? -4.491 -6.459 21.170 1.00 76.56 188 ILE A O 1
ATOM 1454 N N . ALA A 1 189 ? -4.406 -4.896 19.550 1.00 75.62 189 ALA A N 1
ATOM 1455 C CA . ALA A 1 189 ? -5.249 -3.939 20.258 1.00 75.62 189 ALA A CA 1
ATOM 1456 C C . ALA A 1 189 ? -6.659 -4.500 20.526 1.00 75.62 189 ALA A C 1
ATOM 1458 O O . ALA A 1 189 ? -7.217 -4.262 21.599 1.00 75.62 189 ALA A O 1
ATOM 1459 N N . GLY A 1 190 ? -7.204 -5.309 19.610 1.00 76.38 190 GLY A N 1
ATOM 1460 C CA . GLY A 1 190 ? -8.479 -6.009 19.798 1.00 76.38 190 GLY A CA 1
ATOM 1461 C C . GLY A 1 190 ? -8.452 -7.082 20.895 1.00 76.38 190 GLY A C 1
ATOM 1462 O O . GLY A 1 190 ? -9.479 -7.363 21.506 1.00 76.38 190 GLY A O 1
ATOM 1463 N N . GLN A 1 191 ? -7.279 -7.641 21.205 1.00 77.25 191 GLN A N 1
ATOM 1464 C CA . GLN A 1 191 ? -7.107 -8.728 22.179 1.00 77.25 191 GLN A CA 1
ATOM 1465 C C . GLN A 1 191 ? -6.619 -8.250 23.557 1.00 77.25 191 GLN A C 1
ATOM 1467 O O . GLN A 1 191 ? -6.345 -9.057 24.446 1.00 77.25 191 GLN A O 1
ATOM 1472 N N . THR A 1 192 ? -6.516 -6.939 23.780 1.00 79.06 192 THR A N 1
ATOM 1473 C CA . THR A 1 192 ? -5.903 -6.393 25.003 1.00 79.06 192 THR A CA 1
ATOM 1474 C C . THR A 1 192 ? -6.592 -6.886 26.286 1.00 79.06 192 THR A C 1
ATOM 1476 O O . THR A 1 192 ? -5.911 -7.253 27.244 1.00 79.06 192 THR A O 1
ATOM 1479 N N . ARG A 1 193 ? -7.933 -6.982 26.296 1.00 79.69 193 ARG A N 1
ATOM 1480 C CA . ARG A 1 193 ? -8.718 -7.459 27.454 1.00 79.69 193 ARG A CA 1
ATOM 1481 C C . ARG A 1 193 ? -8.487 -8.945 27.745 1.00 79.69 193 ARG A C 1
ATOM 1483 O O . ARG A 1 193 ? -8.292 -9.313 28.899 1.00 79.69 193 ARG A O 1
ATOM 1490 N N . SER A 1 194 ? -8.473 -9.805 26.724 1.00 82.88 194 SER A N 1
ATOM 1491 C CA . SER A 1 194 ? -8.265 -11.250 26.916 1.00 82.88 194 SER A CA 1
ATOM 1492 C C . SER A 1 194 ? -6.841 -11.554 27.390 1.00 82.88 194 SER A C 1
ATOM 1494 O O . SER A 1 194 ? -6.651 -12.345 28.315 1.00 82.88 194 SER A O 1
ATOM 1496 N N . LEU A 1 195 ? -5.846 -10.856 26.833 1.00 83.38 195 LEU A N 1
ATOM 1497 C CA . LEU A 1 195 ? -4.449 -10.945 27.263 1.00 83.38 195 LEU A CA 1
ATOM 1498 C C . LEU A 1 195 ? -4.279 -10.437 28.702 1.00 83.38 195 LEU A C 1
ATOM 1500 O O . LEU A 1 195 ? -3.532 -11.031 29.480 1.00 83.38 195 LEU A O 1
ATOM 1504 N N . ALA A 1 196 ? -5.004 -9.387 29.094 1.00 83.94 196 ALA A N 1
ATOM 1505 C CA . ALA A 1 196 ? -5.020 -8.894 30.467 1.00 83.94 196 ALA A CA 1
ATOM 1506 C C . ALA A 1 196 ? -5.627 -9.903 31.452 1.00 83.94 196 ALA A C 1
ATOM 1508 O O . ALA A 1 196 ? -5.012 -10.181 32.482 1.00 83.94 196 ALA A O 1
ATOM 1509 N N . LEU A 1 197 ? -6.769 -10.513 31.118 1.00 87.94 197 LEU A N 1
ATOM 1510 C CA . LEU A 1 197 ? -7.383 -11.569 31.932 1.00 87.94 197 LEU A CA 1
ATOM 1511 C C . LEU A 1 197 ? -6.436 -12.759 32.113 1.00 87.94 197 LEU A C 1
ATOM 1513 O O . LEU A 1 197 ? -6.253 -13.233 33.230 1.00 87.94 197 LEU A O 1
ATOM 1517 N N . GLN A 1 198 ? -5.755 -13.199 31.052 1.00 88.81 198 GLN A N 1
ATOM 1518 C CA . GLN A 1 198 ? -4.759 -14.269 31.158 1.00 88.81 198 GLN A CA 1
ATOM 1519 C C . GLN A 1 198 ? -3.598 -13.893 32.089 1.00 88.81 198 GLN A C 1
ATOM 1521 O O . GLN A 1 198 ? -3.164 -14.735 32.874 1.00 88.81 198 GLN A O 1
ATOM 1526 N N . ARG A 1 199 ? -3.112 -12.641 32.054 1.00 87.44 199 ARG A N 1
ATOM 1527 C CA . ARG A 1 199 ? -2.082 -12.154 32.996 1.00 87.44 199 ARG A CA 1
ATOM 1528 C C . ARG A 1 199 ? -2.579 -12.155 34.440 1.00 87.44 199 ARG A C 1
ATOM 1530 O O . ARG A 1 199 ? -1.818 -12.536 35.322 1.00 87.44 199 ARG A O 1
ATOM 1537 N N . LEU A 1 200 ? -3.836 -11.772 34.677 1.00 89.44 200 LEU A N 1
ATOM 1538 C CA . LEU A 1 200 ? -4.458 -11.810 36.008 1.00 89.44 200 LEU A CA 1
ATOM 1539 C C . LEU A 1 200 ? -4.642 -13.244 36.524 1.00 89.44 200 LEU A C 1
ATOM 1541 O O . LEU A 1 200 ? -4.470 -13.492 37.710 1.00 89.44 200 LEU A O 1
ATOM 1545 N N . LEU A 1 201 ? -4.889 -14.200 35.626 1.00 89.50 201 LEU A N 1
ATOM 1546 C CA . LEU A 1 201 ? -4.928 -15.636 35.925 1.00 89.50 201 LEU A CA 1
ATOM 1547 C C . LEU A 1 201 ? -3.528 -16.276 36.059 1.00 89.50 201 LEU A C 1
ATOM 1549 O O . LEU A 1 201 ? -3.413 -17.494 36.190 1.00 89.50 201 LEU A O 1
ATOM 1553 N N . GLY A 1 202 ? -2.454 -15.478 36.022 1.00 88.06 202 GLY A N 1
ATOM 1554 C CA . GLY A 1 202 ? -1.079 -15.931 36.255 1.00 88.06 202 GLY A CA 1
ATOM 1555 C C . GLY A 1 202 ? -0.274 -16.290 35.000 1.00 88.06 202 GLY A C 1
ATOM 1556 O O . GLY A 1 202 ? 0.798 -16.887 35.111 1.00 88.06 202 GLY A O 1
ATOM 1557 N N . ALA A 1 203 ? -0.736 -15.948 33.793 1.00 87.94 203 ALA A N 1
ATOM 1558 C CA . ALA A 1 203 ? 0.065 -16.129 32.583 1.00 87.94 203 ALA A CA 1
ATOM 1559 C C . ALA A 1 203 ? 1.273 -15.176 32.562 1.00 87.94 203 ALA A C 1
ATOM 1561 O O . ALA A 1 203 ? 1.142 -13.958 32.697 1.00 87.94 203 ALA A O 1
ATOM 1562 N N . THR A 1 204 ? 2.468 -15.724 32.331 1.00 87.06 204 THR A N 1
ATOM 1563 C CA . THR A 1 204 ? 3.697 -14.929 32.222 1.00 87.06 204 THR A CA 1
ATOM 1564 C C . THR A 1 204 ? 3.767 -14.179 30.889 1.00 87.06 204 THR A C 1
ATOM 1566 O O . THR A 1 204 ? 3.333 -14.677 29.846 1.00 87.06 204 THR A O 1
ATOM 1569 N N . GLY A 1 205 ? 4.387 -12.993 30.885 1.00 82.81 205 GLY A N 1
ATOM 1570 C CA . GLY A 1 205 ? 4.540 -12.184 29.669 1.00 82.81 205 GLY A CA 1
ATOM 1571 C C . GLY A 1 205 ? 5.310 -12.897 28.548 1.00 82.81 205 GLY A C 1
ATOM 1572 O O . GLY A 1 205 ? 4.973 -12.748 27.376 1.00 82.81 205 GLY A O 1
ATOM 1573 N N . ALA A 1 206 ? 6.291 -13.740 28.892 1.00 85.31 206 ALA A N 1
ATOM 1574 C CA . ALA A 1 206 ? 7.022 -14.561 27.923 1.00 85.31 206 ALA A CA 1
ATOM 1575 C C . ALA A 1 206 ? 6.121 -15.601 27.234 1.00 85.31 206 ALA A C 1
ATOM 1577 O O . ALA A 1 206 ? 6.212 -15.788 26.019 1.00 85.31 206 ALA A O 1
ATOM 1578 N N . ARG A 1 207 ? 5.213 -16.240 27.988 1.00 87.31 207 ARG A N 1
ATOM 1579 C CA . ARG A 1 207 ? 4.257 -17.212 27.441 1.00 87.31 207 ARG A CA 1
ATOM 1580 C C . ARG A 1 207 ? 3.278 -16.541 26.481 1.00 87.31 207 ARG A C 1
ATOM 1582 O O . ARG A 1 207 ? 3.065 -17.059 25.390 1.00 87.31 207 ARG A O 1
ATOM 1589 N N . LEU A 1 208 ? 2.771 -15.364 26.847 1.00 84.88 208 LEU A N 1
ATOM 1590 C CA . LEU A 1 208 ? 1.874 -14.575 25.997 1.00 84.88 208 LEU A CA 1
ATOM 1591 C C . LEU A 1 208 ? 2.570 -14.092 24.724 1.00 84.88 208 LEU A C 1
ATOM 1593 O O . LEU A 1 208 ? 2.032 -14.250 23.634 1.00 84.88 208 LEU A O 1
ATOM 1597 N N . ARG A 1 209 ? 3.809 -13.593 24.823 1.00 85.69 209 ARG A N 1
ATOM 1598 C CA . ARG A 1 209 ? 4.595 -13.216 23.637 1.00 85.69 209 ARG A CA 1
ATOM 1599 C C . ARG A 1 209 ? 4.826 -14.393 22.700 1.00 85.69 209 ARG A C 1
ATOM 1601 O O . ARG A 1 209 ? 4.686 -14.236 21.489 1.00 85.69 209 ARG A O 1
ATOM 1608 N N . ARG A 1 210 ? 5.156 -15.572 23.239 1.00 87.12 210 ARG A N 1
ATOM 1609 C CA . ARG A 1 210 ? 5.340 -16.789 22.434 1.00 87.12 210 ARG A CA 1
ATOM 1610 C C . ARG A 1 210 ? 4.035 -17.225 21.773 1.00 87.12 210 ARG A C 1
ATOM 1612 O O . ARG A 1 210 ? 4.072 -17.658 20.628 1.00 87.12 210 ARG A O 1
ATOM 1619 N N . GLN A 1 211 ? 2.906 -17.086 22.464 1.00 86.31 211 GLN A N 1
ATOM 1620 C CA . GLN A 1 211 ? 1.582 -17.361 21.911 1.00 86.31 211 GLN A CA 1
ATOM 1621 C C . GLN A 1 211 ? 1.255 -16.417 20.746 1.00 86.31 211 GLN A C 1
ATOM 1623 O O . GLN A 1 211 ? 0.999 -16.900 19.651 1.00 86.31 211 GLN A O 1
ATOM 1628 N N . VAL A 1 212 ? 1.378 -15.100 20.940 1.00 84.44 212 VAL A N 1
ATOM 1629 C CA . VAL A 1 212 ? 1.131 -14.086 19.894 1.00 84.44 212 VAL A CA 1
ATOM 1630 C C . VAL A 1 212 ? 2.068 -14.272 18.695 1.00 84.44 212 VAL A C 1
ATOM 1632 O O . VAL A 1 212 ? 1.632 -14.242 17.550 1.00 84.44 212 VAL A O 1
ATOM 1635 N N . THR A 1 213 ? 3.355 -14.534 18.940 1.00 87.69 213 THR A N 1
ATOM 1636 C CA . THR A 1 213 ? 4.331 -14.749 17.856 1.00 87.69 213 THR A CA 1
ATOM 1637 C C . THR A 1 213 ? 4.051 -16.042 17.085 1.00 87.69 213 THR A C 1
ATOM 1639 O O . THR A 1 213 ? 4.226 -16.070 15.873 1.00 87.69 213 THR A O 1
ATOM 1642 N N . ARG A 1 214 ? 3.583 -17.110 17.752 1.00 87.94 214 ARG A N 1
ATOM 1643 C CA . ARG A 1 214 ? 3.164 -18.348 17.072 1.00 87.94 214 ARG A CA 1
ATOM 1644 C C . ARG A 1 214 ? 1.945 -18.128 16.183 1.00 87.94 214 ARG A C 1
ATOM 1646 O O . ARG A 1 214 ? 1.913 -18.687 15.097 1.00 87.94 214 ARG A O 1
ATOM 1653 N N . THR A 1 215 ? 0.989 -17.301 16.601 1.00 86.00 215 THR A N 1
ATOM 1654 C CA . THR A 1 215 ? -0.132 -16.910 15.735 1.00 86.00 215 THR A CA 1
ATOM 1655 C C . THR A 1 215 ? 0.368 -16.186 14.484 1.00 86.00 215 THR A C 1
ATOM 1657 O O . THR A 1 215 ? -0.040 -16.531 13.377 1.00 86.00 215 THR A O 1
ATOM 1660 N N . GLY A 1 216 ? 1.312 -15.251 14.641 1.00 88.19 216 GLY A N 1
ATOM 1661 C CA . GLY A 1 216 ? 1.967 -14.571 13.517 1.00 88.19 216 GLY A CA 1
ATOM 1662 C C . GLY A 1 216 ? 2.719 -15.520 12.577 1.00 88.19 216 GLY A C 1
ATOM 1663 O O . GLY A 1 216 ? 2.615 -15.386 11.366 1.00 88.19 216 GLY A O 1
ATOM 1664 N N . LEU A 1 217 ? 3.424 -16.518 13.121 1.00 90.94 217 LEU A N 1
ATOM 1665 C CA . LEU A 1 217 ? 4.115 -17.542 12.329 1.00 90.94 217 LEU A CA 1
ATOM 1666 C C . LEU A 1 217 ? 3.134 -18.368 11.490 1.00 90.94 217 LEU A C 1
ATOM 1668 O O . LEU A 1 217 ? 3.342 -18.531 10.295 1.00 90.94 217 LEU A O 1
ATOM 1672 N N . VAL A 1 218 ? 2.069 -18.894 12.106 1.00 90.50 218 VAL A N 1
ATOM 1673 C CA . VAL A 1 218 ? 1.105 -19.748 11.394 1.00 90.50 218 VAL A CA 1
ATOM 1674 C C . VAL A 1 218 ? 0.350 -18.942 10.339 1.00 90.50 218 VAL A C 1
ATOM 1676 O O . VAL A 1 218 ? 0.261 -19.382 9.198 1.00 90.50 218 VAL A O 1
ATOM 1679 N N . SER A 1 219 ? -0.140 -17.747 10.683 1.00 88.44 219 SER A N 1
ATOM 1680 C CA . SER A 1 219 ? -0.816 -16.868 9.716 1.00 88.44 219 SER A CA 1
ATOM 1681 C C . SER A 1 219 ? 0.113 -16.430 8.582 1.00 88.44 219 SER A C 1
ATOM 1683 O O . SER A 1 219 ? -0.306 -16.441 7.429 1.00 88.44 219 SER A O 1
ATOM 1685 N N . GLY A 1 220 ? 1.378 -16.127 8.887 1.00 90.75 220 GLY A N 1
ATOM 1686 C CA . GLY A 1 220 ? 2.398 -15.794 7.898 1.00 90.75 220 GLY A CA 1
ATOM 1687 C C . GLY A 1 220 ? 2.725 -16.952 6.956 1.00 90.75 220 GLY A C 1
ATOM 1688 O O . GLY A 1 220 ? 2.816 -16.729 5.758 1.00 90.75 220 GLY A O 1
ATOM 1689 N N . LEU A 1 221 ? 2.861 -18.182 7.464 1.00 92.81 221 LEU A N 1
ATOM 1690 C CA . LEU A 1 221 ? 3.125 -19.369 6.639 1.00 92.81 221 LEU A CA 1
ATOM 1691 C C . LEU A 1 221 ? 1.929 -19.737 5.758 1.00 92.81 221 LEU A C 1
ATOM 1693 O O . LEU A 1 221 ? 2.098 -19.958 4.564 1.00 92.81 221 LEU A O 1
ATOM 1697 N N . VAL A 1 222 ? 0.723 -19.776 6.332 1.00 92.69 222 VAL A N 1
ATOM 1698 C CA . VAL A 1 222 ? -0.503 -20.077 5.577 1.00 92.69 222 VAL A CA 1
ATOM 1699 C C . VAL A 1 222 ? -0.740 -19.012 4.514 1.00 92.69 222 VAL A C 1
ATOM 1701 O O . VAL A 1 222 ? -0.970 -19.350 3.357 1.00 92.69 222 VAL A O 1
ATOM 1704 N N . GLY A 1 223 ? -0.619 -17.735 4.887 1.00 91.56 223 GLY A N 1
ATOM 1705 C CA . GLY A 1 223 ? -0.700 -16.630 3.944 1.00 91.56 223 GLY A CA 1
ATOM 1706 C C . GLY A 1 223 ? 0.356 -16.747 2.849 1.00 91.56 223 GLY A C 1
ATOM 1707 O O . GLY A 1 223 ? 0.003 -16.694 1.683 1.00 91.56 223 GLY A O 1
ATOM 1708 N N . ALA A 1 224 ? 1.622 -16.992 3.193 1.00 93.00 224 ALA A N 1
ATOM 1709 C CA . ALA A 1 224 ? 2.690 -17.135 2.208 1.00 93.00 224 ALA A CA 1
ATOM 1710 C C . ALA A 1 224 ? 2.412 -18.247 1.190 1.00 93.00 224 ALA A C 1
ATOM 1712 O O . ALA A 1 224 ? 2.523 -17.989 0.001 1.00 93.00 224 ALA A O 1
ATOM 1713 N N . VAL A 1 225 ? 1.999 -19.439 1.636 1.00 94.19 225 VAL A N 1
ATOM 1714 C CA . VAL A 1 225 ? 1.691 -20.570 0.742 1.00 94.19 225 VAL A CA 1
ATOM 1715 C C . VAL A 1 225 ? 0.493 -20.264 -0.154 1.00 94.19 225 VAL A C 1
ATOM 1717 O O . VAL A 1 225 ? 0.572 -20.432 -1.367 1.00 94.19 225 VAL A O 1
ATOM 1720 N N . VAL A 1 226 ? -0.617 -19.797 0.426 1.00 93.75 226 VAL A N 1
ATOM 1721 C CA . VAL A 1 226 ? -1.825 -19.458 -0.344 1.00 93.75 226 VAL A CA 1
ATOM 1722 C C . VAL A 1 226 ? -1.523 -18.342 -1.341 1.00 93.75 226 VAL A C 1
ATOM 1724 O O . VAL A 1 226 ? -1.926 -18.408 -2.497 1.00 93.75 226 VAL A O 1
ATOM 1727 N N . GLY A 1 227 ? -0.785 -17.330 -0.893 1.00 92.00 227 GLY A N 1
ATOM 1728 C CA . GLY A 1 227 ? -0.396 -16.181 -1.686 1.00 92.00 227 GLY A CA 1
ATOM 1729 C C . GLY A 1 227 ? 0.506 -16.545 -2.849 1.00 92.00 227 GLY A C 1
ATOM 1730 O O . GLY A 1 227 ? 0.182 -16.182 -3.972 1.00 92.00 227 GLY A O 1
ATOM 1731 N N . THR A 1 228 ? 1.600 -17.278 -2.618 1.00 92.19 228 THR A N 1
ATOM 1732 C CA . THR A 1 228 ? 2.502 -17.665 -3.710 1.00 92.19 228 THR A CA 1
ATOM 1733 C C . THR A 1 228 ? 1.789 -18.527 -4.741 1.00 92.19 228 THR A C 1
ATOM 1735 O O . THR A 1 228 ? 1.917 -18.247 -5.924 1.00 92.19 228 THR A O 1
ATOM 1738 N N . VAL A 1 229 ? 0.977 -19.502 -4.315 1.00 93.00 229 VAL A N 1
ATOM 1739 C CA . VAL A 1 229 ? 0.204 -20.350 -5.236 1.00 93.00 229 VAL A CA 1
ATOM 1740 C C . VAL A 1 229 ? -0.766 -19.514 -6.069 1.00 93.00 229 VAL A C 1
ATOM 1742 O O . VAL A 1 229 ? -0.728 -19.582 -7.294 1.00 93.00 229 VAL A O 1
ATOM 1745 N N . LEU A 1 230 ? -1.610 -18.693 -5.435 1.00 92.44 230 LEU A N 1
ATOM 1746 C CA . LEU A 1 230 ? -2.571 -17.859 -6.163 1.00 92.44 230 LEU A CA 1
ATOM 1747 C C . LEU A 1 230 ? -1.878 -16.832 -7.064 1.00 92.44 230 LEU A C 1
ATOM 1749 O O . LEU A 1 230 ? -2.328 -16.606 -8.181 1.00 92.44 230 LEU A O 1
ATOM 1753 N N . GLY A 1 231 ? -0.787 -16.224 -6.600 1.00 90.06 231 GLY A N 1
ATOM 1754 C CA . GLY A 1 231 ? -0.027 -15.241 -7.368 1.00 90.06 231 GLY A CA 1
ATOM 1755 C C . GLY A 1 231 ? 0.613 -15.840 -8.616 1.00 90.06 231 GLY A C 1
ATOM 1756 O O . GLY A 1 231 ? 0.510 -15.245 -9.685 1.00 90.06 231 GLY A O 1
ATOM 1757 N N . THR A 1 232 ? 1.209 -17.031 -8.506 1.00 89.50 232 THR A N 1
ATOM 1758 C CA . THR A 1 232 ? 1.766 -17.751 -9.660 1.00 89.50 232 THR A CA 1
ATOM 1759 C C . THR A 1 232 ? 0.664 -18.169 -10.630 1.00 89.50 232 THR A C 1
ATOM 1761 O O . THR A 1 232 ? 0.790 -17.903 -11.817 1.00 89.50 232 THR A O 1
ATOM 1764 N N . LEU A 1 23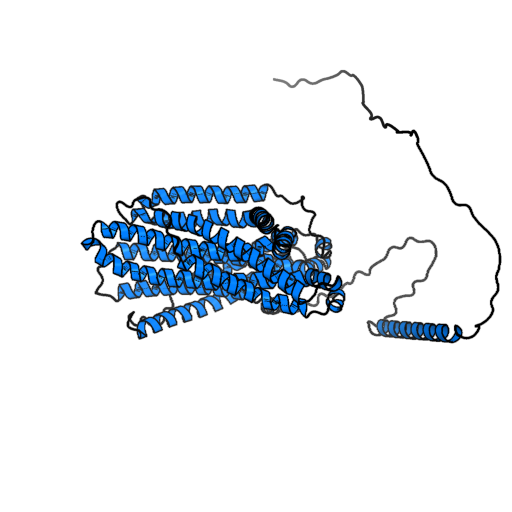3 ? -0.466 -18.697 -10.139 1.00 91.56 233 LEU A N 1
ATOM 1765 C CA . LEU A 1 233 ? -1.610 -19.046 -10.995 1.00 91.56 233 LEU A CA 1
ATOM 1766 C C . LEU A 1 233 ? -2.157 -17.839 -11.766 1.00 91.56 233 LEU A C 1
ATOM 1768 O O . LEU A 1 233 ? -2.460 -17.952 -12.949 1.00 91.56 233 LEU A O 1
ATOM 1772 N N . VAL A 1 234 ? -2.279 -16.680 -11.112 1.00 90.25 234 VAL A N 1
ATOM 1773 C CA . VAL A 1 234 ? -2.723 -15.440 -11.766 1.00 90.25 234 VAL A CA 1
ATOM 1774 C C . VAL A 1 234 ? -1.702 -14.966 -12.801 1.00 90.25 234 VAL A C 1
ATOM 1776 O O . VAL A 1 234 ? -2.098 -14.549 -13.886 1.00 90.25 234 VAL A O 1
ATOM 1779 N N . ALA A 1 235 ? -0.405 -15.039 -12.492 1.00 88.19 235 ALA A N 1
ATOM 1780 C CA . ALA A 1 235 ? 0.652 -14.652 -13.422 1.00 88.19 235 ALA A CA 1
ATOM 1781 C C . ALA A 1 235 ? 0.693 -15.567 -14.656 1.00 88.19 235 ALA A C 1
ATOM 1783 O O . ALA A 1 235 ? 0.679 -15.070 -15.779 1.00 88.19 235 ALA A O 1
ATOM 1784 N N . ASP A 1 236 ? 0.664 -16.886 -14.460 1.00 89.56 236 ASP A N 1
ATOM 1785 C CA . ASP A 1 236 ? 0.635 -17.862 -15.552 1.00 89.56 236 ASP A CA 1
ATOM 1786 C C . ASP A 1 236 ? -0.637 -17.719 -16.397 1.00 89.56 236 ASP A C 1
ATOM 1788 O O . ASP A 1 236 ? -0.568 -17.766 -17.622 1.00 89.56 236 ASP A O 1
ATOM 1792 N N . ALA A 1 237 ? -1.797 -17.477 -15.772 1.00 90.56 237 ALA A N 1
ATOM 1793 C CA . ALA A 1 237 ? -3.038 -17.212 -16.498 1.00 90.56 237 ALA A CA 1
ATOM 1794 C C . ALA A 1 237 ? -2.945 -15.931 -17.339 1.00 90.56 237 ALA A C 1
ATOM 1796 O O . ALA A 1 237 ? -3.367 -15.927 -18.493 1.00 90.56 237 ALA A O 1
ATOM 1797 N N . ALA A 1 238 ? -2.363 -14.856 -16.799 1.00 86.81 238 ALA A N 1
ATOM 1798 C CA . ALA A 1 238 ? -2.156 -13.617 -17.545 1.00 86.81 238 ALA A CA 1
ATOM 1799 C C . ALA A 1 238 ? -1.214 -13.821 -18.744 1.00 86.81 238 ALA A C 1
ATOM 1801 O O . ALA A 1 238 ? -1.497 -13.329 -19.834 1.00 86.81 238 ALA A O 1
ATOM 1802 N N . LEU A 1 239 ? -0.135 -14.590 -18.569 1.00 86.44 239 LEU A N 1
ATOM 1803 C CA . LEU A 1 239 ? 0.793 -14.939 -19.648 1.00 86.44 239 LEU A CA 1
ATOM 1804 C C . LEU A 1 239 ? 0.144 -15.846 -20.697 1.00 86.44 239 LEU A C 1
ATOM 1806 O O . LEU A 1 239 ? 0.363 -15.651 -21.888 1.00 86.44 239 LEU A O 1
ATOM 1810 N N . ALA A 1 240 ? -0.691 -16.798 -20.279 1.00 89.00 240 ALA A N 1
ATOM 1811 C CA . ALA A 1 240 ? -1.446 -17.654 -21.188 1.00 89.00 240 ALA A CA 1
ATOM 1812 C C . ALA A 1 240 ? -2.460 -16.850 -22.015 1.00 89.00 240 ALA A C 1
ATOM 1814 O O . ALA A 1 240 ? -2.582 -17.075 -23.216 1.00 89.00 240 ALA A O 1
ATOM 1815 N N . VAL A 1 241 ? -3.149 -15.883 -21.398 1.00 89.38 241 VAL A N 1
ATOM 1816 C CA . VAL A 1 241 ? -4.049 -14.960 -22.105 1.00 89.38 241 VAL A CA 1
ATOM 1817 C C . VAL A 1 241 ? -3.268 -14.092 -23.090 1.00 89.38 241 VAL A C 1
ATOM 1819 O O . VAL A 1 241 ? -3.682 -13.965 -24.237 1.00 89.38 241 VAL A O 1
ATOM 1822 N N . ALA A 1 242 ? -2.123 -13.540 -22.686 1.00 85.00 242 ALA A N 1
ATOM 1823 C CA . ALA A 1 242 ? -1.258 -12.774 -23.582 1.00 85.00 242 ALA A CA 1
ATOM 1824 C C . ALA A 1 242 ? -0.783 -13.620 -24.780 1.00 85.00 242 ALA A C 1
ATOM 1826 O O . ALA A 1 242 ? -0.861 -13.182 -25.927 1.00 85.00 242 ALA A O 1
ATOM 1827 N N . ALA A 1 243 ? -0.395 -14.873 -24.538 1.00 87.00 243 ALA A N 1
ATOM 1828 C CA . ALA A 1 243 ? -0.024 -15.795 -25.604 1.00 87.00 243 ALA A CA 1
ATOM 1829 C C . ALA A 1 243 ? -1.197 -16.133 -26.537 1.00 87.00 243 ALA A C 1
ATOM 1831 O O . ALA A 1 243 ? -1.029 -16.162 -27.753 1.00 87.00 243 ALA A O 1
ATOM 1832 N N . ALA A 1 244 ? -2.403 -16.318 -25.993 1.00 89.06 244 ALA A N 1
ATOM 1833 C CA . ALA A 1 244 ? -3.611 -16.559 -26.784 1.00 89.06 244 ALA A CA 1
ATOM 1834 C C . ALA A 1 244 ? -4.011 -15.352 -27.651 1.00 89.06 244 ALA A C 1
ATOM 1836 O O . ALA A 1 244 ? -4.566 -15.529 -28.732 1.00 89.06 244 ALA A O 1
ATOM 1837 N N . LEU A 1 245 ? -3.708 -14.133 -27.196 1.00 89.31 245 LEU A N 1
ATOM 1838 C CA . LEU A 1 245 ? -3.896 -12.895 -27.958 1.00 89.31 245 LEU A CA 1
ATOM 1839 C C . LEU A 1 245 ? -2.782 -12.648 -28.992 1.00 89.31 245 LEU A C 1
ATOM 1841 O O . LEU A 1 245 ? -2.827 -11.647 -29.701 1.00 89.31 245 LEU A O 1
ATOM 1845 N N . GLY A 1 246 ? -1.783 -13.532 -29.074 1.00 81.94 246 GLY A N 1
ATOM 1846 C CA . GLY A 1 246 ? -0.649 -13.403 -29.988 1.00 81.94 246 GLY A CA 1
ATOM 1847 C C . GLY A 1 246 ? 0.354 -12.316 -29.595 1.00 81.94 246 GLY A C 1
ATOM 1848 O O . GLY A 1 246 ? 1.222 -11.988 -30.398 1.00 81.94 246 GLY A O 1
ATOM 1849 N N . THR A 1 247 ? 0.261 -11.752 -28.384 1.00 79.75 247 THR A N 1
ATOM 1850 C CA . THR A 1 247 ? 1.193 -10.707 -27.926 1.00 79.75 247 THR A CA 1
ATOM 1851 C C . THR A 1 247 ? 2.510 -11.281 -27.412 1.00 79.75 247 THR A C 1
ATOM 1853 O O . THR A 1 247 ? 3.522 -10.585 -27.427 1.00 79.75 247 THR A O 1
ATOM 1856 N N . LEU A 1 248 ? 2.514 -12.540 -26.961 1.00 77.00 248 LEU A N 1
ATOM 1857 C CA . LEU A 1 248 ? 3.687 -13.234 -26.427 1.00 77.00 248 LEU A CA 1
ATOM 1858 C C . LEU A 1 248 ? 3.770 -14.680 -26.945 1.00 77.00 248 LEU A C 1
ATOM 1860 O O . LEU A 1 248 ? 2.742 -15.290 -27.237 1.00 77.00 248 LEU A O 1
ATOM 1864 N N . PRO A 1 249 ? 4.972 -15.277 -27.025 1.00 81.19 249 PRO A N 1
ATOM 1865 C CA . PRO A 1 249 ? 5.096 -16.709 -27.274 1.00 81.19 249 PRO A CA 1
ATOM 1866 C C . PRO A 1 249 ? 4.536 -17.524 -26.090 1.00 81.19 249 PRO A C 1
ATOM 1868 O O . PRO A 1 249 ? 4.557 -17.053 -24.949 1.00 81.19 249 PRO A O 1
ATOM 1871 N N . PRO A 1 250 ? 4.056 -18.762 -26.307 1.00 84.12 250 PRO A N 1
ATOM 1872 C CA . PRO A 1 250 ? 3.607 -19.629 -25.222 1.00 84.12 250 PRO A CA 1
ATOM 1873 C C . PRO A 1 250 ? 4.797 -20.077 -24.358 1.00 84.12 250 PRO A C 1
ATOM 1875 O O . PRO A 1 250 ? 5.601 -20.913 -24.762 1.00 84.12 250 PRO A O 1
ATOM 1878 N N . LEU A 1 251 ? 4.901 -19.532 -23.142 1.00 81.00 251 LEU A N 1
ATOM 1879 C CA . LEU A 1 251 ? 6.027 -19.776 -22.221 1.00 81.00 251 LEU A CA 1
ATOM 1880 C C . LEU A 1 251 ? 5.846 -21.001 -21.305 1.00 81.00 251 LEU A C 1
ATOM 1882 O O . LEU A 1 251 ? 6.770 -21.359 -20.565 1.00 81.00 251 LEU A O 1
ATOM 1886 N N . GLY A 1 252 ? 4.667 -21.629 -21.337 1.00 83.06 252 GLY A N 1
ATOM 1887 C CA . GLY A 1 252 ? 4.270 -22.682 -20.401 1.00 83.06 252 GLY A CA 1
ATOM 1888 C C . GLY A 1 252 ? 4.128 -22.179 -18.959 1.00 83.06 252 GLY A C 1
ATOM 1889 O O . GLY A 1 252 ? 4.166 -20.982 -18.693 1.00 83.06 252 GLY A O 1
ATOM 1890 N N . VAL A 1 253 ? 3.966 -23.110 -18.018 1.00 82.19 253 VAL A N 1
ATOM 1891 C CA . VAL A 1 253 ? 3.882 -22.797 -16.581 1.00 82.19 253 VAL A CA 1
ATOM 1892 C C . VAL A 1 253 ? 5.262 -22.388 -16.066 1.00 82.19 253 VAL A C 1
ATOM 1894 O O . VAL A 1 253 ? 6.240 -23.131 -16.226 1.00 82.19 253 VAL A O 1
ATOM 1897 N N . LEU A 1 254 ? 5.356 -21.217 -15.433 1.00 80.38 254 LEU A N 1
ATOM 1898 C CA . LEU A 1 254 ? 6.585 -20.744 -14.809 1.00 80.38 254 LEU A CA 1
ATOM 1899 C C . LEU A 1 254 ? 6.539 -21.000 -13.299 1.00 80.38 254 LEU A C 1
ATOM 1901 O O . LEU A 1 254 ? 5.851 -20.322 -12.547 1.00 80.38 254 LEU A O 1
ATOM 1905 N N . ALA A 1 255 ? 7.371 -21.933 -12.831 1.00 83.25 255 ALA A N 1
ATOM 1906 C CA . ALA A 1 255 ? 7.608 -22.167 -11.404 1.00 83.25 255 ALA A CA 1
ATOM 1907 C C . ALA A 1 255 ? 9.046 -21.773 -11.011 1.00 83.25 255 ALA A C 1
ATOM 1909 O O . ALA A 1 255 ? 9.865 -22.645 -10.703 1.00 83.25 255 ALA A O 1
ATOM 1910 N N . PRO A 1 256 ? 9.410 -20.474 -11.059 1.00 82.38 256 PRO A N 1
ATOM 1911 C CA . PRO A 1 256 ? 10.769 -20.052 -10.760 1.00 82.38 256 PRO A CA 1
ATOM 1912 C C . PRO A 1 256 ? 11.155 -20.423 -9.317 1.00 82.38 256 PRO A C 1
ATOM 1914 O O . PRO A 1 256 ? 10.396 -20.147 -8.383 1.00 82.38 256 PRO A O 1
ATOM 1917 N N . PRO A 1 257 ? 12.364 -20.975 -9.085 1.00 84.56 257 PRO A N 1
ATOM 1918 C CA . PRO A 1 257 ? 12.805 -21.383 -7.746 1.00 84.56 257 PRO A CA 1
ATOM 1919 C C . PRO A 1 257 ? 12.861 -20.207 -6.757 1.00 84.56 257 PRO A C 1
ATOM 1921 O O . PRO A 1 257 ? 12.757 -20.398 -5.546 1.00 84.56 257 PRO A O 1
ATOM 1924 N N . ALA A 1 258 ? 12.945 -18.974 -7.269 1.00 84.50 258 ALA A N 1
ATOM 1925 C CA . ALA A 1 258 ? 12.888 -17.738 -6.495 1.00 84.50 258 ALA A CA 1
ATOM 1926 C C . ALA A 1 258 ? 11.546 -17.503 -5.761 1.00 84.50 258 ALA A C 1
ATOM 1928 O O . ALA A 1 258 ? 11.493 -16.657 -4.872 1.00 84.50 258 ALA A O 1
ATOM 1929 N N . LEU A 1 259 ? 10.478 -18.263 -6.041 1.00 87.81 259 LEU A N 1
ATOM 1930 C CA . LEU A 1 259 ? 9.209 -18.167 -5.300 1.00 87.81 259 LEU A CA 1
ATOM 1931 C C . LEU A 1 259 ? 9.336 -18.611 -3.835 1.00 87.81 259 LEU A C 1
ATOM 1933 O O . LEU A 1 259 ? 8.721 -18.016 -2.946 1.00 87.81 259 LEU A O 1
ATOM 1937 N N . VAL A 1 260 ? 10.159 -19.629 -3.567 1.00 90.38 260 VAL A N 1
ATOM 1938 C CA . VAL A 1 260 ? 10.375 -20.172 -2.216 1.00 90.38 260 VAL A CA 1
ATOM 1939 C C . VAL A 1 260 ? 10.967 -19.126 -1.261 1.00 90.38 260 VAL A C 1
ATOM 1941 O O . VAL A 1 260 ? 10.368 -18.895 -0.204 1.00 90.38 260 VAL A O 1
ATOM 1944 N N . PRO A 1 261 ? 12.092 -18.448 -1.584 1.00 90.62 261 PRO A N 1
ATOM 1945 C CA . PRO A 1 261 ? 12.637 -17.426 -0.699 1.00 90.62 261 PRO A CA 1
ATOM 1946 C C . PRO A 1 261 ? 11.682 -16.241 -0.517 1.00 90.62 261 PRO A C 1
ATOM 1948 O O . PRO A 1 261 ? 11.598 -15.722 0.593 1.00 90.62 261 PRO A O 1
ATOM 1951 N N . VAL A 1 262 ? 10.902 -15.847 -1.532 1.00 87.06 262 VAL A N 1
ATOM 1952 C CA . VAL A 1 262 ? 9.895 -14.777 -1.390 1.00 87.06 262 VAL A CA 1
ATOM 1953 C C . VAL A 1 262 ? 8.800 -15.158 -0.391 1.00 87.06 262 VAL A C 1
ATOM 1955 O O . VAL A 1 262 ? 8.511 -14.381 0.523 1.00 87.06 262 VAL A O 1
ATOM 1958 N N . GLY A 1 263 ? 8.236 -16.365 -0.493 1.00 89.88 263 GLY A N 1
ATOM 1959 C CA . GLY A 1 263 ? 7.250 -16.856 0.476 1.00 89.88 263 GLY A CA 1
ATOM 1960 C C . GLY A 1 263 ? 7.813 -16.917 1.902 1.00 89.88 263 GLY A C 1
ATOM 1961 O O . GLY A 1 263 ? 7.174 -16.457 2.853 1.00 89.88 263 GLY A O 1
ATOM 1962 N N . LEU A 1 264 ? 9.048 -17.407 2.058 1.00 93.31 264 LEU A N 1
ATOM 1963 C CA . LEU A 1 264 ? 9.731 -17.457 3.354 1.00 93.31 264 LEU A CA 1
ATOM 1964 C C . LEU A 1 264 ? 9.988 -16.053 3.924 1.00 93.31 264 LEU A C 1
ATOM 1966 O O . LEU A 1 264 ? 9.791 -15.822 5.121 1.00 93.31 264 LEU A O 1
ATOM 1970 N N . LEU A 1 265 ? 10.385 -15.094 3.086 1.00 92.25 265 LEU A N 1
ATOM 1971 C CA . LEU A 1 265 ? 10.577 -13.701 3.485 1.00 92.25 265 LEU A CA 1
ATOM 1972 C C . LEU A 1 265 ? 9.264 -13.080 3.974 1.00 92.25 265 LEU A C 1
ATOM 1974 O O . LEU A 1 265 ? 9.236 -12.483 5.047 1.00 92.25 265 LEU A O 1
ATOM 1978 N N . VAL A 1 266 ? 8.143 -13.293 3.282 1.00 88.25 266 VAL A N 1
ATOM 1979 C CA . VAL A 1 266 ? 6.834 -12.790 3.740 1.00 88.25 266 VAL A CA 1
ATOM 1980 C C . VAL A 1 266 ? 6.418 -13.425 5.075 1.00 88.25 266 VAL A C 1
ATOM 1982 O O . VAL A 1 266 ? 5.972 -12.718 5.989 1.00 88.25 266 VAL A O 1
ATOM 1985 N N . ALA A 1 267 ? 6.618 -14.735 5.246 1.00 91.69 267 ALA A N 1
ATOM 1986 C CA . ALA A 1 267 ? 6.321 -15.420 6.504 1.00 91.69 267 ALA A CA 1
ATOM 1987 C C . ALA A 1 267 ? 7.203 -14.920 7.667 1.00 91.69 267 ALA A C 1
ATOM 1989 O O . ALA A 1 267 ? 6.712 -14.699 8.783 1.00 91.69 267 ALA A O 1
ATOM 1990 N N . THR A 1 268 ? 8.497 -14.692 7.422 1.00 93.69 268 THR A N 1
ATOM 1991 C CA . THR A 1 268 ? 9.433 -14.174 8.435 1.00 93.69 268 THR A CA 1
ATOM 1992 C C . THR A 1 268 ? 9.131 -12.722 8.799 1.00 93.69 268 THR A C 1
ATOM 1994 O O . THR A 1 268 ? 9.071 -12.408 9.991 1.00 93.69 268 THR A O 1
ATOM 1997 N N . ILE A 1 269 ? 8.840 -11.863 7.817 1.00 90.50 269 ILE A N 1
ATOM 1998 C CA . ILE A 1 269 ? 8.393 -10.476 8.015 1.00 90.50 269 ILE A CA 1
ATOM 1999 C C . ILE A 1 269 ? 7.134 -10.432 8.889 1.00 90.50 269 ILE A C 1
ATOM 2001 O O . ILE A 1 269 ? 7.093 -9.706 9.886 1.00 90.50 269 ILE A O 1
ATOM 2005 N N . THR A 1 270 ? 6.135 -11.262 8.579 1.00 89.69 270 THR A N 1
ATOM 2006 C CA . THR A 1 270 ? 4.887 -11.347 9.356 1.00 89.69 270 THR A CA 1
ATOM 2007 C C . THR A 1 270 ? 5.164 -11.793 10.793 1.00 89.69 270 THR A C 1
ATOM 2009 O O . THR A 1 270 ? 4.691 -11.191 11.760 1.00 89.69 270 THR A O 1
ATOM 2012 N N . THR A 1 271 ? 6.014 -12.804 10.967 1.00 91.62 271 THR A N 1
ATOM 2013 C CA . THR A 1 271 ? 6.410 -13.295 12.295 1.00 91.62 271 THR A CA 1
ATOM 2014 C C . THR A 1 271 ? 7.140 -12.219 13.105 1.00 91.62 271 THR A C 1
ATOM 2016 O O . THR A 1 271 ? 6.891 -12.053 14.305 1.00 91.62 271 THR A O 1
ATOM 2019 N N . LEU A 1 272 ? 8.034 -11.461 12.464 1.00 91.94 272 LEU A N 1
ATOM 2020 C CA . LEU A 1 272 ? 8.784 -10.382 13.096 1.00 91.94 272 LEU A CA 1
ATOM 2021 C C . LEU A 1 272 ? 7.864 -9.223 13.499 1.00 91.94 272 LEU A C 1
ATOM 2023 O O . LEU A 1 272 ? 7.983 -8.725 14.621 1.00 91.94 272 LEU A O 1
ATOM 2027 N N . ALA A 1 273 ? 6.896 -8.862 12.654 1.00 87.31 273 ALA A N 1
ATOM 2028 C CA . ALA A 1 273 ? 5.865 -7.876 12.967 1.00 87.31 273 ALA A CA 1
ATOM 2029 C C . ALA A 1 273 ? 5.082 -8.249 14.240 1.00 87.31 273 ALA A C 1
ATOM 2031 O O . ALA A 1 273 ? 4.927 -7.420 15.142 1.00 87.31 273 ALA A O 1
ATOM 2032 N N . PHE A 1 274 ? 4.671 -9.514 14.387 1.00 87.19 274 PHE A N 1
ATOM 2033 C CA . PHE A 1 274 ? 4.030 -10.016 15.613 1.00 87.19 274 PHE A CA 1
ATOM 2034 C C . PHE A 1 274 ? 4.963 -10.010 16.824 1.00 87.19 274 PHE A C 1
ATOM 2036 O O . PHE A 1 274 ? 4.570 -9.613 17.927 1.00 87.19 274 PHE A O 1
ATOM 2043 N N . ARG A 1 275 ? 6.232 -10.378 16.632 1.00 88.56 275 ARG A N 1
ATOM 2044 C CA . ARG A 1 275 ? 7.235 -10.352 17.701 1.00 88.56 275 ARG A CA 1
ATOM 2045 C C . ARG A 1 275 ? 7.476 -8.933 18.221 1.00 88.56 275 ARG A C 1
ATOM 2047 O O . ARG A 1 275 ? 7.549 -8.755 19.440 1.00 88.56 275 ARG A O 1
ATOM 2054 N N . ILE A 1 276 ? 7.582 -7.944 17.333 1.00 85.00 276 ILE A N 1
ATOM 2055 C CA . ILE A 1 276 ? 7.765 -6.526 17.676 1.00 85.00 276 ILE A CA 1
ATOM 2056 C C . ILE A 1 276 ? 6.489 -5.972 18.323 1.00 85.00 276 ILE A C 1
ATOM 2058 O O . ILE A 1 276 ? 6.558 -5.438 19.434 1.00 85.00 276 ILE A O 1
ATOM 2062 N N . GLY A 1 277 ? 5.325 -6.174 17.696 1.00 76.75 277 GLY A N 1
ATOM 2063 C CA . GLY A 1 277 ? 4.027 -5.693 18.184 1.00 76.75 277 GLY A CA 1
ATOM 2064 C C . GLY A 1 277 ? 3.657 -6.232 19.570 1.00 76.75 277 GLY A C 1
ATOM 2065 O O . GLY A 1 277 ? 3.120 -5.501 20.404 1.00 76.75 277 GLY A O 1
ATOM 2066 N N . SER A 1 278 ? 4.051 -7.473 19.884 1.00 79.19 278 SER A N 1
ATOM 2067 C CA . SER A 1 278 ? 3.798 -8.097 21.192 1.00 79.19 278 SER A CA 1
ATOM 2068 C C . SER A 1 278 ? 4.417 -7.349 22.385 1.00 79.19 278 SER A C 1
ATOM 2070 O O . SER A 1 278 ? 3.966 -7.524 23.518 1.00 79.19 278 SER A O 1
ATOM 2072 N N . ARG A 1 279 ? 5.432 -6.495 22.167 1.00 77.00 279 ARG A N 1
ATOM 2073 C CA . ARG A 1 279 ? 6.049 -5.694 23.241 1.00 77.00 279 ARG A CA 1
ATOM 2074 C C . ARG A 1 279 ? 5.073 -4.668 23.818 1.00 77.00 279 ARG A C 1
ATOM 2076 O O . ARG A 1 279 ? 5.025 -4.503 25.035 1.00 77.00 279 ARG A O 1
ATOM 2083 N N . ALA A 1 280 ? 4.271 -4.029 22.966 1.00 65.62 280 ALA A N 1
ATOM 2084 C CA . ALA A 1 280 ? 3.318 -3.001 23.383 1.00 65.62 280 ALA A CA 1
ATOM 2085 C C . ALA A 1 280 ? 2.212 -3.563 24.295 1.00 65.62 280 ALA A C 1
ATOM 2087 O O . ALA A 1 280 ? 1.772 -2.887 25.220 1.00 65.62 280 ALA A O 1
ATOM 2088 N N . VAL A 1 281 ? 1.826 -4.827 24.095 1.00 59.91 281 VAL A N 1
ATOM 2089 C CA . VAL A 1 281 ? 0.835 -5.543 24.924 1.00 59.91 281 VAL A CA 1
ATOM 2090 C C . VAL A 1 281 ? 1.274 -5.657 26.370 1.00 59.91 281 VAL A C 1
ATOM 2092 O O . VAL A 1 281 ? 0.482 -5.481 27.294 1.00 59.91 281 VAL A O 1
ATOM 2095 N N . LEU A 1 282 ? 2.548 -5.988 26.581 1.00 66.31 282 LEU A N 1
ATOM 2096 C CA . LEU A 1 282 ? 3.058 -6.234 27.923 1.00 66.31 282 LEU A CA 1
ATOM 2097 C C . LEU A 1 282 ? 3.205 -4.948 28.736 1.00 66.31 282 LEU A C 1
ATOM 2099 O O . LEU A 1 282 ? 3.169 -5.013 29.967 1.00 66.31 282 LEU A O 1
ATOM 2103 N N . ALA A 1 283 ? 3.329 -3.808 28.056 1.00 70.44 283 ALA A N 1
ATOM 2104 C CA . ALA A 1 283 ? 3.513 -2.504 28.677 1.00 70.44 283 ALA A CA 1
ATOM 2105 C C . ALA A 1 283 ? 2.243 -1.969 29.361 1.00 70.44 283 ALA A C 1
ATOM 2107 O O . ALA A 1 283 ? 2.347 -1.111 30.233 1.00 70.44 283 ALA A O 1
ATOM 2108 N N . ILE A 1 284 ? 1.054 -2.470 29.006 1.00 73.12 284 ILE A N 1
ATOM 2109 C CA . ILE A 1 284 ? -0.206 -2.039 29.625 1.00 73.12 284 ILE A CA 1
ATOM 2110 C C . ILE A 1 284 ? -0.448 -2.864 30.905 1.00 73.12 284 ILE A C 1
ATOM 2112 O O . ILE A 1 284 ? -0.470 -4.099 30.835 1.00 73.12 284 ILE A O 1
ATOM 2116 N N . PRO A 1 285 ? -0.631 -2.229 32.082 1.00 81.06 285 PRO A N 1
ATOM 2117 C CA . PRO A 1 285 ? -1.012 -2.928 33.306 1.00 81.06 285 PRO A CA 1
ATOM 2118 C C . PRO A 1 285 ? -2.346 -3.679 33.128 1.00 81.06 285 PRO A C 1
ATOM 2120 O O . PRO A 1 285 ? -3.298 -3.078 32.628 1.00 81.06 285 PRO A O 1
ATOM 2123 N N . PRO A 1 286 ? -2.466 -4.951 33.560 1.00 81.75 286 PRO A N 1
ATOM 2124 C CA . PRO A 1 286 ? -3.662 -5.764 33.315 1.00 81.75 286 PRO A CA 1
ATOM 2125 C C . PRO A 1 286 ? -4.964 -5.145 33.834 1.00 81.75 286 PRO A C 1
ATOM 2127 O O . PRO A 1 286 ? -5.974 -5.204 33.146 1.00 81.75 286 PRO A O 1
ATOM 2130 N N . LEU A 1 287 ? -4.934 -4.497 35.004 1.00 81.75 287 LEU A N 1
ATOM 2131 C CA . LEU A 1 287 ? -6.111 -3.836 35.579 1.00 81.75 287 LEU A CA 1
ATOM 2132 C C . LEU A 1 287 ? -6.593 -2.652 34.719 1.00 81.75 287 LEU A C 1
ATOM 2134 O O . LEU A 1 287 ? -7.789 -2.520 34.492 1.00 81.75 287 LEU A O 1
ATOM 2138 N N . ARG A 1 288 ? -5.675 -1.864 34.137 1.00 79.31 288 ARG A N 1
ATOM 2139 C CA . ARG A 1 288 ? -6.025 -0.760 33.217 1.00 79.31 288 ARG A CA 1
ATOM 2140 C C . ARG A 1 288 ? -6.606 -1.250 31.896 1.00 79.31 288 ARG A C 1
ATOM 2142 O O . ARG A 1 288 ? -7.436 -0.581 31.305 1.00 79.31 288 ARG A O 1
ATOM 2149 N N . ALA A 1 289 ? -6.171 -2.414 31.420 1.00 76.06 289 ALA A N 1
ATOM 2150 C CA . ALA A 1 289 ? -6.725 -3.015 30.210 1.00 76.06 289 ALA A CA 1
ATOM 2151 C C . ALA A 1 289 ? -8.164 -3.540 30.399 1.00 76.06 289 ALA A C 1
ATOM 2153 O O . ALA A 1 289 ? -8.844 -3.798 29.405 1.00 76.06 289 ALA A O 1
ATOM 2154 N N . LEU A 1 290 ? -8.622 -3.708 31.648 1.00 79.25 290 LEU A N 1
ATOM 2155 C CA . LEU A 1 290 ? -10.017 -4.024 31.970 1.00 79.25 290 LEU A CA 1
ATOM 2156 C C . LEU A 1 290 ? -10.895 -2.771 32.090 1.00 79.25 290 LEU A C 1
ATOM 2158 O O . LEU A 1 290 ? -12.089 -2.861 31.818 1.00 79.25 290 LEU A O 1
ATOM 2162 N N . GLU A 1 291 ? -10.317 -1.613 32.424 1.00 74.19 291 GLU A N 1
ATOM 2163 C CA . GLU A 1 291 ? -10.985 -0.307 32.361 1.00 74.19 291 GLU A CA 1
ATOM 2164 C C . GLU A 1 291 ? -11.128 0.142 30.900 1.00 74.19 291 GLU A C 1
ATOM 2166 O O . GLU A 1 291 ? -10.416 0.998 30.375 1.00 74.19 291 GLU A O 1
ATOM 2171 N N . SER A 1 292 ? -12.064 -0.488 30.199 1.00 56.41 292 SER A N 1
ATOM 2172 C CA . SER A 1 292 ? -12.435 -0.166 28.826 1.00 56.41 292 SER A CA 1
ATOM 2173 C C . SER A 1 292 ? -13.115 1.207 28.754 1.00 56.41 292 SER A C 1
ATOM 2175 O O . SER A 1 292 ? -14.342 1.290 28.769 1.00 56.41 292 SER A O 1
ATOM 2177 N N . GLY A 1 293 ? -12.327 2.279 28.706 1.00 56.34 293 GLY A N 1
ATOM 2178 C CA . GLY A 1 293 ? -12.847 3.639 28.532 1.00 56.34 293 GLY A CA 1
ATOM 2179 C C . GLY A 1 293 ? -11.901 4.770 28.927 1.00 56.34 293 GLY A C 1
ATOM 2180 O O . GLY A 1 293 ? -12.137 5.907 28.528 1.00 56.34 293 GLY A O 1
ATOM 2181 N N . VAL A 1 294 ? -10.822 4.493 29.663 1.00 48.62 294 VAL A N 1
ATOM 2182 C CA . VAL A 1 294 ? -9.863 5.536 30.054 1.00 48.62 294 VAL A CA 1
ATOM 2183 C C . VAL A 1 294 ? -8.732 5.592 29.029 1.00 48.62 294 VAL A C 1
ATOM 2185 O O . VAL A 1 294 ? -7.655 5.023 29.214 1.00 48.62 294 VAL A O 1
ATOM 2188 N N . GLU A 1 295 ? -8.980 6.272 27.909 1.00 54.72 295 GLU A N 1
ATOM 2189 C CA . GLU A 1 295 ? -7.889 6.735 27.049 1.00 54.72 295 GLU A CA 1
ATOM 2190 C C . GLU A 1 295 ? -6.991 7.642 27.922 1.00 54.72 295 GLU A C 1
ATOM 2192 O O . GLU A 1 295 ? -7.514 8.542 28.588 1.00 54.72 295 GLU A O 1
ATOM 2197 N N . PRO A 1 296 ? -5.666 7.409 28.008 1.00 51.34 296 PRO A N 1
ATOM 2198 C CA . PRO A 1 296 ? -4.803 8.214 28.865 1.00 51.34 296 PRO A CA 1
ATOM 2199 C C . PRO A 1 296 ? -4.968 9.705 28.535 1.00 51.34 296 PRO A C 1
ATOM 2201 O O . PRO A 1 296 ? -5.009 10.051 27.349 1.00 51.34 296 PRO A O 1
ATOM 2204 N N . PRO A 1 297 ? -5.056 10.586 29.551 1.00 46.12 297 PRO A N 1
ATOM 2205 C CA . PRO A 1 297 ? -5.350 11.997 29.346 1.00 46.12 297 PRO A CA 1
ATOM 2206 C C . PRO A 1 297 ? -4.385 12.619 28.322 1.00 46.12 297 PRO A C 1
ATOM 2208 O O . PRO A 1 297 ? -3.186 12.301 28.335 1.00 46.12 297 PRO A O 1
ATOM 2211 N N . PRO A 1 298 ? -4.885 13.482 27.417 1.00 43.06 298 PRO A N 1
ATOM 2212 C CA . PRO A 1 298 ? -4.088 14.083 26.354 1.00 43.06 298 PRO A CA 1
ATOM 2213 C C . PRO A 1 298 ? -2.958 14.928 26.958 1.00 43.06 298 PRO A C 1
ATOM 2215 O O . PRO A 1 298 ? -3.169 16.052 27.391 1.00 43.06 298 PRO A O 1
ATOM 2218 N N . GLY A 1 299 ? -1.746 14.368 27.013 1.00 47.50 299 GLY A N 1
ATOM 2219 C CA . GLY A 1 299 ? -0.563 15.071 27.524 1.00 47.50 299 GLY A CA 1
ATOM 2220 C C . GLY A 1 299 ? 0.582 14.175 28.000 1.00 47.50 299 GLY A C 1
ATOM 2221 O O . GLY A 1 299 ? 1.741 14.547 27.860 1.00 47.50 299 GLY A O 1
ATOM 2222 N N . THR A 1 300 ? 0.312 12.957 28.476 1.00 46.06 300 THR A N 1
ATOM 2223 C CA . THR A 1 300 ? 1.329 12.145 29.186 1.00 46.06 300 THR A CA 1
ATOM 2224 C C . THR A 1 300 ? 2.210 11.258 28.300 1.00 46.06 300 THR A C 1
ATOM 2226 O O . THR A 1 300 ? 3.063 10.536 28.808 1.00 46.06 300 THR A O 1
ATOM 2229 N N . THR A 1 301 ? 2.048 11.283 26.971 1.00 49.44 301 THR A N 1
ATOM 2230 C CA . THR A 1 301 ? 2.829 10.414 26.062 1.00 49.44 301 THR A CA 1
ATOM 2231 C C . THR A 1 301 ? 3.272 11.088 24.757 1.00 49.44 301 THR A C 1
ATOM 2233 O O . THR A 1 301 ? 3.335 10.440 23.708 1.00 49.44 301 THR A O 1
ATOM 2236 N N . ARG A 1 302 ? 3.644 12.379 24.795 1.00 54.91 302 ARG A N 1
ATOM 2237 C CA . ARG A 1 302 ? 4.623 12.897 23.820 1.00 54.91 302 ARG A CA 1
ATOM 2238 C C . ARG A 1 302 ? 5.969 12.258 24.161 1.00 54.91 302 ARG A C 1
ATOM 2240 O O . ARG A 1 302 ? 6.756 12.831 24.904 1.00 54.91 302 ARG A O 1
ATOM 2247 N N . SER A 1 303 ? 6.234 11.048 23.673 1.00 67.31 303 SER A N 1
ATOM 2248 C CA . SER A 1 303 ? 7.596 10.527 23.740 1.00 67.31 303 SER A CA 1
ATOM 2249 C C . SER A 1 303 ? 8.430 11.332 22.750 1.00 67.31 303 SER A C 1
ATOM 2251 O O . SER A 1 303 ? 8.414 11.061 21.551 1.00 67.31 303 SER A O 1
ATOM 2253 N N . VAL A 1 304 ? 9.134 12.351 23.253 1.00 77.69 304 VAL A N 1
ATOM 2254 C CA . VAL A 1 304 ? 10.122 13.135 22.491 1.00 77.69 304 VAL A CA 1
ATOM 2255 C C . VAL A 1 304 ? 11.021 12.190 21.692 1.00 77.69 304 VAL A C 1
ATOM 2257 O O . VAL A 1 304 ? 11.224 12.404 20.502 1.00 77.69 304 VAL A O 1
ATOM 2260 N N . GLY A 1 305 ? 11.402 11.056 22.294 1.00 83.56 305 GLY A N 1
ATOM 2261 C CA . GLY A 1 305 ? 12.144 9.986 21.630 1.00 83.56 305 GLY A CA 1
ATOM 2262 C C . GLY A 1 305 ? 11.522 9.494 20.319 1.00 83.56 305 GLY A C 1
ATOM 2263 O O . GLY A 1 305 ? 12.243 9.355 19.345 1.00 83.56 305 GLY A O 1
ATOM 2264 N N . ARG A 1 306 ? 10.198 9.303 20.222 1.00 84.44 306 ARG A N 1
ATOM 2265 C CA . ARG A 1 306 ? 9.581 8.855 18.960 1.00 84.44 306 ARG A CA 1
ATOM 2266 C C . ARG A 1 306 ? 9.633 9.935 17.886 1.00 84.44 306 ARG A C 1
ATOM 2268 O O . ARG A 1 306 ? 9.867 9.607 16.731 1.00 84.44 306 ARG A O 1
ATOM 2275 N N . THR A 1 307 ? 9.395 11.195 18.250 1.00 87.06 307 THR A N 1
ATOM 2276 C CA . THR A 1 307 ? 9.482 12.308 17.294 1.00 87.06 307 THR A CA 1
ATOM 2277 C C . THR A 1 307 ? 10.914 12.470 16.792 1.00 87.06 307 THR A C 1
ATOM 2279 O O . THR A 1 307 ? 11.109 12.615 15.592 1.00 87.06 307 THR A O 1
ATOM 2282 N N . VAL A 1 308 ? 11.906 12.352 17.682 1.00 91.38 308 VAL A N 1
ATOM 2283 C CA . VAL A 1 308 ? 13.331 12.374 17.322 1.00 91.38 308 VAL A CA 1
ATOM 2284 C C . VAL A 1 308 ? 13.683 11.197 16.413 1.00 91.38 308 VAL A C 1
ATOM 2286 O O . VAL A 1 308 ? 14.276 11.415 15.365 1.00 91.38 308 VAL A O 1
ATOM 2289 N N . THR A 1 309 ? 13.266 9.967 16.738 1.00 92.25 309 THR A N 1
ATOM 2290 C CA . THR A 1 309 ? 13.496 8.802 15.865 1.00 92.25 309 THR A CA 1
ATOM 2291 C C . THR A 1 309 ? 12.826 8.974 14.502 1.00 92.25 309 THR A C 1
ATOM 2293 O O . THR A 1 309 ? 13.434 8.666 13.484 1.00 92.25 309 THR A O 1
ATOM 2296 N N . ALA A 1 310 ? 11.593 9.484 14.457 1.00 93.31 310 ALA A N 1
ATOM 2297 C CA . ALA A 1 310 ? 10.881 9.717 13.205 1.00 93.31 310 ALA A CA 1
ATOM 2298 C C . ALA A 1 310 ? 11.576 10.777 12.338 1.00 93.31 310 ALA A C 1
ATOM 2300 O O . ALA A 1 310 ? 11.756 10.560 11.143 1.00 93.31 310 ALA A O 1
ATOM 2301 N N . ALA A 1 311 ? 12.004 11.888 12.947 1.00 94.12 311 ALA A N 1
ATOM 2302 C CA . ALA A 1 311 ? 12.753 12.939 12.269 1.00 94.12 311 ALA A CA 1
ATOM 2303 C C . ALA A 1 311 ? 14.113 12.428 11.778 1.00 94.12 311 ALA A C 1
ATOM 2305 O O . ALA A 1 311 ? 14.462 12.665 10.630 1.00 94.12 311 ALA A O 1
ATOM 2306 N N . ALA A 1 312 ? 14.845 11.669 12.598 1.00 96.44 312 ALA A N 1
ATOM 2307 C CA . ALA A 1 312 ? 16.127 11.083 12.214 1.00 96.44 312 ALA A CA 1
ATOM 2308 C C . ALA A 1 312 ? 15.987 10.131 11.016 1.00 96.44 312 ALA A C 1
ATOM 2310 O O . ALA A 1 312 ? 16.763 10.237 10.071 1.00 96.44 312 ALA A O 1
ATOM 2311 N N . LEU A 1 313 ? 14.980 9.247 11.013 1.00 96.81 313 LEU A N 1
ATOM 2312 C CA . LEU A 1 313 ? 14.692 8.354 9.880 1.00 96.81 313 LEU A CA 1
ATOM 2313 C C . LEU A 1 313 ? 14.299 9.133 8.619 1.00 96.81 313 LEU A C 1
ATOM 2315 O O . LEU A 1 313 ? 14.811 8.850 7.540 1.00 96.81 313 LEU A O 1
ATOM 2319 N N . PHE A 1 314 ? 13.419 10.131 8.756 1.00 96.81 314 PHE A N 1
ATOM 2320 C CA . PHE A 1 314 ? 12.979 10.951 7.631 1.00 96.81 314 PHE A CA 1
ATOM 2321 C C . PHE A 1 314 ? 14.134 11.742 7.011 1.00 96.81 314 PHE A C 1
ATOM 2323 O O . PHE A 1 314 ? 14.330 11.671 5.801 1.00 96.81 314 PHE A O 1
ATOM 2330 N N . LEU A 1 315 ? 14.909 12.453 7.837 1.00 97.38 315 LEU A N 1
ATOM 2331 C CA . LEU A 1 315 ? 16.006 13.313 7.395 1.00 97.38 315 LEU A CA 1
ATOM 2332 C C . LEU A 1 315 ? 17.170 12.503 6.824 1.00 97.38 315 LEU A C 1
ATOM 2334 O O . LEU A 1 315 ? 17.663 12.847 5.757 1.00 97.38 315 LEU A O 1
ATOM 2338 N N . SER A 1 316 ? 17.580 11.412 7.480 1.00 97.69 316 SER A N 1
ATOM 2339 C CA . SER A 1 316 ? 18.649 10.549 6.950 1.00 97.69 316 SER A CA 1
ATOM 2340 C C . SER A 1 316 ? 18.239 9.866 5.645 1.00 97.69 316 SER A C 1
ATOM 2342 O O . SER A 1 316 ? 19.026 9.837 4.703 1.00 97.69 316 SER A O 1
ATOM 2344 N N . GLY A 1 317 ? 16.996 9.382 5.546 1.00 97.06 317 GLY A N 1
ATOM 2345 C CA . GLY A 1 317 ? 16.466 8.816 4.308 1.00 97.06 317 GLY A CA 1
ATOM 2346 C C . GLY A 1 317 ? 16.336 9.852 3.190 1.00 97.06 317 GLY A C 1
ATOM 2347 O O . GLY A 1 317 ? 16.713 9.572 2.060 1.00 97.06 317 GLY A O 1
ATOM 2348 N N . ALA A 1 318 ? 15.856 11.062 3.491 1.00 96.75 318 ALA A N 1
ATOM 2349 C CA . ALA A 1 318 ? 15.738 12.138 2.506 1.00 96.75 318 ALA A CA 1
ATOM 2350 C C . ALA A 1 318 ? 17.113 12.627 2.020 1.00 96.75 318 ALA A C 1
ATOM 2352 O O . ALA A 1 318 ? 17.303 12.824 0.824 1.00 96.75 318 ALA A O 1
ATOM 2353 N N . ALA A 1 319 ? 18.088 12.759 2.926 1.00 96.88 319 ALA A N 1
ATOM 2354 C CA . ALA A 1 319 ? 19.462 13.099 2.570 1.00 96.88 319 ALA A CA 1
ATOM 2355 C C . ALA A 1 319 ? 20.098 12.010 1.694 1.00 96.88 319 ALA A C 1
ATOM 2357 O O . ALA A 1 319 ? 20.659 12.315 0.646 1.00 96.88 319 ALA A O 1
ATOM 2358 N N . GLY A 1 320 ? 19.947 10.737 2.076 1.00 96.81 320 GLY A N 1
ATOM 2359 C CA . GLY A 1 320 ? 20.420 9.608 1.274 1.00 96.81 320 GLY A CA 1
ATOM 2360 C C . GLY A 1 320 ? 19.748 9.527 -0.100 1.00 96.81 320 GLY A C 1
ATOM 2361 O O . GLY A 1 320 ? 20.411 9.220 -1.083 1.00 96.81 320 GLY A O 1
ATOM 2362 N N . LEU A 1 321 ? 18.461 9.877 -0.195 1.00 95.31 321 LEU A N 1
ATOM 2363 C CA . LEU A 1 321 ? 17.748 9.957 -1.470 1.00 95.31 321 LEU A CA 1
ATOM 2364 C C . LEU A 1 321 ? 18.303 11.082 -2.354 1.00 95.31 321 LEU A C 1
ATOM 2366 O O . LEU A 1 321 ? 18.481 10.874 -3.547 1.00 95.31 321 LEU A O 1
ATOM 2370 N N . GLY A 1 322 ? 18.639 12.239 -1.775 1.00 93.50 322 GLY A N 1
ATOM 2371 C CA . GLY A 1 322 ? 19.330 13.314 -2.493 1.00 93.50 322 GLY A CA 1
ATOM 2372 C C . GLY A 1 322 ? 20.697 12.876 -3.028 1.00 93.50 322 GLY A C 1
ATOM 2373 O O . GLY A 1 322 ? 21.011 13.131 -4.186 1.00 93.50 322 GLY A O 1
ATOM 2374 N N . VAL A 1 323 ? 21.476 12.141 -2.226 1.00 94.19 323 VAL A N 1
ATOM 2375 C CA . VAL A 1 323 ? 22.745 11.539 -2.677 1.00 94.19 323 VAL A CA 1
ATOM 2376 C C . VAL A 1 323 ? 22.506 10.545 -3.816 1.00 94.19 323 VAL A C 1
ATOM 2378 O O . VAL A 1 323 ? 23.222 10.581 -4.811 1.00 94.19 323 VAL A O 1
ATOM 2381 N N . ALA A 1 324 ? 21.483 9.696 -3.709 1.00 93.12 324 ALA A N 1
ATOM 2382 C CA . ALA A 1 324 ? 21.136 8.739 -4.755 1.00 93.12 324 ALA A CA 1
ATOM 2383 C C . ALA A 1 324 ? 20.720 9.427 -6.065 1.00 93.12 324 ALA A C 1
ATOM 2385 O O . ALA A 1 324 ? 21.092 8.960 -7.133 1.00 93.12 324 ALA A O 1
ATOM 2386 N N . VAL A 1 325 ? 20.008 10.556 -6.002 1.00 91.62 325 VAL A N 1
ATOM 2387 C CA . VAL A 1 325 ? 19.678 11.369 -7.186 1.00 91.62 325 VAL A CA 1
ATOM 2388 C C . VAL A 1 325 ? 20.943 11.887 -7.870 1.00 91.62 325 VAL A C 1
ATOM 2390 O O . VAL A 1 325 ? 21.070 11.769 -9.084 1.00 91.62 325 VAL A O 1
ATOM 2393 N N . VAL A 1 326 ? 21.906 12.405 -7.101 1.00 89.88 326 VAL A N 1
ATOM 2394 C CA . VAL A 1 326 ? 23.174 12.914 -7.651 1.00 89.88 326 VAL A CA 1
ATOM 2395 C C . VAL A 1 326 ? 24.011 11.786 -8.264 1.00 89.88 326 VAL A C 1
ATOM 2397 O O . VAL A 1 326 ? 24.507 11.926 -9.378 1.00 89.88 326 VAL A O 1
ATOM 2400 N N . LEU A 1 327 ? 24.138 10.648 -7.573 1.00 89.50 327 LEU A N 1
ATOM 2401 C CA . LEU A 1 327 ? 24.842 9.464 -8.086 1.00 89.50 327 LEU A CA 1
ATOM 2402 C C . LEU A 1 327 ? 24.122 8.812 -9.271 1.00 89.50 327 LEU A C 1
ATOM 2404 O O . LEU A 1 327 ? 24.755 8.150 -10.094 1.00 89.50 327 LEU A O 1
ATOM 2408 N N . GLY A 1 328 ? 22.810 9.014 -9.373 1.00 85.19 328 GLY A N 1
ATOM 2409 C CA . GLY A 1 328 ? 21.992 8.537 -10.478 1.00 85.19 328 GLY A CA 1
ATOM 2410 C C . GLY A 1 328 ? 22.390 9.127 -11.817 1.00 85.19 328 GLY A C 1
ATOM 2411 O O . GLY A 1 328 ? 22.179 8.475 -12.827 1.00 85.19 328 GLY A O 1
ATOM 2412 N N . ALA A 1 329 ? 23.045 10.291 -11.845 1.00 81.94 329 ALA A N 1
ATOM 2413 C CA . ALA A 1 329 ? 23.595 10.861 -13.073 1.00 81.94 329 ALA A CA 1
ATOM 2414 C C . ALA A 1 329 ? 24.777 10.055 -13.646 1.00 81.94 329 ALA A C 1
ATOM 2416 O O . ALA A 1 329 ? 25.072 10.173 -14.832 1.00 81.94 329 ALA A O 1
ATOM 2417 N N . SER A 1 330 ? 25.462 9.248 -12.828 1.00 80.75 330 SER A N 1
ATOM 2418 C CA . SER A 1 330 ? 26.665 8.506 -13.232 1.00 80.75 330 SER A CA 1
ATOM 2419 C C . SER A 1 330 ? 26.536 6.987 -13.129 1.00 80.75 330 SER A C 1
ATOM 2421 O O . SER A 1 330 ? 27.299 6.275 -13.778 1.00 80.75 330 SER A O 1
ATOM 2423 N N . THR A 1 331 ? 25.598 6.468 -12.331 1.00 83.31 331 THR A N 1
ATOM 2424 C CA . THR A 1 331 ? 25.481 5.030 -12.041 1.00 83.31 331 THR A CA 1
ATOM 2425 C C . THR A 1 331 ? 24.030 4.557 -12.051 1.00 83.31 331 THR A C 1
ATOM 2427 O O . THR A 1 331 ? 23.165 5.160 -11.424 1.00 83.31 331 THR A O 1
ATOM 2430 N N . VAL A 1 332 ? 23.767 3.425 -12.712 1.00 75.19 332 VAL A N 1
ATOM 2431 C CA . VAL A 1 332 ? 22.424 2.807 -12.762 1.00 75.19 332 VAL A CA 1
ATOM 2432 C C . VAL A 1 332 ? 22.031 2.202 -11.403 1.00 75.19 332 VAL A C 1
ATOM 2434 O O . VAL A 1 332 ? 20.861 2.213 -11.020 1.00 75.19 332 VAL A O 1
ATOM 2437 N N . ASP A 1 333 ? 23.014 1.747 -10.621 1.00 81.81 333 ASP A N 1
ATOM 2438 C CA . ASP A 1 333 ? 22.802 1.136 -9.300 1.00 81.81 333 ASP A CA 1
ATOM 2439 C C . ASP A 1 333 ? 22.285 2.125 -8.242 1.00 81.81 333 ASP A C 1
ATOM 2441 O O . ASP A 1 333 ? 21.746 1.717 -7.206 1.00 81.81 333 ASP A O 1
ATOM 2445 N N . ALA A 1 334 ? 22.386 3.432 -8.507 1.00 88.62 334 ALA A N 1
ATOM 2446 C CA . ALA A 1 334 ? 21.863 4.475 -7.633 1.00 88.62 334 ALA A CA 1
ATOM 2447 C C . ALA A 1 334 ? 20.351 4.342 -7.388 1.00 88.62 334 ALA A C 1
ATOM 2449 O O . ALA A 1 334 ? 19.872 4.751 -6.329 1.00 88.62 334 ALA A O 1
ATOM 2450 N N . LEU A 1 335 ? 19.602 3.704 -8.298 1.00 88.06 335 LEU A N 1
ATOM 2451 C CA . LEU A 1 335 ? 18.179 3.421 -8.105 1.00 88.06 335 LEU A CA 1
ATOM 2452 C C . LEU A 1 335 ? 17.925 2.505 -6.894 1.00 88.06 335 LEU A C 1
ATOM 2454 O O . LEU A 1 335 ? 16.984 2.730 -6.132 1.00 88.06 335 LEU A O 1
ATOM 2458 N N . LEU A 1 336 ? 18.766 1.490 -6.663 1.00 89.81 336 LEU A N 1
ATOM 2459 C CA . LEU A 1 336 ? 18.611 0.595 -5.507 1.00 89.81 336 LEU A CA 1
ATOM 2460 C C . LEU A 1 336 ? 18.864 1.343 -4.194 1.00 89.81 336 LEU A C 1
ATOM 2462 O O . LEU A 1 336 ? 18.123 1.167 -3.220 1.00 89.81 336 LEU A O 1
ATOM 2466 N N . LEU A 1 337 ? 19.867 2.227 -4.187 1.00 92.25 337 LEU A N 1
ATOM 2467 C CA . LEU A 1 337 ? 20.124 3.124 -3.064 1.00 92.25 337 LEU A CA 1
ATOM 2468 C C . LEU A 1 337 ? 18.937 4.070 -2.837 1.00 92.25 337 LEU A C 1
ATOM 2470 O O . LEU A 1 337 ? 18.476 4.206 -1.704 1.00 92.25 337 LEU A O 1
ATOM 2474 N N . ALA A 1 338 ? 18.393 4.664 -3.903 1.00 93.56 338 ALA A N 1
ATOM 2475 C CA . ALA A 1 338 ? 17.237 5.553 -3.843 1.00 93.56 338 ALA A CA 1
ATOM 2476 C C . ALA A 1 338 ? 16.016 4.861 -3.231 1.00 93.56 338 ALA A C 1
ATOM 2478 O O . ALA A 1 338 ? 15.365 5.422 -2.351 1.00 93.56 338 ALA A O 1
ATOM 2479 N N . VAL A 1 339 ? 15.735 3.618 -3.626 1.00 92.94 339 VAL A N 1
ATOM 2480 C CA . VAL A 1 339 ? 14.633 2.822 -3.067 1.00 92.94 339 VAL A CA 1
ATOM 2481 C C . VAL A 1 339 ? 14.855 2.542 -1.580 1.00 92.94 339 VAL A C 1
ATOM 2483 O O . VAL A 1 339 ? 13.933 2.719 -0.781 1.00 92.94 339 VAL A O 1
ATOM 2486 N N . GLY A 1 340 ? 16.075 2.172 -1.176 1.00 94.31 340 GLY A N 1
ATOM 2487 C CA . GLY A 1 340 ? 16.421 1.958 0.232 1.00 94.31 340 GLY A CA 1
ATOM 2488 C C . GLY A 1 340 ? 16.280 3.226 1.084 1.00 94.31 340 GLY A C 1
ATOM 2489 O O . GLY A 1 340 ? 15.646 3.209 2.143 1.00 94.31 340 GLY A O 1
ATOM 2490 N N . CYS A 1 341 ? 16.816 4.349 0.605 1.00 96.31 341 CYS A N 1
ATOM 2491 C CA . CYS A 1 341 ? 16.734 5.649 1.269 1.00 96.31 341 CYS A CA 1
ATOM 2492 C C . CYS A 1 341 ? 15.302 6.205 1.296 1.00 96.31 341 CYS A C 1
ATOM 2494 O O . CYS A 1 341 ? 14.863 6.731 2.321 1.00 96.31 341 CYS A O 1
ATOM 2496 N N . GLY A 1 342 ? 14.542 6.024 0.215 1.00 96.00 342 GLY A N 1
ATOM 2497 C CA . GLY A 1 342 ? 13.121 6.353 0.131 1.00 96.00 342 GLY A CA 1
ATOM 2498 C C . GLY A 1 342 ? 12.293 5.550 1.133 1.00 96.00 342 GLY A C 1
ATOM 2499 O O . GLY A 1 342 ? 11.526 6.131 1.901 1.00 96.00 342 GLY A O 1
ATOM 2500 N N . ALA A 1 343 ? 12.512 4.234 1.223 1.00 94.88 343 ALA A N 1
ATOM 2501 C CA . ALA A 1 343 ? 11.867 3.377 2.219 1.00 94.88 343 ALA A CA 1
ATOM 2502 C C . ALA A 1 343 ? 12.229 3.786 3.659 1.00 94.88 343 ALA A C 1
ATOM 2504 O O . ALA A 1 343 ? 11.362 3.812 4.540 1.00 94.88 343 ALA A O 1
ATOM 2505 N N . LEU A 1 344 ? 13.486 4.161 3.918 1.00 96.44 344 LEU A N 1
ATOM 2506 C CA . LEU A 1 344 ? 13.919 4.679 5.220 1.00 96.44 344 LEU A CA 1
ATOM 2507 C C . LEU A 1 344 ? 13.212 6.003 5.563 1.00 96.44 344 LEU A C 1
ATOM 2509 O O . LEU A 1 344 ? 12.643 6.136 6.650 1.00 96.44 344 LEU A O 1
ATOM 2513 N N . SER A 1 345 ? 13.179 6.940 4.611 1.00 97.50 345 SER A N 1
ATOM 2514 C CA . SER A 1 345 ? 12.512 8.238 4.747 1.00 97.50 345 SER A CA 1
ATOM 2515 C C . SER A 1 345 ? 11.019 8.069 5.035 1.00 97.50 345 SER A C 1
ATOM 2517 O O . SER A 1 345 ? 10.490 8.612 6.011 1.00 97.50 345 SER A O 1
ATOM 2519 N N . PHE A 1 346 ? 10.349 7.230 4.244 1.00 96.12 346 PHE A N 1
ATOM 2520 C CA . PHE A 1 346 ? 8.926 6.954 4.380 1.00 96.12 346 PHE A CA 1
ATOM 2521 C C . PHE A 1 346 ? 8.597 6.227 5.692 1.00 96.12 346 PHE A C 1
ATOM 2523 O O . PHE A 1 346 ? 7.582 6.512 6.330 1.00 96.12 346 PHE A O 1
ATOM 2530 N N . THR A 1 347 ? 9.497 5.373 6.191 1.00 93.75 347 THR A N 1
ATOM 2531 C CA . THR A 1 347 ? 9.370 4.790 7.538 1.00 93.75 347 THR A CA 1
ATOM 2532 C C . THR A 1 347 ? 9.346 5.881 8.613 1.00 93.75 347 THR A C 1
ATOM 2534 O O . THR A 1 347 ? 8.549 5.800 9.551 1.00 93.75 347 THR A O 1
ATOM 2537 N N . GLY A 1 348 ? 10.147 6.941 8.458 1.00 94.44 348 GLY A N 1
ATOM 2538 C CA . GLY A 1 348 ? 10.077 8.138 9.299 1.00 94.44 348 GLY A CA 1
ATOM 2539 C C . GLY A 1 348 ? 8.684 8.777 9.300 1.00 94.44 348 GLY A C 1
ATOM 2540 O O . GLY A 1 348 ? 8.130 9.041 10.370 1.00 94.44 348 GLY A O 1
ATOM 2541 N N . VAL A 1 349 ? 8.063 8.926 8.124 1.00 94.38 349 VAL A N 1
ATOM 2542 C CA . VAL A 1 349 ? 6.685 9.438 7.973 1.00 94.38 349 VAL A CA 1
ATOM 2543 C C . VAL A 1 349 ? 5.668 8.537 8.684 1.00 94.38 349 VAL A C 1
ATOM 2545 O O . VAL A 1 349 ? 4.825 9.020 9.447 1.00 94.38 349 VAL A O 1
ATOM 2548 N N . VAL A 1 350 ? 5.769 7.216 8.509 1.00 91.25 350 VAL A N 1
ATOM 2549 C CA . VAL A 1 350 ? 4.882 6.236 9.159 1.00 91.25 350 VAL A CA 1
ATOM 2550 C C . VAL A 1 350 ? 4.990 6.316 10.686 1.00 91.25 350 VAL A C 1
ATOM 2552 O O . VAL A 1 350 ? 3.969 6.342 11.381 1.00 91.25 350 VAL A O 1
ATOM 2555 N N . VAL A 1 351 ? 6.205 6.423 11.232 1.00 89.69 351 VAL A N 1
ATOM 2556 C CA . VAL A 1 351 ? 6.439 6.576 12.681 1.00 89.69 351 VAL A CA 1
ATOM 2557 C C . VAL A 1 351 ? 5.943 7.939 13.194 1.00 89.69 351 VAL A C 1
ATOM 2559 O O . VAL A 1 351 ? 5.403 8.017 14.307 1.00 89.69 351 VAL A O 1
ATOM 2562 N N . ALA A 1 352 ? 6.055 8.997 12.383 1.00 90.69 352 ALA A N 1
ATOM 2563 C CA . ALA A 1 352 ? 5.540 10.338 12.674 1.00 90.69 352 ALA A CA 1
ATOM 2564 C C . ALA A 1 352 ? 4.008 10.440 12.592 1.00 90.69 352 ALA A C 1
ATOM 2566 O O . ALA A 1 352 ? 3.433 11.366 13.170 1.00 90.69 352 ALA A O 1
ATOM 2567 N N . SER A 1 353 ? 3.333 9.496 11.925 1.00 89.50 353 SER A N 1
ATOM 2568 C CA . SER A 1 353 ? 1.897 9.566 11.618 1.00 89.50 353 SER A CA 1
ATOM 2569 C C . SER A 1 353 ? 0.983 9.937 12.796 1.00 89.50 353 SER A C 1
ATOM 2571 O O . SER A 1 353 ? 0.077 10.743 12.587 1.00 89.50 353 SER A O 1
ATOM 2573 N N . PRO A 1 354 ? 1.200 9.502 14.059 1.00 85.44 354 PRO A N 1
ATOM 2574 C CA . PRO A 1 354 ? 0.282 9.859 15.141 1.00 85.44 354 PRO A CA 1
ATOM 2575 C C . PRO A 1 354 ? 0.525 11.270 15.705 1.00 85.44 354 PRO A C 1
ATOM 2577 O O . PRO A 1 354 ? -0.155 11.661 16.650 1.00 85.44 354 PRO A O 1
ATOM 2580 N N . VAL A 1 355 ? 1.506 12.006 15.170 1.00 85.94 355 VAL A N 1
ATOM 2581 C CA . VAL A 1 355 ? 1.728 13.449 15.387 1.00 85.94 355 VAL A CA 1
ATOM 2582 C C . VAL A 1 355 ? 1.354 14.242 14.133 1.00 85.94 355 VAL A C 1
ATOM 2584 O O . VAL A 1 355 ? 0.681 15.264 14.245 1.00 85.94 355 VAL A O 1
ATOM 2587 N N . LEU A 1 356 ? 1.734 13.738 12.955 1.00 88.25 356 LEU A N 1
ATOM 2588 C CA . LEU A 1 356 ? 1.455 14.356 11.660 1.00 88.25 356 LEU A CA 1
ATOM 2589 C C . LEU A 1 356 ? -0.051 14.422 11.376 1.00 88.25 356 LEU A C 1
ATOM 2591 O O . LEU A 1 356 ? -0.583 15.481 11.054 1.00 88.25 356 LEU A O 1
ATOM 2595 N N . LEU A 1 357 ? -0.762 13.306 11.552 1.00 87.94 357 LEU A N 1
ATOM 2596 C CA . LEU A 1 357 ? -2.168 13.218 11.173 1.00 87.94 357 LEU A CA 1
ATOM 2597 C C . LEU A 1 357 ? -3.076 14.159 11.984 1.00 87.94 357 LEU A C 1
ATOM 2599 O O . LEU A 1 357 ? -3.905 14.832 11.378 1.00 87.94 357 LEU A O 1
ATOM 2603 N N . PRO A 1 358 ? -2.929 14.296 13.318 1.00 87.50 358 PRO A N 1
ATOM 2604 C CA . PRO A 1 358 ? -3.678 15.300 14.070 1.00 87.50 358 PRO A CA 1
ATOM 2605 C C . PRO A 1 358 ? -3.421 16.738 13.612 1.00 87.50 358 PRO A C 1
ATOM 2607 O O . PRO A 1 358 ? -4.337 17.552 13.675 1.00 87.50 358 PRO A O 1
ATOM 2610 N N . ALA A 1 359 ? -2.207 17.069 13.158 1.00 88.81 359 ALA A N 1
ATOM 2611 C CA . ALA A 1 359 ? -1.910 18.401 12.632 1.00 88.81 359 ALA A CA 1
ATOM 2612 C C . ALA A 1 359 ? -2.692 18.661 11.336 1.00 88.81 359 ALA A C 1
ATOM 2614 O O . ALA A 1 359 ? -3.373 19.678 11.222 1.00 88.81 359 ALA A O 1
ATOM 2615 N N . VAL A 1 360 ? -2.695 17.694 10.417 1.00 90.50 360 VAL A N 1
ATOM 2616 C CA . VAL A 1 360 ? -3.451 17.790 9.160 1.00 90.50 360 VAL A CA 1
ATOM 2617 C C . VAL A 1 360 ? -4.960 17.809 9.415 1.00 90.50 360 VAL A C 1
ATOM 2619 O O . VAL A 1 360 ? -5.675 18.636 8.858 1.00 90.50 360 VAL A O 1
ATOM 2622 N N . LEU A 1 361 ? -5.463 16.979 10.331 1.00 89.06 361 LEU A N 1
ATOM 2623 C CA . LEU A 1 361 ? -6.883 16.964 10.697 1.00 89.06 361 LEU A CA 1
ATOM 2624 C C . LEU A 1 361 ? -7.351 18.263 11.362 1.00 89.06 361 LEU A C 1
ATOM 2626 O O . LEU A 1 361 ? -8.520 18.610 11.233 1.00 89.06 361 LEU A O 1
ATOM 2630 N N . ARG A 1 362 ? -6.473 19.005 12.051 1.00 90.06 362 ARG A N 1
ATOM 2631 C CA . ARG A 1 362 ? -6.802 20.351 12.557 1.00 90.06 362 ARG A CA 1
ATOM 2632 C C . ARG A 1 362 ? -6.997 21.347 11.420 1.00 90.06 362 ARG A C 1
ATOM 2634 O O . ARG A 1 362 ? -7.927 22.143 11.497 1.00 90.06 362 ARG A O 1
ATOM 2641 N N . LEU A 1 363 ? -6.170 21.273 10.376 1.00 90.44 363 LEU A N 1
ATOM 2642 C CA . LEU A 1 363 ? -6.336 22.095 9.175 1.00 90.44 363 LEU A CA 1
ATOM 2643 C C . LEU A 1 363 ? -7.644 21.755 8.464 1.00 90.44 363 LEU A C 1
ATOM 2645 O O . LEU A 1 363 ? -8.406 22.658 8.138 1.00 90.44 363 LEU A O 1
ATOM 2649 N N . VAL A 1 364 ? -7.957 20.464 8.313 1.00 88.50 364 VAL A N 1
ATOM 2650 C CA . VAL A 1 364 ? -9.244 20.033 7.747 1.00 88.50 364 VAL A CA 1
ATOM 2651 C C . VAL A 1 364 ? -10.406 20.526 8.606 1.00 88.50 364 VAL A C 1
ATOM 2653 O O . VAL A 1 364 ? -11.331 21.126 8.075 1.00 88.50 364 VAL A O 1
ATOM 2656 N N . ALA A 1 365 ? -10.345 20.352 9.929 1.00 86.75 365 ALA A N 1
ATOM 2657 C CA . ALA A 1 365 ? -11.390 20.820 10.838 1.00 86.75 365 ALA A CA 1
ATOM 2658 C C . ALA A 1 365 ? -11.598 22.342 10.761 1.00 86.75 365 ALA A C 1
ATOM 2660 O O . ALA A 1 365 ? -12.735 22.801 10.878 1.00 86.75 365 ALA A O 1
ATOM 2661 N N . ALA A 1 366 ? -10.522 23.112 10.564 1.00 89.06 366 ALA A N 1
ATOM 2662 C CA . ALA A 1 366 ? -10.582 24.554 10.350 1.00 89.06 366 ALA A CA 1
ATOM 2663 C C . ALA A 1 366 ? -11.201 24.898 8.985 1.00 89.06 366 ALA A C 1
ATOM 2665 O O . ALA A 1 366 ? -12.119 25.712 8.919 1.00 89.06 366 ALA A O 1
ATOM 2666 N N . ALA A 1 367 ? -10.775 24.225 7.913 1.00 88.50 367 ALA A N 1
ATOM 2667 C CA . ALA A 1 367 ? -11.308 24.423 6.566 1.00 88.50 367 ALA A CA 1
ATOM 2668 C C . ALA A 1 367 ? -12.803 24.073 6.474 1.00 88.50 367 ALA A C 1
ATOM 2670 O O . ALA A 1 367 ? -13.575 24.772 5.820 1.00 88.50 367 ALA A O 1
ATOM 2671 N N . THR A 1 368 ? -13.238 23.032 7.188 1.00 86.69 368 THR A N 1
ATOM 2672 C CA . THR A 1 368 ? -14.634 22.588 7.215 1.00 86.69 368 THR A CA 1
ATOM 2673 C C . THR A 1 368 ? -15.467 23.235 8.319 1.00 86.69 368 THR A C 1
ATOM 2675 O O . THR A 1 368 ? -16.620 22.845 8.501 1.00 86.69 368 THR A O 1
ATOM 2678 N N . ALA A 1 369 ? -14.931 24.203 9.072 1.00 85.12 369 ALA A N 1
ATOM 2679 C CA . ALA A 1 369 ? -15.595 24.779 10.247 1.00 85.12 369 ALA A CA 1
ATOM 2680 C C . ALA A 1 369 ? -16.972 25.394 9.940 1.00 85.12 369 ALA A C 1
ATOM 2682 O O . ALA A 1 369 ? -17.837 25.427 10.811 1.00 85.12 369 ALA A O 1
ATOM 2683 N N . ARG A 1 370 ? -17.191 25.822 8.689 1.00 85.06 370 ARG A N 1
ATOM 2684 C CA . ARG A 1 370 ? -18.470 26.359 8.193 1.00 85.06 370 ARG A CA 1
ATOM 2685 C C . ARG A 1 370 ? -19.578 25.306 8.055 1.00 85.06 370 ARG A C 1
ATOM 2687 O O . ARG A 1 370 ? -20.736 25.660 7.884 1.00 85.06 370 ARG A O 1
ATOM 2694 N N . SER A 1 371 ? -19.240 24.021 8.130 1.00 86.19 371 SER A N 1
ATOM 2695 C CA . SER A 1 371 ? -20.164 22.903 7.929 1.00 86.19 371 SER A CA 1
ATOM 2696 C C . SER A 1 371 ? -20.240 22.024 9.180 1.00 86.19 371 SER A C 1
ATOM 2698 O O . SER A 1 371 ? -19.227 21.508 9.647 1.00 86.19 371 SER A O 1
ATOM 2700 N N . VAL A 1 372 ? -21.446 21.826 9.726 1.00 80.88 372 VAL A N 1
ATOM 2701 C CA . VAL A 1 372 ? -21.640 21.139 11.019 1.00 80.88 372 VAL A CA 1
ATOM 2702 C C . VAL A 1 372 ? -21.168 19.682 10.967 1.00 80.88 372 VAL A C 1
ATOM 2704 O O . VAL A 1 372 ? -20.422 19.240 11.839 1.00 80.88 372 VAL A O 1
ATOM 2707 N N . VAL A 1 373 ? -21.561 18.930 9.935 1.00 81.06 373 VAL A N 1
ATOM 2708 C CA . VAL A 1 373 ? -21.300 17.481 9.866 1.00 81.06 373 VAL A CA 1
ATOM 2709 C C . VAL A 1 373 ? -19.809 17.161 9.644 1.00 81.06 373 VAL A C 1
ATOM 2711 O O . VAL A 1 373 ? -19.255 16.404 10.446 1.00 81.06 373 VAL A O 1
ATOM 2714 N N . PRO A 1 374 ? -19.107 17.753 8.655 1.00 82.31 374 PRO A N 1
ATOM 2715 C CA . PRO A 1 374 ? -17.676 17.509 8.466 1.00 82.31 374 PRO A CA 1
ATOM 2716 C C . PRO A 1 374 ? -16.812 18.064 9.608 1.00 82.31 374 PRO A C 1
ATOM 2718 O O . PRO A 1 374 ? -15.864 17.399 10.024 1.00 82.31 374 PRO A O 1
ATOM 2721 N N . ALA A 1 375 ? -17.163 19.221 10.192 1.00 83.44 375 ALA A N 1
ATOM 2722 C CA . ALA A 1 375 ? -16.438 19.759 11.346 1.00 83.44 375 ALA A CA 1
ATOM 2723 C C . ALA A 1 375 ? -16.547 18.846 12.576 1.00 83.44 375 ALA A C 1
ATOM 2725 O O . ALA A 1 375 ? -15.552 18.611 13.268 1.00 83.44 375 ALA A O 1
ATOM 2726 N N . MET A 1 376 ? -17.738 18.299 12.846 1.00 83.56 376 MET A N 1
ATOM 2727 C CA . MET A 1 376 ? -17.944 17.355 13.948 1.00 83.56 376 MET A CA 1
ATOM 2728 C C . MET A 1 376 ? -17.185 16.046 13.716 1.00 83.56 376 MET A C 1
ATOM 2730 O O . MET A 1 376 ? -16.538 15.553 14.641 1.00 83.56 376 MET A O 1
ATOM 2734 N N . ALA A 1 377 ? -17.187 15.520 12.489 1.00 84.44 377 ALA A N 1
ATOM 2735 C CA . ALA A 1 377 ? -16.435 14.318 12.135 1.00 84.44 377 ALA A CA 1
ATOM 2736 C C . ALA A 1 377 ? -14.911 14.522 12.261 1.00 84.44 377 ALA A C 1
ATOM 2738 O O . ALA A 1 377 ? -14.238 13.713 12.901 1.00 84.44 377 ALA A O 1
ATOM 2739 N N . ALA A 1 378 ? -14.368 15.639 11.761 1.00 84.38 378 ALA A N 1
ATOM 2740 C CA . ALA A 1 378 ? -12.946 15.963 11.900 1.00 84.38 378 ALA A CA 1
ATOM 2741 C C . ALA A 1 378 ? -12.534 16.111 13.378 1.00 84.38 378 ALA A C 1
ATOM 2743 O O . ALA A 1 378 ? -11.511 15.572 13.811 1.00 84.38 378 ALA A O 1
ATOM 2744 N N . ARG A 1 379 ? -13.362 16.780 14.194 1.00 85.06 379 ARG A N 1
ATOM 2745 C CA . ARG A 1 379 ? -13.151 16.888 15.649 1.00 85.06 379 ARG A CA 1
ATOM 2746 C C . ARG A 1 379 ? -13.255 15.534 16.354 1.00 85.06 379 ARG A C 1
ATOM 2748 O O . ARG A 1 379 ? -12.511 15.308 17.307 1.00 85.06 379 ARG A O 1
ATOM 2755 N N . ASN A 1 380 ? -14.125 14.632 15.895 1.00 85.25 380 ASN A N 1
ATOM 2756 C CA . ASN A 1 380 ? -14.221 13.269 16.419 1.00 85.25 380 ASN A CA 1
ATOM 2757 C C . ASN A 1 380 ? -12.909 12.501 16.204 1.00 85.25 380 ASN A C 1
ATOM 2759 O O . ASN A 1 380 ? -12.347 11.946 17.148 1.00 85.25 380 ASN A O 1
ATOM 2763 N N . SER A 1 381 ? -12.348 12.565 14.994 1.00 84.88 381 SER A N 1
ATOM 2764 C CA . SER A 1 381 ? -11.067 11.926 14.671 1.00 84.88 381 SER A CA 1
ATOM 2765 C C . SER A 1 381 ? -9.890 12.454 15.500 1.00 84.88 381 SER A C 1
ATOM 2767 O O . SER A 1 381 ? -8.953 11.700 15.778 1.00 84.88 381 SER A O 1
ATOM 2769 N N . LEU A 1 382 ? -9.941 13.722 15.931 1.00 85.44 382 LEU A N 1
ATOM 2770 C CA . LEU A 1 382 ? -8.934 14.344 16.800 1.00 85.44 382 LEU A CA 1
ATOM 2771 C C . LEU A 1 382 ? -8.988 13.860 18.257 1.00 85.44 382 LEU A C 1
ATOM 2773 O O . LEU A 1 382 ? -7.985 13.989 18.960 1.00 85.44 382 LEU A O 1
ATOM 2777 N N . ARG A 1 383 ? -10.108 13.283 18.717 1.00 82.94 383 ARG A N 1
ATOM 2778 C CA . ARG A 1 383 ? -10.222 12.723 20.078 1.00 82.94 383 ARG A CA 1
ATOM 2779 C C . ARG A 1 383 ? -9.448 11.414 20.236 1.00 82.94 383 ARG A C 1
ATOM 2781 O O . ARG A 1 383 ? -8.931 11.147 21.315 1.00 82.94 383 ARG A O 1
ATOM 2788 N N . ALA A 1 384 ? -9.311 10.635 19.160 1.00 77.06 384 ALA A N 1
ATOM 2789 C CA . ALA A 1 384 ? -8.627 9.339 19.159 1.00 77.06 384 ALA A CA 1
ATOM 2790 C C . ALA A 1 384 ? -7.476 9.278 18.125 1.00 77.06 384 ALA A C 1
ATOM 2792 O O . ALA A 1 384 ? -7.469 8.415 17.240 1.00 77.06 384 ALA A O 1
ATOM 2793 N N . PRO A 1 385 ? -6.453 10.149 18.228 1.00 79.25 385 PRO A N 1
ATOM 2794 C CA . PRO A 1 385 ? -5.481 10.387 17.157 1.00 79.25 385 PRO A CA 1
ATOM 2795 C C . PRO A 1 385 ? -4.648 9.155 16.785 1.00 79.25 385 PRO A C 1
ATOM 2797 O O . PRO A 1 385 ? -4.336 8.944 15.617 1.00 79.25 385 PRO A O 1
ATOM 2800 N N . ARG A 1 386 ? -4.305 8.298 17.758 1.00 79.56 386 ARG A N 1
ATOM 2801 C CA . ARG A 1 386 ? -3.544 7.060 17.502 1.00 79.56 386 ARG A CA 1
ATOM 2802 C C . ARG A 1 386 ? -4.334 6.047 16.688 1.00 79.56 386 ARG A C 1
ATOM 2804 O O . ARG A 1 386 ? -3.752 5.321 15.892 1.00 79.56 386 ARG A O 1
ATOM 2811 N N . ARG A 1 387 ? -5.641 5.982 16.917 1.00 78.69 387 ARG A N 1
ATOM 2812 C CA . ARG A 1 387 ? -6.529 5.063 16.215 1.00 78.69 387 ARG A CA 1
ATOM 2813 C C . ARG A 1 387 ? -6.760 5.534 14.789 1.00 78.69 387 ARG A C 1
ATOM 2815 O O . ARG A 1 387 ? -6.587 4.743 13.871 1.00 78.69 387 ARG A O 1
ATOM 2822 N N . THR A 1 388 ? -7.060 6.820 14.619 1.00 84.12 388 THR A N 1
ATOM 2823 C CA . THR A 1 388 ? -7.195 7.435 13.296 1.00 84.12 388 THR A CA 1
ATOM 2824 C C . THR A 1 388 ? -5.900 7.273 12.499 1.00 84.12 388 THR A C 1
ATOM 2826 O O . THR A 1 388 ? -5.946 6.834 11.358 1.00 84.12 388 THR A O 1
ATOM 2829 N N . ALA A 1 389 ? -4.733 7.479 13.126 1.00 85.31 389 ALA A N 1
ATOM 2830 C CA . ALA A 1 389 ? -3.439 7.267 12.477 1.00 85.31 389 ALA A CA 1
ATOM 2831 C C . ALA A 1 389 ? -3.251 5.840 11.945 1.00 85.31 389 ALA A C 1
ATOM 2833 O O . ALA A 1 389 ? -2.863 5.686 10.794 1.00 85.31 389 ALA A O 1
ATOM 2834 N N . ARG A 1 390 ? -3.578 4.795 12.719 1.00 81.19 390 ARG A N 1
ATOM 2835 C CA . ARG A 1 390 ? -3.469 3.398 12.244 1.00 81.19 390 ARG A CA 1
ATOM 2836 C C . ARG A 1 390 ? -4.336 3.122 11.016 1.00 81.19 390 ARG A C 1
ATOM 2838 O O . ARG A 1 390 ? -3.897 2.412 10.114 1.00 81.19 390 ARG A O 1
ATOM 2845 N N . ALA A 1 391 ? -5.544 3.688 10.982 1.00 79.94 391 ALA A N 1
ATOM 2846 C CA . ALA A 1 391 ? -6.451 3.545 9.848 1.00 79.94 391 ALA A CA 1
ATOM 2847 C C . ALA A 1 391 ? -5.930 4.282 8.606 1.00 79.94 391 ALA A C 1
ATOM 2849 O O . ALA A 1 391 ? -5.883 3.708 7.522 1.00 79.94 391 ALA A O 1
ATOM 2850 N N . THR A 1 392 ? -5.474 5.525 8.771 1.00 87.38 392 THR A N 1
ATOM 2851 C CA . THR A 1 392 ? -4.997 6.358 7.661 1.00 87.38 392 THR A CA 1
ATOM 2852 C C . THR A 1 392 ? -3.647 5.897 7.111 1.00 87.38 392 THR A C 1
ATOM 2854 O O . THR A 1 392 ? -3.438 5.976 5.909 1.00 87.38 392 THR A O 1
ATOM 2857 N N . VAL A 1 393 ? -2.739 5.380 7.947 1.00 87.00 393 VAL A N 1
ATOM 2858 C CA . VAL A 1 393 ? -1.401 4.926 7.519 1.00 87.00 393 VAL A CA 1
ATOM 2859 C C . VAL A 1 393 ? -1.474 3.833 6.457 1.00 87.00 393 VAL A C 1
ATOM 2861 O O . VAL A 1 393 ? -0.714 3.890 5.500 1.00 87.00 393 VAL A O 1
ATOM 2864 N N . GLY A 1 394 ? -2.398 2.873 6.588 1.00 81.38 394 GLY A N 1
ATOM 2865 C CA . GLY A 1 394 ? -2.584 1.818 5.584 1.00 81.38 394 GLY A CA 1
ATOM 2866 C C . GLY A 1 394 ? -2.879 2.389 4.195 1.00 81.38 394 GLY A C 1
ATOM 2867 O O . GLY A 1 394 ? -2.234 2.020 3.216 1.00 81.38 394 GLY A O 1
ATOM 2868 N N . LEU A 1 395 ? -3.806 3.348 4.137 1.00 86.44 395 LEU A N 1
ATOM 2869 C CA . LEU A 1 395 ? -4.174 4.031 2.901 1.00 86.44 395 LEU A CA 1
ATOM 2870 C C . LEU A 1 395 ? -3.072 4.977 2.404 1.00 86.44 395 LEU A C 1
ATOM 2872 O O . LEU A 1 395 ? -2.868 5.105 1.204 1.00 86.44 395 LEU A O 1
ATOM 2876 N N . LEU A 1 396 ? -2.335 5.610 3.316 1.00 90.94 396 LEU A N 1
ATOM 2877 C CA . LEU A 1 396 ? -1.210 6.471 2.967 1.00 90.94 396 LEU A CA 1
ATOM 2878 C C . LEU A 1 396 ? -0.121 5.681 2.229 1.00 90.94 396 LEU A C 1
ATOM 2880 O O . LEU A 1 396 ? 0.295 6.103 1.161 1.00 90.94 396 LEU A O 1
ATOM 2884 N N . ILE A 1 397 ? 0.291 4.518 2.753 1.00 88.25 397 ILE A N 1
ATOM 2885 C CA . ILE A 1 397 ? 1.294 3.634 2.121 1.00 88.25 397 ILE A CA 1
ATOM 2886 C C . ILE A 1 397 ? 0.874 3.265 0.703 1.00 88.25 397 ILE A C 1
ATOM 2888 O O . ILE A 1 397 ? 1.654 3.391 -0.235 1.00 88.25 397 ILE A O 1
ATOM 2892 N N . ALA A 1 398 ? -0.375 2.834 0.569 1.00 84.81 398 ALA A N 1
ATOM 2893 C CA . ALA A 1 398 ? -0.985 2.465 -0.692 1.00 84.81 398 ALA A CA 1
ATOM 2894 C C . ALA A 1 398 ? -0.918 3.588 -1.734 1.00 84.81 398 ALA A C 1
ATOM 2896 O O . ALA A 1 398 ? -0.374 3.402 -2.821 1.00 84.81 398 ALA A O 1
ATOM 2897 N N . VAL A 1 399 ? -1.466 4.756 -1.390 1.00 91.25 399 VAL A N 1
ATOM 2898 C CA . VAL A 1 399 ? -1.545 5.888 -2.314 1.00 91.25 399 VAL A CA 1
ATOM 2899 C C . VAL A 1 399 ? -0.158 6.437 -2.626 1.00 91.25 399 VAL A C 1
ATOM 2901 O O . VAL A 1 399 ? 0.116 6.731 -3.787 1.00 91.25 399 VAL A O 1
ATOM 2904 N N . THR A 1 400 ? 0.725 6.536 -1.627 1.00 93.75 400 THR A N 1
ATOM 2905 C CA . THR A 1 400 ? 2.113 6.952 -1.848 1.00 93.75 400 THR A CA 1
ATOM 2906 C C . THR A 1 400 ? 2.795 6.032 -2.839 1.00 93.75 400 THR A C 1
ATOM 2908 O O . THR A 1 400 ? 3.365 6.532 -3.797 1.00 93.75 400 THR A O 1
ATOM 2911 N N . LEU A 1 401 ? 2.685 4.711 -2.675 1.00 90.50 401 LEU A N 1
ATOM 2912 C CA . LEU A 1 401 ? 3.347 3.783 -3.584 1.00 90.50 401 LEU A CA 1
ATOM 2913 C C . LEU A 1 401 ? 2.805 3.883 -5.015 1.00 90.50 401 LEU A C 1
ATOM 2915 O O . LEU A 1 401 ? 3.583 3.943 -5.966 1.00 90.50 401 LEU A O 1
ATOM 2919 N N . MET A 1 402 ? 1.478 3.949 -5.153 1.00 90.06 402 MET A N 1
ATOM 2920 C CA . MET A 1 402 ? 0.806 4.131 -6.440 1.00 90.06 402 MET A CA 1
ATOM 2921 C C . MET A 1 402 ? 1.316 5.383 -7.158 1.00 90.06 402 MET A C 1
ATOM 2923 O O . MET A 1 402 ? 1.700 5.333 -8.324 1.00 90.06 402 MET A O 1
ATOM 2927 N N . ALA A 1 403 ? 1.353 6.504 -6.433 1.00 93.38 403 ALA A N 1
ATOM 2928 C CA . ALA A 1 403 ? 1.793 7.781 -6.961 1.00 93.38 403 ALA A CA 1
ATOM 2929 C C . ALA A 1 403 ? 3.301 7.809 -7.236 1.00 93.38 403 ALA A C 1
ATOM 2931 O O . ALA A 1 403 ? 3.696 8.356 -8.255 1.00 93.38 403 ALA A O 1
ATOM 2932 N N . THR A 1 404 ? 4.138 7.174 -6.410 1.00 93.50 404 THR A N 1
ATOM 2933 C CA . THR A 1 404 ? 5.584 7.061 -6.655 1.00 93.50 404 THR A CA 1
ATOM 2934 C C . THR A 1 404 ? 5.874 6.403 -7.994 1.00 93.50 404 THR A C 1
ATOM 2936 O O . THR A 1 404 ? 6.626 6.963 -8.787 1.00 93.50 404 THR A O 1
ATOM 2939 N N . PHE A 1 405 ? 5.256 5.260 -8.283 1.00 89.56 405 PHE A N 1
ATOM 2940 C CA . PHE A 1 405 ? 5.487 4.583 -9.556 1.00 89.56 405 PHE A CA 1
ATOM 2941 C C . PHE A 1 405 ? 4.851 5.312 -10.735 1.00 89.56 405 PHE A C 1
ATOM 2943 O O . PHE A 1 405 ? 5.506 5.467 -11.757 1.00 89.56 405 PHE A O 1
ATOM 2950 N N . ALA A 1 406 ? 3.614 5.794 -10.603 1.00 91.19 406 ALA A N 1
ATOM 2951 C CA . ALA A 1 406 ? 2.940 6.480 -11.702 1.00 91.19 406 ALA A CA 1
ATOM 2952 C C . ALA A 1 406 ? 3.614 7.814 -12.063 1.00 91.19 406 ALA A C 1
ATOM 2954 O O . ALA A 1 406 ? 3.832 8.083 -13.240 1.00 91.19 406 ALA A O 1
ATOM 2955 N N . VAL A 1 407 ? 3.982 8.629 -11.067 1.00 93.44 407 VAL A N 1
ATOM 2956 C CA . VAL A 1 407 ? 4.710 9.889 -11.286 1.00 93.44 407 VAL A CA 1
ATOM 2957 C C . VAL A 1 407 ? 6.131 9.611 -11.750 1.00 93.44 407 VAL A C 1
ATOM 2959 O O . VAL A 1 407 ? 6.592 10.269 -12.674 1.00 93.44 407 VAL A O 1
ATOM 2962 N N . GLY A 1 408 ? 6.822 8.641 -11.145 1.00 91.56 408 GLY A N 1
ATOM 2963 C CA . GLY A 1 408 ? 8.183 8.287 -11.545 1.00 91.56 408 GLY A CA 1
ATOM 2964 C C . GLY A 1 408 ? 8.247 7.816 -12.994 1.00 91.56 408 GLY A C 1
ATOM 2965 O O . GLY A 1 408 ? 9.035 8.344 -13.773 1.00 91.56 408 GLY A O 1
ATOM 2966 N N . PHE A 1 409 ? 7.353 6.904 -13.380 1.00 88.88 409 PHE A N 1
ATOM 2967 C CA . PHE A 1 409 ? 7.254 6.417 -14.752 1.00 88.88 409 PHE A CA 1
ATOM 2968 C C . PHE A 1 409 ? 6.869 7.531 -15.731 1.00 88.88 409 PHE A C 1
ATOM 2970 O O . PHE A 1 409 ? 7.542 7.706 -16.737 1.00 88.88 409 PHE A O 1
ATOM 2977 N N . ALA A 1 410 ? 5.838 8.329 -15.431 1.00 90.19 410 ALA A N 1
ATOM 2978 C CA . ALA A 1 410 ? 5.403 9.409 -16.319 1.00 90.19 410 ALA A CA 1
ATOM 2979 C C . ALA A 1 410 ? 6.445 10.527 -16.462 1.00 90.19 410 ALA A C 1
ATOM 2981 O O . ALA A 1 410 ? 6.620 11.080 -17.544 1.00 90.19 410 ALA A O 1
ATOM 2982 N N . THR A 1 411 ? 7.160 10.843 -15.381 1.00 91.25 411 THR A N 1
ATOM 2983 C CA . THR A 1 411 ? 8.258 11.814 -15.413 1.00 91.25 411 THR A CA 1
ATOM 2984 C C . THR A 1 411 ? 9.402 11.274 -16.272 1.00 91.25 411 THR A C 1
ATOM 2986 O O . THR A 1 411 ? 9.872 11.980 -17.159 1.00 91.25 411 THR A O 1
ATOM 2989 N N . TYR A 1 412 ? 9.796 10.012 -16.086 1.00 87.00 412 TYR A N 1
ATOM 2990 C CA . TYR A 1 412 ? 10.831 9.377 -16.904 1.00 87.00 412 TYR A CA 1
ATOM 2991 C C . TYR A 1 412 ? 10.426 9.276 -18.388 1.00 87.00 412 TYR A C 1
ATOM 2993 O O . TYR A 1 412 ? 11.217 9.615 -19.262 1.00 87.00 412 TYR A O 1
ATOM 3001 N N . ALA A 1 413 ? 9.168 8.930 -18.676 1.00 85.94 413 ALA A N 1
ATOM 3002 C CA . ALA A 1 413 ? 8.602 8.950 -20.027 1.00 85.94 413 ALA A CA 1
ATOM 3003 C C . ALA A 1 413 ? 8.709 10.336 -20.672 1.00 85.94 413 ALA A C 1
ATOM 3005 O O . ALA A 1 413 ? 9.110 10.459 -21.825 1.00 85.94 413 ALA A O 1
ATOM 3006 N N . SER A 1 414 ? 8.392 11.392 -19.914 1.00 87.06 414 SER A N 1
ATOM 3007 C CA . SER A 1 414 ? 8.485 12.762 -20.419 1.00 87.06 414 SER A CA 1
ATOM 3008 C C . SER A 1 414 ? 9.927 13.181 -20.722 1.00 87.06 414 SER A C 1
ATOM 3010 O O . SER A 1 414 ? 10.164 13.824 -21.742 1.00 87.06 414 SER A O 1
ATOM 3012 N N . MET A 1 415 ? 10.892 12.756 -19.895 1.00 84.88 415 MET A N 1
ATOM 3013 C CA . MET A 1 415 ? 12.323 12.990 -20.128 1.00 84.88 415 MET A CA 1
ATOM 3014 C C . MET A 1 415 ? 12.775 12.312 -21.421 1.00 84.88 415 MET A C 1
ATOM 3016 O O . MET A 1 415 ? 13.425 12.944 -22.248 1.00 84.88 415 MET A O 1
ATOM 3020 N N . LEU A 1 416 ? 12.359 11.061 -21.626 1.00 81.00 416 LEU A N 1
ATOM 3021 C CA . LEU A 1 416 ? 12.670 10.310 -22.836 1.00 81.00 416 LEU A CA 1
ATOM 3022 C C . LEU A 1 416 ? 12.034 10.943 -24.082 1.00 81.00 416 LEU A C 1
ATOM 3024 O O . LEU A 1 416 ? 12.702 11.081 -25.098 1.00 81.00 416 LEU A O 1
ATOM 3028 N N . SER A 1 417 ? 10.777 11.393 -23.996 1.00 82.06 417 SER A N 1
ATOM 3029 C CA . SER A 1 417 ? 10.091 12.043 -25.123 1.00 82.06 417 SER A CA 1
ATOM 3030 C C . SER A 1 417 ? 10.710 13.384 -25.526 1.00 82.06 417 SER A C 1
ATOM 3032 O O . SER A 1 417 ? 10.691 13.730 -26.702 1.00 82.06 417 SER A O 1
ATOM 3034 N N . GLN A 1 418 ? 11.279 14.136 -24.574 1.00 82.31 418 GLN A N 1
ATOM 3035 C CA . GLN A 1 418 ? 11.991 15.375 -24.896 1.00 82.31 418 GLN A CA 1
ATOM 3036 C C . GLN A 1 418 ? 13.290 15.079 -25.641 1.00 82.31 418 GLN A C 1
ATOM 3038 O O . GLN A 1 418 ? 13.568 15.721 -26.642 1.00 82.31 418 GLN A O 1
ATOM 3043 N N . GLN A 1 419 ? 14.032 14.056 -25.217 1.00 79.06 419 GLN A N 1
ATOM 3044 C CA . GLN A 1 419 ? 15.239 13.630 -25.927 1.00 79.06 419 GLN A CA 1
ATOM 3045 C C . GLN A 1 419 ? 14.928 13.021 -27.300 1.00 79.06 419 GLN A C 1
ATOM 3047 O O . GLN A 1 419 ? 15.682 13.217 -28.248 1.00 79.06 419 GLN A O 1
ATOM 3052 N N . ALA A 1 420 ? 13.798 12.320 -27.427 1.00 78.94 420 ALA A N 1
ATOM 3053 C CA . ALA A 1 420 ? 13.310 11.812 -28.705 1.00 78.94 420 ALA A CA 1
ATOM 3054 C C . ALA A 1 420 ? 12.983 12.925 -29.704 1.00 78.94 420 ALA A C 1
ATOM 3056 O O . ALA A 1 420 ? 13.175 12.737 -30.904 1.00 78.94 420 ALA A O 1
ATOM 3057 N N . ALA A 1 421 ? 12.530 14.086 -29.221 1.00 80.44 421 ALA A N 1
ATOM 3058 C CA . ALA A 1 421 ? 12.308 15.251 -30.069 1.00 80.44 421 ALA A CA 1
ATOM 3059 C C . ALA A 1 421 ? 13.620 15.841 -30.615 1.00 80.44 421 ALA A C 1
ATOM 3061 O O . ALA A 1 421 ? 13.608 16.390 -31.716 1.00 80.44 421 ALA A O 1
ATOM 3062 N N . ASP A 1 422 ? 14.728 15.698 -29.879 1.00 80.19 422 ASP A N 1
ATOM 3063 C CA . ASP A 1 422 ? 16.045 16.177 -30.306 1.00 80.19 422 ASP A CA 1
ATOM 3064 C C . ASP A 1 422 ? 16.674 15.259 -31.378 1.00 80.19 422 ASP A C 1
ATOM 3066 O O . ASP A 1 422 ? 17.243 15.774 -32.337 1.00 80.19 422 ASP A O 1
ATOM 3070 N N . ASP A 1 423 ? 16.512 13.927 -31.283 1.00 79.19 423 ASP A N 1
ATOM 3071 C CA . ASP A 1 423 ? 17.055 12.943 -32.250 1.00 79.19 423 ASP A CA 1
ATOM 3072 C C . ASP A 1 423 ? 16.040 11.835 -32.660 1.00 79.19 423 ASP A C 1
ATOM 3074 O O . ASP A 1 423 ? 16.160 10.674 -32.245 1.00 79.19 423 ASP A O 1
ATOM 3078 N N . PRO A 1 424 ? 15.052 12.115 -33.534 1.00 77.56 424 PRO A N 1
ATOM 3079 C CA . PRO A 1 424 ? 13.928 11.202 -33.803 1.00 77.56 424 PRO A CA 1
ATOM 3080 C C . PRO A 1 424 ? 14.305 9.820 -34.368 1.00 77.56 424 PRO A C 1
ATOM 3082 O O . PRO A 1 424 ? 13.628 8.824 -34.100 1.00 77.56 424 PRO A O 1
ATOM 3085 N N . GLU A 1 425 ? 15.382 9.727 -35.156 1.00 77.81 425 GLU A N 1
ATOM 3086 C CA . GLU A 1 425 ? 15.828 8.454 -35.745 1.00 77.81 425 GLU A CA 1
ATOM 3087 C C . GLU A 1 425 ? 16.452 7.507 -34.710 1.00 77.81 425 GLU A C 1
ATOM 3089 O O . GLU A 1 425 ? 16.331 6.289 -34.846 1.00 77.81 425 GLU A O 1
ATOM 3094 N N . TYR A 1 426 ? 17.056 8.043 -33.644 1.00 73.00 426 TYR A N 1
ATOM 3095 C CA . TYR A 1 426 ? 17.665 7.245 -32.578 1.00 73.00 426 TYR A CA 1
ATOM 3096 C C . TYR A 1 426 ? 16.611 6.644 -31.630 1.00 73.00 426 TYR A C 1
ATOM 3098 O O . TYR A 1 426 ? 16.778 5.523 -31.147 1.00 73.00 426 TYR A O 1
ATOM 3106 N N . TYR A 1 427 ? 15.498 7.350 -31.390 1.00 71.88 427 TYR A N 1
ATOM 3107 C CA . TYR A 1 427 ? 14.504 6.956 -30.381 1.00 71.88 427 TYR A CA 1
ATOM 3108 C C . TYR A 1 427 ? 13.334 6.110 -30.900 1.00 71.88 427 TYR A C 1
ATOM 3110 O O . TYR A 1 427 ? 12.656 5.484 -30.087 1.00 71.88 427 TYR A O 1
ATOM 3118 N N . ARG A 1 428 ? 13.137 5.970 -32.219 1.00 73.00 428 ARG A N 1
ATOM 3119 C CA . ARG A 1 428 ? 12.053 5.138 -32.788 1.00 73.00 428 ARG A CA 1
ATOM 3120 C C . ARG A 1 428 ? 12.027 3.694 -32.266 1.00 73.00 428 ARG A C 1
ATOM 3122 O O . ARG A 1 428 ? 10.964 3.168 -31.968 1.00 73.00 428 ARG A O 1
ATOM 3129 N N . GLY A 1 429 ? 13.191 3.054 -32.129 1.00 66.88 429 GLY A N 1
ATOM 3130 C CA . GLY A 1 429 ? 13.291 1.694 -31.571 1.00 66.88 429 GLY A CA 1
ATOM 3131 C C . GLY A 1 429 ? 13.193 1.634 -30.040 1.00 66.88 429 GLY A C 1
ATOM 3132 O O . GLY A 1 429 ? 12.941 0.571 -29.476 1.00 66.88 429 GLY A O 1
ATOM 3133 N N . ILE A 1 430 ? 13.392 2.767 -29.360 1.00 70.06 430 ILE A N 1
ATOM 3134 C CA . ILE A 1 430 ? 13.283 2.887 -27.902 1.00 70.06 430 ILE A CA 1
ATOM 3135 C C . ILE A 1 430 ? 11.812 3.069 -27.502 1.00 70.06 430 ILE A C 1
ATOM 3137 O O . ILE A 1 430 ? 11.411 2.542 -26.468 1.00 70.06 430 ILE A O 1
ATOM 3141 N N . GLU A 1 431 ? 10.993 3.732 -28.326 1.00 70.44 431 GLU A N 1
ATOM 3142 C CA . GLU A 1 431 ? 9.549 3.900 -28.093 1.00 70.44 431 GLU A CA 1
ATOM 3143 C C . GLU A 1 431 ? 8.815 2.554 -27.953 1.00 70.44 431 GLU A C 1
ATOM 3145 O O . GLU A 1 431 ? 8.114 2.349 -26.963 1.00 70.44 431 GLU A O 1
ATOM 3150 N N . GLU A 1 432 ? 9.048 1.586 -28.852 1.00 69.88 432 GLU A N 1
ATOM 3151 C CA . GLU A 1 432 ? 8.429 0.249 -28.756 1.00 69.88 432 GLU A CA 1
ATOM 3152 C C . GLU A 1 432 ? 8.838 -0.501 -27.473 1.00 69.88 432 GLU A C 1
ATOM 3154 O O . GLU A 1 432 ? 8.017 -1.159 -26.827 1.00 69.88 432 GLU A O 1
ATOM 3159 N N . GLN A 1 433 ? 10.105 -0.382 -27.059 1.00 66.06 433 GLN A N 1
ATOM 3160 C CA . GLN A 1 433 ? 10.588 -0.956 -25.797 1.00 66.06 433 GLN A CA 1
ATOM 3161 C C . GLN A 1 433 ? 9.970 -0.246 -24.587 1.00 66.06 433 GLN A C 1
ATOM 3163 O O . GLN A 1 433 ? 9.665 -0.873 -23.567 1.00 66.06 433 GLN A O 1
ATOM 3168 N N . PHE A 1 434 ? 9.774 1.066 -24.696 1.00 73.12 434 PHE A N 1
ATOM 3169 C CA . PHE A 1 434 ? 9.199 1.887 -23.647 1.00 73.12 434 PHE A CA 1
ATOM 3170 C C . PHE A 1 434 ? 7.716 1.579 -23.428 1.00 73.12 434 PHE A C 1
ATOM 3172 O O . PHE A 1 434 ? 7.289 1.479 -22.278 1.00 73.12 434 PHE A O 1
ATOM 3179 N N . ASP A 1 435 ? 6.954 1.331 -24.493 1.00 72.75 435 ASP A N 1
ATOM 3180 C CA . ASP A 1 435 ? 5.555 0.902 -24.402 1.00 72.75 435 ASP A CA 1
ATOM 3181 C C . ASP A 1 435 ? 5.417 -0.453 -23.693 1.00 72.75 435 ASP A C 1
ATOM 3183 O O . ASP A 1 435 ? 4.553 -0.632 -22.827 1.00 72.75 435 ASP A O 1
ATOM 3187 N N . GLN A 1 436 ? 6.320 -1.400 -23.962 1.00 68.50 436 GLN A N 1
ATOM 3188 C CA . GLN A 1 436 ? 6.355 -2.675 -23.236 1.00 68.50 436 GLN A CA 1
ATOM 3189 C C . GLN A 1 436 ? 6.666 -2.479 -21.743 1.00 68.50 436 GLN A C 1
ATOM 3191 O O . GLN A 1 436 ? 6.005 -3.073 -20.880 1.00 68.50 436 GLN A O 1
ATOM 3196 N N . LEU A 1 437 ? 7.628 -1.605 -21.414 1.00 71.88 437 LEU A N 1
ATOM 3197 C CA . LEU A 1 437 ? 7.904 -1.217 -20.028 1.00 71.88 437 LEU A CA 1
ATOM 3198 C C . LEU A 1 437 ? 6.679 -0.542 -19.388 1.00 71.88 437 LEU A C 1
ATOM 3200 O O . LEU A 1 437 ? 6.346 -0.858 -18.244 1.00 71.88 437 LEU A O 1
ATOM 3204 N N . ALA A 1 438 ? 5.961 0.315 -20.119 1.00 77.31 438 ALA A N 1
ATOM 3205 C CA . ALA A 1 438 ? 4.760 1.002 -19.647 1.00 77.31 438 ALA A CA 1
ATOM 3206 C C . ALA A 1 438 ? 3.655 0.026 -19.241 1.00 77.31 438 ALA A C 1
ATOM 3208 O O . ALA A 1 438 ? 3.061 0.167 -18.166 1.00 77.31 438 ALA A O 1
ATOM 3209 N N . VAL A 1 439 ? 3.398 -0.995 -20.063 1.00 75.19 439 VAL A N 1
ATOM 3210 C CA . VAL A 1 439 ? 2.402 -2.036 -19.771 1.00 75.19 439 VAL A CA 1
ATOM 3211 C C . VAL A 1 439 ? 2.786 -2.814 -18.508 1.00 75.19 439 VAL A C 1
ATOM 3213 O O . VAL A 1 439 ? 1.943 -3.011 -17.626 1.00 75.19 439 VAL A O 1
ATOM 3216 N N . MET A 1 440 ? 4.061 -3.188 -18.361 1.00 71.88 440 MET A N 1
ATOM 3217 C CA . MET A 1 440 ? 4.560 -3.885 -17.170 1.00 71.88 440 MET A CA 1
ATOM 3218 C C . MET A 1 440 ? 4.405 -3.032 -15.899 1.00 71.88 440 MET A C 1
ATOM 3220 O O . MET A 1 440 ? 3.871 -3.508 -14.892 1.00 71.88 440 MET A O 1
ATOM 3224 N N . PHE A 1 441 ? 4.828 -1.764 -15.940 1.00 76.31 441 PHE A N 1
ATOM 3225 C CA . PHE A 1 441 ? 4.682 -0.834 -14.816 1.00 76.31 441 PHE A CA 1
ATOM 3226 C C . PHE A 1 441 ? 3.208 -0.612 -14.460 1.00 76.31 441 PHE A C 1
ATOM 3228 O O . PHE A 1 441 ? 2.855 -0.634 -13.281 1.00 76.31 441 PHE A O 1
ATOM 3235 N N . THR A 1 442 ? 2.332 -0.469 -15.456 1.00 78.75 442 THR A N 1
ATOM 3236 C CA . THR A 1 442 ? 0.885 -0.295 -15.254 1.00 78.75 442 THR A CA 1
ATOM 3237 C C . THR A 1 442 ? 0.265 -1.503 -14.556 1.00 78.75 442 THR A C 1
ATOM 3239 O O . THR A 1 442 ? -0.475 -1.341 -13.582 1.00 78.75 442 THR A O 1
ATOM 3242 N N . GLY A 1 443 ? 0.608 -2.720 -14.990 1.00 76.00 443 GLY A N 1
ATOM 3243 C CA . GLY A 1 443 ? 0.152 -3.953 -14.344 1.00 76.00 443 GLY A CA 1
ATOM 3244 C C . GLY A 1 443 ? 0.588 -4.039 -12.879 1.00 76.00 443 GLY A C 1
ATOM 3245 O O . GLY A 1 443 ? -0.192 -4.419 -12.004 1.00 76.00 443 GLY A O 1
ATOM 3246 N N . LEU A 1 444 ? 1.813 -3.606 -12.585 1.00 74.06 444 LEU A N 1
ATOM 3247 C CA . LEU A 1 444 ? 2.382 -3.662 -11.243 1.00 74.06 444 LEU A CA 1
ATOM 3248 C C . LEU A 1 444 ? 1.807 -2.599 -10.299 1.00 74.06 444 LEU A C 1
ATOM 3250 O O . LEU A 1 444 ? 1.496 -2.892 -9.143 1.00 74.06 444 LEU A O 1
ATOM 3254 N N . VAL A 1 445 ? 1.582 -1.388 -10.810 1.00 78.88 445 VAL A N 1
ATOM 3255 C CA . VAL A 1 445 ? 0.816 -0.334 -10.131 1.00 78.88 445 VAL A CA 1
ATOM 3256 C C . VAL A 1 445 ? -0.598 -0.840 -9.825 1.00 78.88 445 VAL A C 1
ATOM 3258 O O . VAL A 1 445 ? -1.056 -0.740 -8.687 1.00 78.88 445 VAL A O 1
ATOM 3261 N N . GLY A 1 446 ? -1.260 -1.489 -10.786 1.00 79.94 446 GLY A N 1
ATOM 3262 C CA . GLY A 1 446 ? -2.558 -2.136 -10.577 1.00 79.94 446 GLY A CA 1
ATOM 3263 C C . GLY A 1 446 ? -2.537 -3.164 -9.440 1.00 79.94 446 GLY A C 1
ATOM 3264 O O . GLY A 1 446 ? -3.372 -3.108 -8.534 1.00 79.94 446 GLY A O 1
ATOM 3265 N N . ALA A 1 447 ? -1.542 -4.054 -9.426 1.00 75.19 447 ALA A N 1
ATOM 3266 C CA . ALA A 1 447 ? -1.385 -5.064 -8.381 1.00 75.19 447 ALA A CA 1
ATOM 3267 C C . ALA A 1 447 ? -1.127 -4.444 -6.991 1.00 75.19 447 ALA A C 1
ATOM 3269 O O . ALA A 1 447 ? -1.726 -4.872 -5.998 1.00 75.19 447 ALA A O 1
ATOM 3270 N N . ALA A 1 448 ? -0.313 -3.385 -6.909 1.00 75.06 448 ALA A N 1
ATOM 3271 C CA . ALA A 1 448 ? -0.128 -2.613 -5.679 1.00 75.06 448 ALA A CA 1
ATOM 3272 C C . ALA A 1 448 ? -1.449 -1.980 -5.197 1.00 75.06 448 ALA A C 1
ATOM 3274 O O . ALA A 1 448 ? -1.756 -2.019 -4.001 1.00 75.06 448 ALA A O 1
ATOM 3275 N N . GLY A 1 449 ? -2.270 -1.476 -6.125 1.00 78.25 449 GLY A N 1
ATOM 3276 C CA . GLY A 1 449 ? -3.615 -0.959 -5.861 1.00 78.25 449 GLY A CA 1
ATOM 3277 C C . GLY A 1 449 ? -4.580 -1.997 -5.267 1.00 78.25 449 GLY A C 1
ATOM 3278 O O . GLY A 1 449 ? -5.379 -1.670 -4.386 1.00 78.25 449 GLY A O 1
ATOM 3279 N N . VAL A 1 450 ? -4.485 -3.266 -5.673 1.00 77.88 450 VAL A N 1
ATOM 3280 C CA . VAL A 1 450 ? -5.310 -4.354 -5.111 1.00 77.88 450 VAL A CA 1
ATOM 3281 C C . VAL A 1 450 ? -4.934 -4.648 -3.656 1.00 77.88 450 VAL A C 1
ATOM 3283 O O . VAL A 1 450 ? -5.807 -4.750 -2.789 1.00 77.88 450 VAL A O 1
ATOM 3286 N N . ILE A 1 451 ? -3.637 -4.737 -3.352 1.00 74.00 451 ILE A N 1
ATOM 3287 C CA . ILE A 1 451 ? -3.153 -4.968 -1.978 1.00 74.00 451 ILE A CA 1
ATOM 3288 C C . ILE A 1 451 ? -3.547 -3.805 -1.074 1.00 74.00 451 ILE A C 1
ATOM 3290 O O . ILE A 1 451 ? -4.011 -4.006 0.051 1.00 74.00 451 ILE A O 1
ATOM 3294 N N . ALA A 1 452 ? -3.392 -2.588 -1.590 1.00 74.00 452 ALA A N 1
ATOM 3295 C CA . ALA A 1 452 ? -3.842 -1.367 -0.956 1.00 74.00 452 ALA A CA 1
ATOM 3296 C C . ALA A 1 452 ? -5.322 -1.439 -0.563 1.00 74.00 452 ALA A C 1
ATOM 3298 O O . ALA A 1 452 ? -5.655 -1.258 0.610 1.00 74.00 452 ALA A O 1
ATOM 3299 N N . ALA A 1 453 ? -6.198 -1.758 -1.517 1.00 79.50 453 ALA A N 1
ATOM 3300 C CA . ALA A 1 453 ? -7.633 -1.882 -1.290 1.00 79.50 453 ALA A CA 1
ATOM 3301 C C . ALA A 1 453 ? -7.952 -2.887 -0.173 1.00 79.50 453 ALA A C 1
ATOM 3303 O O . ALA A 1 453 ? -8.697 -2.579 0.758 1.00 79.50 453 ALA A O 1
ATOM 3304 N N . ALA A 1 454 ? -7.346 -4.073 -0.216 1.00 76.25 454 ALA A N 1
ATOM 3305 C CA . ALA A 1 454 ? -7.576 -5.104 0.788 1.00 76.25 454 ALA A CA 1
ATOM 3306 C C . ALA A 1 454 ? -7.054 -4.717 2.182 1.00 76.25 454 ALA A C 1
ATOM 3308 O O . ALA A 1 454 ? -7.741 -4.938 3.182 1.00 76.25 454 ALA A O 1
ATOM 3309 N N . GLY A 1 455 ? -5.871 -4.098 2.265 1.00 73.81 455 GLY A N 1
ATOM 3310 C CA . GLY A 1 455 ? -5.317 -3.588 3.520 1.00 73.81 455 GLY A CA 1
ATOM 3311 C C . GLY A 1 455 ? -6.200 -2.500 4.135 1.00 73.81 455 GLY A C 1
ATOM 3312 O O . GLY A 1 455 ? -6.470 -2.517 5.339 1.00 73.81 455 GLY A O 1
ATOM 3313 N N . VAL A 1 456 ? -6.719 -1.594 3.302 1.00 78.31 456 VAL A N 1
ATOM 3314 C CA . VAL A 1 456 ? -7.686 -0.564 3.706 1.00 78.31 456 VAL A CA 1
ATOM 3315 C C . VAL A 1 456 ? -8.948 -1.213 4.258 1.00 78.31 456 VAL A C 1
ATOM 3317 O O . VAL A 1 456 ? -9.370 -0.858 5.360 1.00 78.31 456 VAL A O 1
ATOM 3320 N N . VAL A 1 457 ? -9.520 -2.196 3.555 1.00 80.88 457 VAL A N 1
ATOM 3321 C CA . VAL A 1 457 ? -10.726 -2.911 3.999 1.00 80.88 457 VAL A CA 1
ATOM 3322 C C . VAL A 1 457 ? -10.499 -3.585 5.350 1.00 80.88 457 VAL A C 1
ATOM 3324 O O . VAL A 1 457 ? -11.284 -3.384 6.277 1.00 80.88 457 VAL A O 1
ATOM 3327 N N . ALA A 1 458 ? -9.404 -4.333 5.491 1.00 77.38 458 ALA A N 1
ATOM 3328 C CA . ALA A 1 458 ? -9.074 -5.053 6.715 1.00 77.38 458 ALA A CA 1
ATOM 3329 C C . ALA A 1 458 ? -8.956 -4.110 7.923 1.00 77.38 458 ALA A C 1
ATOM 3331 O O . ALA A 1 458 ? -9.574 -4.333 8.969 1.00 77.38 458 ALA A O 1
ATOM 3332 N N . VAL A 1 459 ? -8.198 -3.022 7.776 1.00 77.06 459 VAL A N 1
ATOM 3333 C CA . VAL A 1 459 ? -7.925 -2.097 8.882 1.00 77.06 459 VAL A CA 1
ATOM 3334 C C . VAL A 1 459 ? -9.149 -1.248 9.219 1.00 77.06 459 VAL A C 1
ATOM 33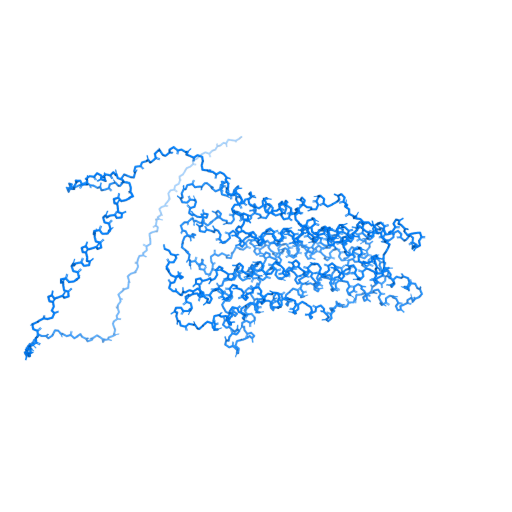36 O O . VAL A 1 459 ? -9.485 -1.102 10.398 1.00 77.06 459 VAL A O 1
ATOM 3339 N N . THR A 1 460 ? -9.832 -0.686 8.220 1.00 81.31 460 THR A N 1
ATOM 3340 C CA . THR A 1 460 ? -11.019 0.156 8.450 1.00 81.31 460 THR A CA 1
ATOM 3341 C C . THR A 1 460 ? -12.149 -0.648 9.079 1.00 81.31 460 THR A C 1
ATOM 3343 O O . THR A 1 460 ? -12.739 -0.198 10.066 1.00 81.31 460 THR A O 1
ATOM 3346 N N . ALA A 1 461 ? -12.388 -1.873 8.600 1.00 79.94 461 ALA A N 1
ATOM 3347 C CA . ALA A 1 461 ? -13.437 -2.720 9.138 1.00 79.94 461 ALA A CA 1
ATOM 3348 C C . ALA A 1 461 ? -13.190 -3.080 10.607 1.00 79.94 461 ALA A C 1
ATOM 3350 O O . ALA A 1 461 ? -14.099 -2.946 11.435 1.00 79.94 461 ALA A O 1
ATOM 3351 N N . LEU A 1 462 ? -11.955 -3.465 10.954 1.00 77.31 462 LEU A N 1
ATOM 3352 C CA . LEU A 1 462 ? -11.586 -3.775 12.336 1.00 77.31 462 LEU A CA 1
ATOM 3353 C C . LEU A 1 462 ? -11.675 -2.529 13.226 1.00 77.31 462 LEU A C 1
ATOM 3355 O O . LEU A 1 462 ? -12.217 -2.580 14.331 1.00 77.31 462 LEU A O 1
ATOM 3359 N N . THR A 1 463 ? -11.193 -1.388 12.727 1.00 77.69 463 THR A N 1
ATOM 3360 C CA . THR A 1 463 ? -11.192 -0.135 13.484 1.00 77.69 463 THR A CA 1
ATOM 3361 C C . THR A 1 463 ? -12.612 0.330 13.778 1.00 77.69 463 THR A C 1
ATOM 3363 O O . THR A 1 463 ? -12.875 0.754 14.899 1.00 77.69 463 THR A O 1
ATOM 3366 N N . ILE A 1 464 ? -13.553 0.227 12.838 1.00 79.75 464 ILE A N 1
ATOM 3367 C CA . ILE A 1 464 ? -14.956 0.601 13.077 1.00 79.75 464 ILE A CA 1
ATOM 3368 C C . ILE A 1 464 ? -15.639 -0.412 14.004 1.00 79.75 464 ILE A C 1
ATOM 3370 O O . ILE A 1 464 ? -16.367 -0.009 14.912 1.00 79.75 464 ILE A O 1
ATOM 3374 N N . ALA A 1 465 ? -15.367 -1.712 13.852 1.00 75.62 465 ALA A N 1
ATOM 3375 C CA . ALA A 1 465 ? -15.930 -2.747 14.721 1.00 75.62 465 ALA A CA 1
ATOM 3376 C C . ALA A 1 465 ? -15.565 -2.534 16.203 1.00 75.62 465 ALA A C 1
ATOM 3378 O O . ALA A 1 465 ? -16.408 -2.692 17.086 1.00 75.62 465 ALA A O 1
ATOM 3379 N N . GLN A 1 466 ? -14.344 -2.070 16.483 1.00 75.00 466 GLN A N 1
ATOM 3380 C CA . GLN A 1 466 ? -13.891 -1.737 17.841 1.00 75.00 466 GLN A CA 1
ATOM 3381 C C . GLN A 1 466 ? -14.632 -0.534 18.464 1.00 75.00 466 GLN A C 1
ATOM 3383 O O . GLN A 1 466 ? -14.553 -0.310 19.667 1.00 75.00 466 GLN A O 1
ATOM 3388 N N . ARG A 1 467 ? -15.363 0.256 17.664 1.00 76.19 467 ARG A N 1
ATOM 3389 C CA . ARG A 1 467 ? -16.086 1.485 18.057 1.00 76.19 467 ARG A CA 1
ATOM 3390 C C . ARG A 1 467 ? -17.524 1.214 18.512 1.00 76.19 467 ARG A C 1
ATOM 3392 O O . ARG A 1 467 ? -18.256 2.154 18.805 1.00 76.19 467 ARG A O 1
ATOM 3399 N N . GLY A 1 468 ? -17.942 -0.052 18.573 1.00 74.12 468 GLY A N 1
ATOM 3400 C CA . GLY A 1 468 ? -19.335 -0.431 18.826 1.00 74.12 468 GLY A CA 1
ATOM 3401 C C . GLY A 1 468 ? -19.944 0.180 20.095 1.00 74.12 468 GLY A C 1
ATOM 3402 O O . GLY A 1 468 ? -21.100 0.591 20.058 1.00 74.12 468 GLY A O 1
ATOM 3403 N N . ARG A 1 469 ? -19.174 0.310 21.189 1.00 72.94 469 ARG A N 1
ATOM 3404 C CA . ARG A 1 469 ? -19.651 0.940 22.438 1.00 72.94 469 ARG A CA 1
ATOM 3405 C C . ARG A 1 469 ? -19.901 2.440 22.287 1.00 72.94 469 ARG A C 1
ATOM 3407 O O . ARG A 1 469 ? -20.956 2.908 22.695 1.00 72.94 469 ARG A O 1
ATOM 3414 N N . GLU A 1 470 ? -18.981 3.177 21.667 1.00 79.81 470 GLU A N 1
ATOM 3415 C CA . GLU A 1 470 ? -19.133 4.619 21.411 1.00 79.81 470 GLU A CA 1
ATOM 3416 C C . GLU A 1 470 ? -20.369 4.885 20.536 1.00 79.81 470 GLU A C 1
ATOM 3418 O O . GLU A 1 470 ? -21.223 5.705 20.871 1.00 79.81 470 GLU A O 1
ATOM 3423 N N . LEU A 1 471 ? -20.507 4.120 19.447 1.00 81.75 471 LEU A N 1
ATOM 3424 C CA . LEU A 1 471 ? -21.644 4.223 18.528 1.00 81.75 471 LEU A CA 1
ATOM 3425 C C . LEU A 1 471 ? -22.962 3.790 19.195 1.00 81.75 471 LEU A C 1
ATOM 3427 O O . LEU A 1 471 ? -24.013 4.362 18.914 1.00 81.75 471 LEU A O 1
ATOM 3431 N N . GLY A 1 472 ? -22.915 2.804 20.095 1.00 79.31 472 GLY A N 1
ATOM 3432 C CA . GLY A 1 472 ? -24.056 2.365 20.896 1.00 79.31 472 GLY A CA 1
ATOM 3433 C C . GLY A 1 472 ? -24.510 3.419 21.907 1.00 79.31 472 GLY A C 1
ATOM 3434 O O . GLY A 1 472 ? -25.705 3.687 21.998 1.00 79.31 472 GLY A O 1
ATOM 3435 N N . LEU A 1 473 ? -23.572 4.070 22.602 1.00 82.56 473 LEU A N 1
ATOM 3436 C CA . LEU A 1 473 ? -23.854 5.155 23.549 1.00 82.56 473 LEU A CA 1
ATOM 3437 C C . LEU A 1 473 ? -24.507 6.355 22.860 1.00 82.56 473 LEU A C 1
ATOM 3439 O O . LEU A 1 473 ? -25.499 6.870 23.367 1.00 82.56 473 LEU A O 1
ATOM 3443 N N . LEU A 1 474 ? -24.033 6.746 21.671 1.00 82.88 474 LEU A N 1
ATOM 3444 C CA . LEU A 1 474 ? -24.675 7.805 20.881 1.00 82.88 474 LEU A CA 1
ATOM 3445 C C . LEU A 1 474 ? -26.157 7.499 20.617 1.00 82.88 474 LEU A C 1
ATOM 3447 O O . LEU A 1 474 ? -26.995 8.393 20.688 1.00 82.88 474 LEU A O 1
ATOM 3451 N N . ARG A 1 475 ? -26.498 6.229 20.371 1.00 85.31 475 ARG A N 1
ATOM 3452 C CA . ARG A 1 475 ? -27.890 5.801 20.160 1.00 85.31 475 ARG A CA 1
ATOM 3453 C C . ARG A 1 475 ? -28.719 5.780 21.437 1.00 85.31 475 ARG A C 1
ATOM 3455 O O . ARG A 1 475 ? -29.917 6.019 21.360 1.00 85.31 475 ARG A O 1
ATOM 3462 N N . VAL A 1 476 ? -28.109 5.506 22.590 1.00 85.25 476 VAL A N 1
ATOM 3463 C CA . VAL A 1 476 ? -28.785 5.601 23.897 1.00 85.25 476 VAL A CA 1
ATOM 3464 C C . VAL A 1 476 ? -29.132 7.056 24.222 1.00 85.25 476 VAL A C 1
ATOM 3466 O O . VAL A 1 476 ? -30.202 7.318 24.756 1.00 85.25 476 VAL A O 1
ATOM 3469 N N . VAL A 1 477 ? -28.275 8.003 23.829 1.00 85.88 477 VAL A N 1
ATOM 3470 C CA . VAL A 1 477 ? -28.491 9.453 24.004 1.00 85.88 477 VAL A CA 1
ATOM 3471 C C . VAL A 1 477 ? -29.454 10.038 22.947 1.00 85.88 477 VAL A C 1
ATOM 3473 O O . VAL A 1 477 ? -29.785 11.216 22.993 1.00 85.88 477 VAL A O 1
ATOM 3476 N N . GLY A 1 478 ? -29.956 9.219 22.013 1.00 87.00 478 GLY A N 1
ATOM 3477 C CA . GLY A 1 478 ? -31.004 9.605 21.060 1.00 87.00 478 GLY A CA 1
ATOM 3478 C C . GLY A 1 478 ? -30.552 9.789 19.608 1.00 87.00 478 GLY A C 1
ATOM 3479 O O . GLY A 1 478 ? -31.371 10.157 18.769 1.00 87.00 478 GLY A O 1
ATOM 3480 N N . ALA A 1 479 ? -29.289 9.508 19.262 1.00 87.25 479 ALA A N 1
ATOM 3481 C CA . ALA A 1 479 ? -28.839 9.588 17.870 1.00 87.25 479 ALA A CA 1
ATOM 3482 C C . ALA A 1 479 ? -29.558 8.554 16.986 1.00 87.25 479 ALA A C 1
ATOM 3484 O O . ALA A 1 479 ? -29.611 7.354 17.294 1.00 87.25 479 ALA A O 1
ATOM 3485 N N . THR A 1 480 ? -30.071 9.002 15.840 1.00 89.06 480 THR A N 1
ATOM 3486 C CA . THR A 1 480 ? -30.758 8.119 14.895 1.00 89.06 480 THR A CA 1
ATOM 3487 C C . THR A 1 480 ? -29.776 7.185 14.186 1.00 89.06 480 THR A C 1
ATOM 3489 O O . THR A 1 480 ? -28.578 7.444 14.053 1.00 89.06 480 THR A O 1
ATOM 3492 N N . ARG A 1 481 ? -30.295 6.069 13.663 1.00 84.88 481 ARG A N 1
ATOM 3493 C CA . ARG A 1 481 ? -29.521 5.096 12.873 1.00 84.88 481 ARG A CA 1
ATOM 3494 C C . ARG A 1 481 ? -28.819 5.740 11.670 1.00 84.88 481 ARG A C 1
ATOM 3496 O O . ARG A 1 481 ? -27.682 5.391 11.356 1.00 84.88 481 ARG A O 1
ATOM 3503 N N . GLN A 1 482 ? -29.505 6.678 11.017 1.00 86.62 482 GLN A N 1
ATOM 3504 C CA . GLN A 1 482 ? -28.985 7.419 9.870 1.00 86.62 482 GLN A CA 1
ATOM 3505 C C . GLN A 1 482 ? -27.886 8.399 10.288 1.00 86.62 482 GLN A C 1
ATOM 3507 O O . GLN A 1 482 ? -26.847 8.431 9.638 1.00 86.62 482 GLN A O 1
ATOM 3512 N N . GLN A 1 483 ? -28.056 9.113 11.407 1.00 87.94 483 GLN A N 1
ATOM 3513 C CA . GLN A 1 483 ? -27.035 10.022 11.942 1.00 87.94 483 GLN A CA 1
ATOM 3514 C C . GLN A 1 483 ? -25.741 9.284 12.308 1.00 87.94 483 GLN A C 1
ATOM 3516 O O . GLN A 1 483 ? -24.656 9.742 11.963 1.00 87.94 483 GLN A O 1
ATOM 3521 N N . VAL A 1 484 ? -25.840 8.104 12.932 1.00 85.88 484 VAL A N 1
ATOM 3522 C CA . VAL A 1 484 ? -24.662 7.285 13.267 1.00 85.88 484 VAL A CA 1
ATOM 3523 C C . VAL A 1 484 ? -23.956 6.772 12.007 1.00 85.88 484 VAL A C 1
ATOM 3525 O O . VAL A 1 484 ? -22.730 6.830 11.926 1.00 85.88 484 VAL A O 1
ATOM 3528 N N . ARG A 1 485 ? -24.704 6.309 10.994 1.00 86.38 485 ARG A N 1
ATOM 3529 C CA . ARG A 1 485 ? -24.116 5.872 9.715 1.00 86.38 485 ARG A CA 1
ATOM 3530 C C . ARG A 1 485 ? -23.455 7.035 8.972 1.00 86.38 485 ARG A C 1
ATOM 3532 O O . ARG A 1 485 ? -22.339 6.872 8.490 1.00 86.38 485 ARG A O 1
ATOM 3539 N N . ALA A 1 486 ? -24.115 8.191 8.904 1.00 87.50 486 ALA A N 1
ATOM 3540 C CA . ALA A 1 486 ? -23.580 9.390 8.266 1.00 87.50 486 ALA A CA 1
ATOM 3541 C C . ALA A 1 486 ? -22.296 9.867 8.957 1.00 87.50 486 ALA A C 1
ATOM 3543 O O . ALA A 1 486 ? -21.315 10.149 8.278 1.00 87.50 486 ALA A O 1
ATOM 3544 N N . LEU A 1 487 ? -22.262 9.865 10.294 1.00 87.44 487 LEU A N 1
ATOM 3545 C CA . LEU A 1 487 ? -21.066 10.212 11.060 1.00 87.44 487 LEU A CA 1
ATOM 3546 C C . LEU A 1 487 ? -19.876 9.312 10.695 1.00 87.44 487 LEU A C 1
ATOM 3548 O O . LEU A 1 487 ? -18.800 9.822 10.399 1.00 87.44 487 LEU A O 1
ATOM 3552 N N . VAL A 1 488 ? -20.075 7.988 10.669 1.00 86.94 488 VAL A N 1
ATOM 3553 C CA . VAL A 1 488 ? -19.008 7.029 10.329 1.00 86.94 488 VAL A CA 1
ATOM 3554 C C . VAL A 1 488 ? -18.545 7.195 8.879 1.00 86.94 488 VAL A C 1
ATOM 3556 O O . VAL A 1 488 ? -17.343 7.150 8.617 1.00 86.94 488 VAL A O 1
ATOM 3559 N N . LEU A 1 489 ? -19.469 7.407 7.936 1.00 89.06 489 LEU A N 1
ATOM 3560 C CA . LEU A 1 489 ? -19.126 7.601 6.523 1.00 89.06 489 LEU A CA 1
ATOM 3561 C C . LEU A 1 489 ? -18.352 8.901 6.292 1.00 89.06 489 LEU A C 1
ATOM 3563 O O . LEU A 1 489 ? -17.340 8.875 5.599 1.00 89.06 489 LEU A O 1
ATOM 3567 N N . VAL A 1 490 ? -18.773 10.010 6.904 1.00 90.19 490 VAL A N 1
ATOM 3568 C CA . VAL A 1 490 ? -18.071 11.298 6.790 1.00 90.19 490 VAL A CA 1
ATOM 3569 C C . VAL A 1 490 ? -16.704 11.234 7.467 1.00 90.19 490 VAL A C 1
ATOM 3571 O O . VAL A 1 490 ? -15.726 11.726 6.910 1.00 90.19 490 VAL A O 1
ATOM 3574 N N . GLU A 1 491 ? -16.596 10.579 8.626 1.00 89.69 491 GLU A N 1
ATOM 3575 C CA . GLU A 1 491 ? -15.301 10.359 9.276 1.00 89.69 491 GLU A CA 1
ATOM 3576 C C . GLU A 1 491 ? -14.351 9.573 8.363 1.00 89.69 491 GLU A C 1
ATOM 3578 O O . GLU A 1 491 ? -13.203 9.969 8.155 1.00 89.69 491 GLU A O 1
ATOM 3583 N N . THR A 1 492 ? -14.854 8.493 7.764 1.00 89.94 492 THR A N 1
ATOM 3584 C CA . THR A 1 492 ? -14.085 7.666 6.831 1.00 89.94 492 THR A CA 1
ATOM 3585 C C . THR A 1 492 ? -13.663 8.485 5.608 1.00 89.94 492 THR A C 1
ATOM 3587 O O . THR A 1 492 ? -12.482 8.491 5.263 1.00 89.94 492 THR A O 1
ATOM 3590 N N . ALA A 1 493 ? -14.577 9.257 5.014 1.00 91.75 493 ALA A N 1
ATOM 3591 C CA . ALA A 1 493 ? -14.296 10.119 3.867 1.00 91.75 493 ALA A CA 1
ATOM 3592 C C . ALA A 1 493 ? -13.201 11.157 4.162 1.00 91.75 493 ALA A C 1
ATOM 3594 O O . ALA A 1 493 ? -12.292 11.326 3.354 1.00 91.75 493 ALA A O 1
ATOM 3595 N N . ILE A 1 494 ? -13.221 11.795 5.338 1.00 91.25 494 ILE A N 1
ATOM 3596 C CA . ILE A 1 494 ? -12.174 12.745 5.749 1.00 91.25 494 ILE A CA 1
ATOM 3597 C C . ILE A 1 494 ? -10.818 12.043 5.860 1.00 91.25 494 ILE A C 1
ATOM 3599 O O . ILE A 1 494 ? -9.815 12.553 5.364 1.00 91.25 494 ILE A O 1
ATOM 3603 N N . THR A 1 495 ? -10.767 10.860 6.481 1.00 89.88 495 THR A N 1
ATOM 3604 C CA . THR A 1 495 ? -9.504 10.115 6.595 1.00 89.88 495 THR A CA 1
ATOM 3605 C C . THR A 1 495 ? -8.966 9.656 5.240 1.00 89.88 495 THR A C 1
ATOM 3607 O O . THR A 1 495 ? -7.752 9.683 5.044 1.00 89.88 495 THR A O 1
ATOM 3610 N N . ILE A 1 496 ? -9.853 9.292 4.305 1.00 91.75 496 ILE A N 1
ATOM 3611 C CA . ILE A 1 496 ? -9.497 8.945 2.926 1.00 91.75 496 ILE A CA 1
ATOM 3612 C C . ILE A 1 496 ? -8.938 10.165 2.207 1.00 91.75 496 ILE A C 1
ATOM 3614 O O . ILE A 1 496 ? -7.841 10.087 1.667 1.00 91.75 496 ILE A O 1
ATOM 3618 N N . ALA A 1 497 ? -9.636 11.300 2.258 1.00 92.81 497 ALA A N 1
ATOM 3619 C CA . ALA A 1 497 ? -9.191 12.533 1.619 1.00 92.81 497 ALA A CA 1
ATOM 3620 C C . ALA A 1 497 ? -7.799 12.954 2.112 1.00 92.81 497 ALA A C 1
ATOM 3622 O O . ALA A 1 497 ? -6.921 13.258 1.310 1.00 92.81 497 ALA A O 1
ATOM 3623 N N . VAL A 1 498 ? -7.560 12.894 3.427 1.00 92.81 498 VAL A N 1
ATOM 3624 C CA . VAL A 1 498 ? -6.245 13.204 4.004 1.00 92.81 498 VAL A CA 1
ATOM 3625 C C . VAL A 1 498 ? -5.168 12.227 3.527 1.00 92.81 498 VAL A C 1
ATOM 3627 O O . VAL A 1 498 ? -4.081 12.666 3.158 1.00 92.81 498 VAL A O 1
ATOM 3630 N N . ALA A 1 499 ? -5.449 10.920 3.516 1.00 92.12 499 ALA A N 1
ATOM 3631 C CA . ALA A 1 499 ? -4.498 9.928 3.018 1.00 92.12 499 ALA A CA 1
ATOM 3632 C C . ALA A 1 499 ? -4.198 10.105 1.527 1.00 92.12 499 ALA A C 1
ATOM 3634 O O . ALA A 1 499 ? -3.049 9.961 1.135 1.00 92.12 499 ALA A O 1
ATOM 3635 N N . VAL A 1 500 ? -5.209 10.423 0.714 1.00 93.69 500 VAL A N 1
ATOM 3636 C CA . VAL A 1 500 ? -5.057 10.637 -0.728 1.00 93.69 500 VAL A CA 1
ATOM 3637 C C . VAL A 1 500 ? -4.198 11.865 -0.994 1.00 93.69 500 VAL A C 1
ATOM 3639 O O . VAL A 1 500 ? -3.220 11.765 -1.724 1.00 93.69 500 VAL A O 1
ATOM 3642 N N . VAL A 1 501 ? -4.499 13.000 -0.356 1.00 95.00 501 VAL A N 1
ATOM 3643 C CA . VAL A 1 501 ? -3.727 14.238 -0.539 1.00 95.00 501 VAL A CA 1
ATOM 3644 C C . VAL A 1 501 ? -2.279 14.048 -0.094 1.00 95.00 501 VAL A C 1
ATOM 3646 O O . VAL A 1 501 ? -1.363 14.288 -0.875 1.00 95.00 501 VAL A O 1
ATOM 3649 N N . LEU A 1 502 ? -2.050 13.574 1.135 1.00 95.19 502 LEU A N 1
ATOM 3650 C CA . LEU A 1 502 ? -0.689 13.333 1.623 1.00 95.19 502 LEU A CA 1
ATOM 3651 C C . LEU A 1 502 ? 0.025 12.260 0.798 1.00 95.19 502 LEU A C 1
ATOM 3653 O O . LEU A 1 502 ? 1.216 12.386 0.531 1.00 95.19 502 LEU A O 1
ATOM 3657 N N . GLY A 1 503 ? -0.701 11.219 0.399 1.00 94.62 503 GLY A N 1
ATOM 3658 C CA . GLY A 1 503 ? -0.178 10.098 -0.362 1.00 94.62 503 GLY A CA 1
ATOM 3659 C C . GLY A 1 503 ? 0.302 10.525 -1.738 1.00 94.62 503 GLY A C 1
ATOM 3660 O O . GLY A 1 503 ? 1.433 10.215 -2.089 1.00 94.62 503 GLY A O 1
ATOM 3661 N N . VAL A 1 504 ? -0.512 11.291 -2.469 1.00 95.62 504 VAL A N 1
ATOM 3662 C CA . VAL A 1 504 ? -0.143 11.861 -3.769 1.00 95.62 504 VAL A CA 1
ATOM 3663 C C . VAL A 1 504 ? 1.019 12.836 -3.608 1.00 95.62 504 VAL A C 1
ATOM 3665 O O . VAL A 1 504 ? 1.978 12.720 -4.351 1.00 95.62 504 VAL A O 1
ATOM 3668 N N . LEU A 1 505 ? 1.015 13.725 -2.607 1.00 96.44 505 LEU A N 1
ATOM 3669 C CA . LEU A 1 505 ? 2.129 14.660 -2.383 1.00 96.44 505 LEU A CA 1
ATOM 3670 C C . LEU A 1 505 ? 3.463 13.941 -2.127 1.00 96.44 505 LEU A C 1
ATOM 3672 O O . LEU A 1 505 ? 4.465 14.234 -2.778 1.00 96.44 505 LEU A O 1
ATOM 3676 N N . LEU A 1 506 ? 3.476 12.982 -1.196 1.00 96.75 506 LEU A N 1
ATOM 3677 C CA . LEU A 1 506 ? 4.660 12.171 -0.897 1.00 96.75 506 LEU A CA 1
ATOM 3678 C C . LEU A 1 506 ? 5.059 11.320 -2.104 1.00 96.75 506 LEU A C 1
ATOM 3680 O O . LEU A 1 506 ? 6.237 11.227 -2.431 1.00 96.75 506 LEU A O 1
ATOM 3684 N N . GLY A 1 507 ? 4.078 10.718 -2.773 1.00 95.75 507 GLY A N 1
ATOM 3685 C CA . GLY A 1 507 ? 4.300 9.864 -3.928 1.00 95.75 507 GLY A CA 1
ATOM 3686 C C . GLY A 1 507 ? 4.899 10.630 -5.096 1.00 95.75 507 GLY A C 1
ATOM 3687 O O . GLY A 1 507 ? 5.876 10.162 -5.664 1.00 95.75 507 GLY A O 1
ATOM 3688 N N . THR A 1 508 ? 4.407 11.836 -5.378 1.00 96.38 508 THR A N 1
ATOM 3689 C CA . THR A 1 508 ? 4.985 12.745 -6.370 1.00 96.38 508 THR A CA 1
ATOM 3690 C C . THR A 1 508 ? 6.427 13.087 -6.023 1.00 96.38 508 THR A C 1
ATOM 3692 O O . THR A 1 508 ? 7.287 12.970 -6.886 1.00 96.38 508 THR A O 1
ATOM 3695 N N . ALA A 1 509 ? 6.728 13.436 -4.767 1.00 96.44 509 ALA A N 1
ATOM 3696 C CA . ALA A 1 509 ? 8.095 13.756 -4.353 1.00 96.44 509 ALA A CA 1
ATOM 3697 C C . ALA A 1 509 ? 9.058 12.563 -4.516 1.00 96.44 509 ALA A C 1
ATOM 3699 O O . ALA A 1 509 ? 10.131 12.709 -5.099 1.00 96.44 509 ALA A O 1
ATOM 3700 N N . TYR A 1 510 ? 8.670 11.372 -4.045 1.00 96.19 510 TYR A N 1
ATOM 3701 C CA . TYR A 1 510 ? 9.495 10.166 -4.178 1.00 96.19 510 TYR A CA 1
ATOM 3702 C C . TYR A 1 510 ? 9.586 9.669 -5.624 1.00 96.19 510 TYR A C 1
ATOM 3704 O O . TYR A 1 510 ? 10.647 9.211 -6.035 1.00 96.19 510 TYR A O 1
ATOM 3712 N N . GLY A 1 511 ? 8.502 9.760 -6.397 1.00 94.12 511 GLY A N 1
ATOM 3713 C CA . GLY A 1 511 ? 8.463 9.361 -7.803 1.00 94.12 511 GLY A CA 1
ATOM 3714 C C . GLY A 1 511 ? 9.336 10.264 -8.661 1.00 94.12 511 GLY A C 1
ATOM 3715 O O . GLY A 1 511 ? 10.123 9.774 -9.461 1.00 94.12 511 GLY A O 1
ATOM 3716 N N . TRP A 1 512 ? 9.272 11.572 -8.419 1.00 93.94 512 TRP A N 1
ATOM 3717 C CA . TRP A 1 512 ? 10.135 12.559 -9.060 1.00 93.94 512 TRP A CA 1
ATOM 3718 C C . TRP A 1 512 ? 11.612 12.300 -8.755 1.00 93.94 512 TRP A C 1
ATOM 3720 O O . TRP A 1 512 ? 12.413 12.185 -9.676 1.00 93.94 512 TRP A O 1
ATOM 3730 N N . ALA A 1 513 ? 11.969 12.099 -7.482 1.00 93.44 513 ALA A N 1
ATOM 3731 C CA . ALA A 1 513 ? 13.335 11.733 -7.105 1.00 93.44 513 ALA A CA 1
ATOM 3732 C C . ALA A 1 513 ? 13.780 10.402 -7.742 1.00 93.44 513 ALA A C 1
ATOM 3734 O O . ALA A 1 513 ? 14.893 10.301 -8.248 1.00 93.44 513 ALA A O 1
ATOM 3735 N N . GLY A 1 514 ? 12.903 9.393 -7.766 1.00 91.38 514 GLY A N 1
ATOM 3736 C CA . GLY A 1 514 ? 13.170 8.104 -8.405 1.00 91.38 514 GLY A CA 1
ATOM 3737 C C . GLY A 1 514 ? 13.424 8.224 -9.909 1.00 91.38 514 GLY A C 1
ATOM 3738 O O . GLY A 1 514 ? 14.387 7.643 -10.403 1.00 91.38 514 GLY A O 1
ATOM 3739 N N . ALA A 1 515 ? 12.632 9.031 -10.621 1.00 89.88 515 ALA A N 1
ATOM 3740 C CA . ALA A 1 515 ? 12.852 9.313 -12.039 1.00 89.88 515 ALA A CA 1
ATOM 3741 C C . ALA A 1 515 ? 14.239 9.927 -12.281 1.00 89.88 515 ALA A C 1
ATOM 3743 O O . ALA A 1 515 ? 14.941 9.502 -13.193 1.00 89.88 515 ALA A O 1
ATOM 3744 N N . TYR A 1 516 ? 14.687 10.845 -11.414 1.00 88.50 516 TYR A N 1
ATOM 3745 C CA . TYR A 1 516 ? 16.024 11.424 -11.556 1.00 88.50 516 TYR A CA 1
ATOM 3746 C C . TYR A 1 516 ? 17.170 10.472 -11.258 1.00 88.50 516 TYR A C 1
ATOM 3748 O O . TYR A 1 516 ? 18.262 10.649 -11.782 1.00 88.50 516 TYR A O 1
ATOM 3756 N N . THR A 1 517 ? 16.955 9.446 -10.440 1.00 88.56 517 THR A N 1
ATOM 3757 C CA . THR A 1 517 ? 18.019 8.463 -10.183 1.00 88.56 517 THR A CA 1
ATOM 3758 C C . THR A 1 517 ? 18.342 7.618 -11.416 1.00 88.56 517 THR A C 1
ATOM 3760 O O . THR A 1 517 ? 19.394 6.992 -11.468 1.00 88.56 517 THR A O 1
ATOM 3763 N N . LEU A 1 518 ? 17.461 7.635 -12.421 1.00 81.69 518 LEU A N 1
ATOM 3764 C CA . LEU A 1 518 ? 17.636 6.966 -13.705 1.00 81.69 518 LEU A CA 1
ATOM 3765 C C . LEU A 1 518 ? 18.287 7.864 -14.775 1.00 81.69 518 LEU A C 1
ATOM 3767 O O . LEU A 1 518 ? 18.454 7.408 -15.904 1.00 81.69 518 LEU A O 1
ATOM 3771 N N . LEU A 1 519 ? 18.699 9.100 -14.449 1.00 73.88 519 LEU A N 1
ATOM 3772 C CA . LEU A 1 519 ? 19.285 10.033 -15.426 1.00 73.88 519 LEU A CA 1
ATOM 3773 C C . LEU A 1 519 ? 20.559 9.518 -16.092 1.00 73.88 519 LEU A C 1
ATOM 3775 O O . LEU A 1 519 ? 20.798 9.812 -17.253 1.00 73.88 519 LEU A O 1
ATOM 3779 N N . GLY A 1 520 ? 21.378 8.742 -15.387 1.00 60.50 520 GLY A N 1
ATOM 3780 C CA . GLY A 1 520 ? 22.608 8.160 -15.923 1.00 60.50 520 GLY A CA 1
ATOM 3781 C C . GLY A 1 520 ? 22.356 7.160 -17.051 1.00 60.50 520 GLY A C 1
ATOM 3782 O O . GLY A 1 520 ? 23.278 6.843 -17.797 1.00 60.50 520 GLY A O 1
ATOM 3783 N N . ALA A 1 521 ? 21.111 6.697 -17.222 1.00 61.06 521 ALA A N 1
ATOM 3784 C CA . ALA A 1 521 ? 20.699 5.920 -18.387 1.00 61.06 521 ALA A CA 1
ATOM 3785 C C . ALA A 1 521 ? 20.479 6.788 -19.644 1.00 61.06 521 ALA A C 1
ATOM 3787 O O . ALA A 1 521 ? 20.446 6.257 -20.751 1.00 61.06 521 ALA A O 1
ATOM 3788 N N . THR A 1 522 ? 20.347 8.109 -19.495 1.00 63.38 522 THR A N 1
ATOM 3789 C CA . THR A 1 522 ? 19.981 9.059 -20.556 1.00 63.38 522 THR A CA 1
ATOM 3790 C C . THR A 1 522 ? 20.974 10.225 -20.610 1.00 63.38 522 THR A C 1
ATOM 3792 O O . THR A 1 522 ? 20.965 11.107 -19.750 1.00 63.38 522 THR A O 1
ATOM 3795 N N . LYS A 1 523 ? 21.844 10.278 -21.626 1.00 60.22 523 LYS A N 1
ATOM 3796 C CA . LYS A 1 523 ? 22.809 11.385 -21.771 1.00 60.22 523 LYS A CA 1
ATOM 3797 C C . LYS A 1 523 ? 22.069 12.713 -22.000 1.00 60.22 523 LYS A C 1
ATOM 3799 O O . LYS A 1 523 ? 21.264 12.806 -22.914 1.00 60.22 523 LYS A O 1
ATOM 3804 N N . GLY A 1 524 ? 22.360 13.738 -21.193 1.00 59.75 524 GLY A N 1
ATOM 3805 C CA . GLY A 1 524 ? 21.910 15.119 -21.439 1.00 59.75 524 GLY A CA 1
ATOM 3806 C C . GLY A 1 524 ? 20.519 15.505 -20.918 1.00 59.75 524 GLY A C 1
ATOM 3807 O O . GLY A 1 524 ? 20.002 16.536 -21.335 1.00 59.75 524 GLY A O 1
ATOM 3808 N N . ALA A 1 525 ? 19.892 14.728 -20.027 1.00 61.84 525 ALA A N 1
ATOM 3809 C CA . ALA A 1 525 ? 18.559 15.086 -19.533 1.00 61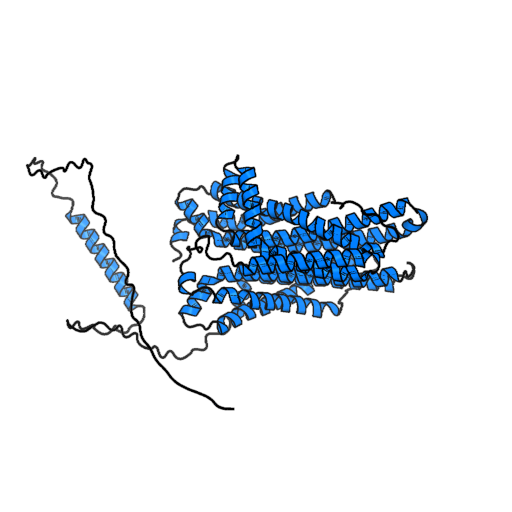.84 525 ALA A CA 1
ATOM 3810 C C . ALA A 1 525 ? 18.575 16.372 -18.683 1.00 61.84 525 ALA A C 1
ATOM 3812 O O . ALA A 1 525 ? 19.414 16.554 -17.796 1.00 61.84 525 ALA A O 1
ATOM 3813 N N . THR A 1 526 ? 17.614 17.254 -18.943 1.00 69.12 526 THR A N 1
ATOM 3814 C CA . THR A 1 526 ? 17.399 18.505 -18.209 1.00 69.12 526 THR A CA 1
ATOM 3815 C C . THR A 1 526 ? 16.502 18.283 -16.983 1.00 69.12 526 THR A C 1
ATOM 3817 O O . THR A 1 526 ? 15.796 17.277 -16.874 1.00 69.12 526 THR A O 1
ATOM 3820 N N . LEU A 1 527 ? 16.529 19.212 -16.016 1.00 74.38 527 LEU A N 1
ATOM 3821 C CA . LEU A 1 5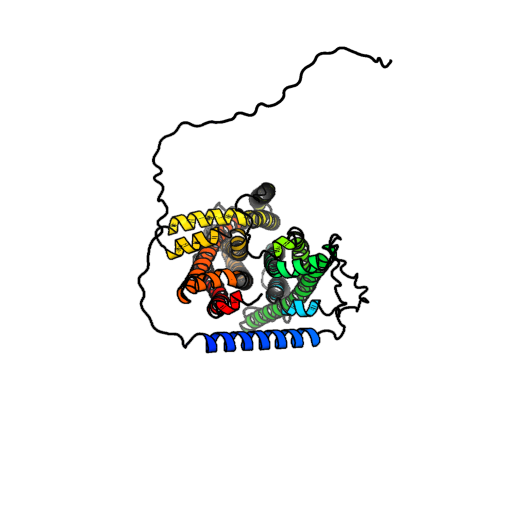27 ? 15.594 19.172 -14.886 1.00 74.38 527 LEU A CA 1
ATOM 3822 C C . LEU A 1 527 ? 14.183 19.567 -15.358 1.00 74.38 527 LEU A C 1
ATOM 3824 O O . LEU A 1 527 ? 13.916 20.737 -15.626 1.00 74.38 527 LEU A O 1
ATOM 3828 N N . ILE A 1 528 ? 13.271 18.597 -15.398 1.00 81.81 528 ILE A N 1
ATOM 3829 C CA . ILE A 1 528 ? 11.849 18.767 -15.714 1.00 81.81 528 ILE A CA 1
ATOM 3830 C C . ILE A 1 528 ? 10.996 18.713 -14.429 1.00 81.81 528 ILE A C 1
ATOM 3832 O O . ILE A 1 528 ? 11.277 17.992 -13.461 1.00 81.81 528 ILE A O 1
ATOM 3836 N N . ALA A 1 529 ? 9.912 19.488 -14.405 1.00 87.69 529 ALA A N 1
ATOM 3837 C CA . ALA A 1 529 ? 8.916 19.433 -13.338 1.00 87.69 529 ALA A CA 1
ATOM 3838 C C . ALA A 1 529 ? 8.279 18.026 -13.212 1.00 87.69 529 ALA A C 1
ATOM 3840 O O . ALA A 1 529 ? 8.182 17.302 -14.203 1.00 87.69 529 ALA A O 1
ATOM 3841 N N . PRO A 1 530 ? 7.829 17.613 -12.011 1.00 90.94 530 PRO A N 1
ATOM 3842 C CA . PRO A 1 530 ? 7.184 16.315 -11.829 1.00 90.94 530 PRO A CA 1
ATOM 3843 C C . PRO A 1 530 ? 5.916 16.200 -12.675 1.00 90.94 530 PRO A C 1
ATOM 3845 O O . PRO A 1 530 ? 5.008 17.027 -12.562 1.00 90.94 530 PRO A O 1
ATOM 3848 N N . VAL A 1 531 ? 5.820 15.133 -13.468 1.00 91.94 531 VAL A N 1
ATOM 3849 C CA . VAL A 1 531 ? 4.635 14.855 -14.282 1.00 91.94 531 VAL A CA 1
ATOM 3850 C C . VAL A 1 531 ? 3.667 14.013 -13.466 1.00 91.94 531 VAL A C 1
ATOM 3852 O O . VAL A 1 531 ? 3.912 12.836 -13.207 1.00 91.94 531 VAL A O 1
ATOM 3855 N N . VAL A 1 532 ? 2.552 14.618 -13.051 1.00 92.50 532 VAL A N 1
ATOM 3856 C CA . VAL A 1 532 ? 1.467 13.920 -12.348 1.00 92.50 532 VAL A CA 1
ATOM 3857 C C . VAL A 1 532 ? 0.380 13.552 -13.357 1.00 92.50 532 VAL A C 1
ATOM 3859 O O . VAL A 1 532 ? -0.338 14.443 -13.815 1.00 92.50 532 VAL A O 1
ATOM 3862 N N . PRO A 1 533 ? 0.208 12.264 -13.708 1.00 89.06 533 PRO A N 1
ATOM 3863 C CA . PRO A 1 533 ? -0.807 11.874 -14.679 1.00 89.06 533 PRO A CA 1
ATOM 3864 C C . PRO A 1 533 ? -2.216 12.167 -14.157 1.00 89.06 533 PRO A C 1
ATOM 3866 O O . PRO A 1 533 ? -2.561 11.778 -13.041 1.00 89.06 533 PRO A O 1
ATOM 3869 N N . GLY A 1 534 ? -3.072 12.791 -14.970 1.00 89.25 534 GLY A N 1
ATOM 3870 C CA . GLY A 1 534 ? -4.451 13.095 -14.561 1.00 89.25 534 GLY A CA 1
ATOM 3871 C C . GLY A 1 534 ? -5.248 11.842 -14.170 1.00 89.25 534 GLY A C 1
ATOM 3872 O O . GLY A 1 534 ? -5.994 11.851 -13.188 1.00 89.25 534 GLY A O 1
ATOM 3873 N N . TRP A 1 535 ? -5.019 10.728 -14.876 1.00 89.31 535 TRP A N 1
ATOM 3874 C CA . TRP A 1 535 ? -5.662 9.444 -14.586 1.00 89.31 535 TRP A CA 1
ATOM 3875 C C . TRP A 1 535 ? -5.311 8.904 -13.194 1.00 89.31 535 TRP A C 1
ATOM 3877 O O . TRP A 1 535 ? -6.170 8.307 -12.548 1.00 89.31 535 TRP A O 1
ATOM 3887 N N . LEU A 1 536 ? -4.093 9.153 -12.691 1.00 89.06 536 LEU A N 1
ATOM 3888 C CA . LEU A 1 536 ? -3.661 8.707 -11.363 1.00 89.06 536 LEU A CA 1
ATOM 3889 C C . LEU A 1 536 ? -4.555 9.313 -10.281 1.00 89.06 536 LEU A C 1
ATOM 3891 O O . LEU A 1 536 ? -5.013 8.600 -9.390 1.00 89.06 536 LEU A O 1
ATOM 3895 N N . VAL A 1 537 ? -4.821 10.619 -10.369 1.00 89.31 537 VAL A N 1
ATOM 3896 C CA . VAL A 1 537 ? -5.654 11.332 -9.390 1.00 89.31 537 VAL A CA 1
ATOM 3897 C C . VAL A 1 537 ? -7.067 10.758 -9.385 1.00 89.31 537 VAL A C 1
ATOM 3899 O O . VAL A 1 537 ? -7.611 10.488 -8.316 1.00 89.31 537 VAL A O 1
ATOM 3902 N N . VAL A 1 538 ? -7.635 10.504 -10.568 1.00 91.50 538 VAL A N 1
ATOM 3903 C CA . VAL A 1 538 ? -8.971 9.910 -10.709 1.00 91.50 538 VAL A CA 1
ATOM 3904 C C . VAL A 1 538 ? -9.006 8.491 -10.138 1.00 91.50 538 VAL A C 1
ATOM 3906 O O . VAL A 1 538 ? -9.853 8.199 -9.297 1.00 91.50 538 VAL A O 1
ATOM 3909 N N . VAL A 1 539 ? -8.069 7.621 -10.529 1.00 89.56 539 VAL A N 1
ATOM 3910 C CA . VAL A 1 539 ? -8.012 6.221 -10.075 1.00 89.56 539 VAL A CA 1
ATOM 3911 C C . VAL A 1 539 ? -7.809 6.133 -8.566 1.00 89.56 539 VAL A C 1
ATOM 3913 O O . VAL A 1 539 ? -8.508 5.375 -7.897 1.00 89.56 539 VAL A O 1
ATOM 3916 N N . VAL A 1 540 ? -6.896 6.926 -8.005 1.00 90.00 540 VAL A N 1
ATOM 3917 C CA . VAL A 1 540 ? -6.655 6.964 -6.559 1.00 90.00 540 VAL A CA 1
ATOM 3918 C C . VAL A 1 540 ? -7.883 7.484 -5.820 1.00 90.00 540 VAL A C 1
ATOM 3920 O O . VAL A 1 540 ? -8.299 6.873 -4.838 1.00 90.00 540 VAL A O 1
ATOM 3923 N N . LEU A 1 541 ? -8.486 8.584 -6.278 1.00 91.75 541 LEU A N 1
ATOM 3924 C CA . LEU A 1 541 ? -9.643 9.183 -5.618 1.00 91.75 541 LEU A CA 1
ATOM 3925 C C . LEU A 1 541 ? -10.846 8.236 -5.640 1.00 91.75 541 LEU A C 1
ATOM 3927 O O . LEU A 1 541 ? -11.446 7.981 -4.593 1.00 91.75 541 LEU A O 1
ATOM 3931 N N . VAL A 1 542 ? -11.181 7.695 -6.813 1.00 92.12 542 VAL A N 1
ATOM 3932 C CA . VAL A 1 542 ? -12.309 6.776 -7.002 1.00 92.12 542 VAL A CA 1
ATOM 3933 C C . VAL A 1 542 ? -12.038 5.452 -6.297 1.00 92.12 542 VAL A C 1
ATOM 3935 O O . VAL A 1 542 ? -12.872 5.007 -5.514 1.00 92.12 542 VAL A O 1
ATOM 3938 N N . GLY A 1 543 ? -10.865 4.850 -6.497 1.00 89.38 543 GLY A N 1
ATOM 3939 C CA . GLY A 1 543 ? -10.487 3.568 -5.904 1.00 89.38 543 GLY A CA 1
ATOM 3940 C C . GLY A 1 543 ? -10.427 3.614 -4.378 1.00 89.38 543 GLY A C 1
ATOM 3941 O O . GLY A 1 543 ? -11.036 2.771 -3.715 1.00 89.38 543 GLY A O 1
ATOM 3942 N N . ALA A 1 544 ? -9.762 4.618 -3.795 1.00 88.62 544 ALA A N 1
ATOM 3943 C CA . ALA A 1 544 ? -9.676 4.771 -2.342 1.00 88.62 544 ALA A CA 1
ATOM 3944 C C . ALA A 1 544 ? -11.046 5.063 -1.715 1.00 88.62 544 ALA A C 1
ATOM 3946 O O . ALA A 1 544 ? -11.380 4.499 -0.671 1.00 88.62 544 ALA A O 1
ATOM 3947 N N . SER A 1 545 ? -11.858 5.905 -2.362 1.00 91.00 545 SER A N 1
ATOM 3948 C CA . SER A 1 545 ? -13.210 6.217 -1.888 1.00 91.00 545 SER A CA 1
ATOM 3949 C C . SER A 1 545 ? -14.127 5.002 -1.981 1.00 91.00 545 SER A C 1
ATOM 3951 O O . SER A 1 545 ? -14.786 4.664 -1.001 1.00 91.00 545 SER A O 1
ATOM 3953 N N . ALA A 1 546 ? -14.136 4.301 -3.116 1.00 91.56 546 ALA A N 1
ATOM 3954 C CA . ALA A 1 546 ? -14.956 3.113 -3.323 1.00 91.56 546 ALA A CA 1
ATOM 3955 C C . ALA A 1 546 ? -14.606 2.013 -2.314 1.00 91.56 546 ALA A C 1
ATOM 3957 O O . ALA A 1 546 ? -15.483 1.517 -1.610 1.00 91.56 546 ALA A O 1
ATOM 3958 N N . THR A 1 547 ? -13.321 1.678 -2.184 1.00 86.88 547 THR A N 1
ATOM 3959 C CA . THR A 1 547 ? -12.857 0.612 -1.284 1.00 86.88 547 THR A CA 1
ATOM 3960 C C . THR A 1 547 ? -13.045 0.977 0.186 1.00 86.88 547 THR A C 1
ATOM 3962 O O . THR A 1 547 ? -13.590 0.181 0.952 1.00 86.88 547 THR A O 1
ATOM 3965 N N . GLY A 1 548 ? -12.667 2.192 0.591 1.00 85.75 548 GLY A N 1
ATOM 3966 C CA . GLY A 1 548 ? -12.766 2.633 1.979 1.00 85.75 548 GLY A CA 1
ATOM 3967 C C . GLY A 1 548 ? -14.208 2.837 2.450 1.00 85.75 548 GLY A C 1
ATOM 3968 O O . GLY A 1 548 ? -14.557 2.426 3.559 1.00 85.75 548 GLY A O 1
ATOM 3969 N N . LEU A 1 549 ? -15.082 3.402 1.609 1.00 89.00 549 LEU A N 1
ATOM 3970 C CA . LEU A 1 549 ? -16.501 3.534 1.945 1.00 89.00 549 LEU A CA 1
ATOM 3971 C C . LEU A 1 549 ? -17.188 2.167 1.962 1.00 89.00 549 LEU A C 1
ATOM 3973 O O . LEU A 1 549 ? -17.908 1.883 2.919 1.00 89.00 549 LEU A O 1
ATOM 3977 N N . ALA A 1 550 ? -16.922 1.294 0.982 1.00 87.88 550 ALA A N 1
ATOM 3978 C CA . ALA A 1 550 ? -17.465 -0.066 0.972 1.00 87.88 550 ALA A CA 1
ATOM 3979 C C . ALA A 1 550 ? -17.058 -0.852 2.228 1.00 87.88 550 ALA A C 1
ATOM 3981 O O . ALA A 1 550 ? -17.904 -1.488 2.863 1.00 87.88 550 ALA A O 1
ATOM 3982 N N . ALA A 1 551 ? -15.796 -0.736 2.650 1.00 84.50 551 ALA A N 1
ATOM 3983 C CA . ALA A 1 551 ? -15.302 -1.352 3.876 1.00 84.50 551 ALA A CA 1
ATOM 3984 C C . ALA A 1 551 ? -16.021 -0.856 5.139 1.00 84.50 551 ALA A C 1
ATOM 3986 O O . ALA A 1 551 ? -16.257 -1.632 6.068 1.00 84.50 551 ALA A O 1
ATOM 3987 N N . ALA A 1 552 ? -16.404 0.424 5.177 1.00 84.94 552 ALA A N 1
ATOM 3988 C CA . ALA A 1 552 ? -17.105 1.018 6.310 1.00 84.94 552 ALA A CA 1
ATOM 3989 C C . ALA A 1 552 ? -18.584 0.602 6.397 1.00 84.94 552 ALA A C 1
ATOM 3991 O O . ALA A 1 552 ? -19.145 0.562 7.497 1.00 84.94 552 ALA A O 1
ATOM 3992 N N . LEU A 1 553 ? -19.222 0.255 5.272 1.00 84.94 553 LEU A N 1
ATOM 3993 C CA . LEU A 1 553 ? -20.659 -0.040 5.213 1.00 84.94 553 LEU A CA 1
ATOM 3994 C C . LEU A 1 553 ? -21.073 -1.223 6.094 1.00 84.94 553 LEU A C 1
ATOM 3996 O O . LEU A 1 553 ? -22.032 -1.110 6.860 1.00 84.94 553 LEU A O 1
ATOM 4000 N N . GLY A 1 554 ? -20.360 -2.348 6.006 1.00 82.69 554 GLY A N 1
ATOM 4001 C CA . GLY A 1 554 ? -20.689 -3.566 6.755 1.00 82.69 554 GLY A CA 1
ATOM 4002 C C . GLY A 1 554 ? -20.642 -3.362 8.277 1.00 82.69 554 GLY A C 1
ATOM 4003 O O . GLY A 1 554 ? -21.654 -3.567 8.956 1.00 82.69 554 GLY A O 1
ATOM 4004 N N . PRO A 1 555 ? -19.502 -2.924 8.840 1.00 74.94 555 PRO A N 1
ATOM 4005 C CA . PRO A 1 555 ? -19.372 -2.603 10.259 1.00 74.94 555 PRO A CA 1
ATOM 4006 C C . PRO A 1 555 ? -20.356 -1.525 10.733 1.00 74.94 555 PRO A C 1
ATOM 4008 O O . PRO A 1 555 ? -20.963 -1.695 11.791 1.00 74.94 555 PRO A O 1
ATOM 4011 N N . ALA A 1 556 ? -20.578 -0.461 9.949 1.00 78.88 556 ALA A N 1
ATOM 4012 C CA . ALA A 1 556 ? -21.546 0.582 10.293 1.00 78.88 556 ALA A CA 1
ATOM 4013 C C . ALA A 1 556 ? -22.977 0.025 10.375 1.00 78.88 556 ALA A C 1
ATOM 4015 O O . ALA A 1 556 ? -23.701 0.303 11.331 1.00 78.88 556 ALA A O 1
ATOM 4016 N N . ALA A 1 557 ? -23.376 -0.822 9.420 1.00 79.56 557 ALA A N 1
ATOM 4017 C CA . ALA A 1 557 ? -24.685 -1.468 9.434 1.00 79.56 557 ALA A CA 1
ATOM 4018 C C . ALA A 1 557 ? -24.860 -2.388 10.653 1.00 79.56 557 ALA A C 1
ATOM 4020 O O . ALA A 1 557 ? -25.912 -2.362 11.295 1.00 79.56 557 ALA A O 1
ATOM 4021 N N . ARG A 1 558 ? -23.831 -3.165 11.018 1.00 77.56 558 ARG A N 1
ATOM 4022 C CA . ARG A 1 558 ? -23.865 -4.021 12.217 1.00 77.56 558 ARG A CA 1
ATOM 4023 C C . ARG A 1 558 ? -23.974 -3.200 13.505 1.00 77.56 558 ARG A C 1
ATOM 4025 O O . ARG A 1 558 ? -24.806 -3.524 14.349 1.00 77.56 558 ARG A O 1
ATOM 4032 N N . ALA A 1 559 ? -23.215 -2.110 13.631 1.00 71.38 559 ALA A N 1
ATOM 4033 C CA . ALA A 1 559 ? -23.280 -1.214 14.791 1.00 71.38 559 ALA A CA 1
ATOM 4034 C C . ALA A 1 559 ? -24.678 -0.589 14.972 1.00 71.38 559 ALA A C 1
ATOM 4036 O O . ALA A 1 559 ? -25.181 -0.437 16.084 1.00 71.38 559 ALA A O 1
ATOM 4037 N N . VAL A 1 560 ? -25.345 -0.281 13.861 1.00 76.25 560 VAL A N 1
ATOM 4038 C CA . VAL A 1 560 ? -26.704 0.273 13.832 1.00 76.25 560 VAL A CA 1
ATOM 4039 C C . VAL A 1 560 ? -27.790 -0.777 14.130 1.00 76.25 560 VAL A C 1
ATOM 4041 O O . VAL A 1 560 ? -28.875 -0.427 14.603 1.00 76.25 560 VAL A O 1
ATOM 4044 N N . ARG A 1 561 ? -27.527 -2.062 13.870 1.00 74.56 561 ARG A N 1
ATOM 4045 C CA . ARG A 1 561 ? -28.471 -3.166 14.125 1.00 74.56 561 ARG A CA 1
ATOM 4046 C C . ARG A 1 561 ? -28.377 -3.733 15.540 1.00 74.56 561 ARG A C 1
ATOM 4048 O O . ARG A 1 561 ? -29.381 -4.233 16.037 1.00 74.56 561 ARG A O 1
ATOM 4055 N N . ALA A 1 562 ? -27.228 -3.619 16.206 1.00 66.50 562 ALA A N 1
ATOM 4056 C CA . ALA A 1 562 ? -27.088 -4.042 17.596 1.00 66.50 562 ALA A CA 1
ATOM 4057 C C . ALA A 1 562 ? -28.102 -3.301 18.493 1.00 66.50 562 ALA A C 1
ATOM 4059 O O . ALA A 1 562 ? -28.243 -2.074 18.415 1.00 66.50 562 ALA A O 1
ATOM 4060 N N . ALA A 1 563 ? -28.853 -4.045 19.311 1.00 58.25 563 ALA A N 1
ATOM 4061 C CA . ALA A 1 563 ? -29.811 -3.458 20.239 1.00 58.25 563 ALA A CA 1
ATOM 4062 C C . ALA A 1 563 ? -29.050 -2.628 21.297 1.00 58.25 563 ALA A C 1
ATOM 4064 O O . ALA A 1 563 ? -28.138 -3.170 21.926 1.00 58.25 563 ALA A O 1
ATOM 4065 N N . PRO A 1 564 ? -29.408 -1.350 21.535 1.00 60.69 564 PRO A N 1
ATOM 4066 C CA . PRO A 1 564 ? -28.706 -0.484 22.493 1.00 60.69 564 PRO A CA 1
ATOM 4067 C C . PRO A 1 564 ? -28.614 -1.093 23.901 1.00 60.69 564 PRO A C 1
ATOM 4069 O O . PRO A 1 564 ? -27.596 -0.970 24.573 1.00 60.69 564 PRO A O 1
ATOM 4072 N N . VAL A 1 565 ? -29.651 -1.834 24.307 1.00 60.47 565 VAL A N 1
ATOM 4073 C CA . VAL A 1 565 ? -29.720 -2.537 25.598 1.00 60.47 565 VAL A CA 1
ATOM 4074 C C . VAL A 1 565 ? -28.832 -3.789 25.626 1.00 60.47 565 VAL A C 1
ATOM 4076 O O . VAL A 1 565 ? -28.254 -4.102 26.661 1.00 60.47 565 VAL A O 1
ATOM 4079 N N . ALA A 1 566 ? -28.658 -4.486 24.497 1.00 56.50 566 ALA A N 1
ATOM 4080 C CA . ALA A 1 566 ? -27.738 -5.624 24.406 1.00 56.50 566 ALA A CA 1
ATOM 4081 C C . ALA A 1 566 ? -26.270 -5.170 24.468 1.00 56.50 566 ALA A C 1
ATOM 4083 O O . ALA A 1 566 ? -25.445 -5.852 25.064 1.00 56.50 566 ALA A O 1
ATOM 4084 N N . ALA A 1 567 ? -25.951 -3.988 23.928 1.00 50.03 567 ALA A N 1
ATOM 4085 C CA . ALA A 1 567 ? -24.608 -3.409 24.010 1.00 50.03 567 ALA A CA 1
ATOM 4086 C C . ALA A 1 567 ? -24.179 -3.059 25.452 1.00 50.03 567 ALA A C 1
ATOM 4088 O O . ALA A 1 567 ? -22.983 -3.057 25.738 1.00 50.03 567 ALA A O 1
ATOM 4089 N N . LEU A 1 568 ? -25.142 -2.804 26.349 1.00 53.69 568 LEU A N 1
ATOM 4090 C CA . LEU A 1 568 ? -24.921 -2.580 27.785 1.00 53.69 568 LEU A CA 1
ATOM 4091 C C . LEU A 1 568 ? -25.016 -3.868 28.628 1.00 53.69 568 LEU A C 1
ATOM 4093 O O . LEU A 1 568 ? -24.539 -3.875 29.754 1.00 53.69 568 LEU A O 1
ATOM 4097 N N . ARG A 1 569 ? -25.624 -4.943 28.099 1.00 45.47 569 ARG A N 1
ATOM 4098 C CA . ARG A 1 569 ? -25.820 -6.239 28.787 1.00 45.47 569 ARG A CA 1
ATOM 4099 C C . ARG A 1 569 ? -24.761 -7.306 28.480 1.00 45.47 569 ARG A C 1
ATOM 4101 O O . ARG A 1 569 ? -24.801 -8.355 29.103 1.00 45.47 569 ARG A O 1
ATOM 4108 N N . TYR A 1 570 ? -23.845 -7.090 27.532 1.00 40.94 570 TYR A N 1
ATOM 4109 C CA . TYR A 1 570 ? -22.673 -7.965 27.342 1.00 40.94 570 TYR A CA 1
ATOM 4110 C C . TYR A 1 570 ? -21.548 -7.596 28.326 1.00 40.94 570 TYR A C 1
ATOM 4112 O O . TYR A 1 570 ? -20.441 -7.224 27.931 1.00 40.94 570 TYR A O 1
ATOM 4120 N N . GLU A 1 571 ? -21.880 -7.694 29.607 1.00 41.81 571 GLU A N 1
ATOM 4121 C CA . GLU A 1 571 ? -21.033 -7.909 30.786 1.00 41.81 571 GLU A CA 1
ATOM 4122 C C . GLU A 1 571 ? -21.834 -8.791 31.747 1.00 41.81 571 GLU A C 1
ATOM 4124 O O . GLU A 1 571 ? -21.187 -9.613 32.432 1.00 41.81 571 GLU A O 1
#